Protein 4JUT (pdb70)

CATH classification: 2.60.40.790

Nearest PDB structures (foldseek):
  4jut-assembly2_H  TM=9.940E-01  e=1.106E-14  Homo sapiens
  4jus-assembly2_F  TM=9.909E-01  e=4.015E-13  Homo sapiens
  4jus-assembly1_B  TM=9.700E-01  e=7.373E-13  Homo sapiens
  4jut-assembly2_G  TM=8.996E-01  e=5.292E-13  Homo sapiens
  4jut-assembly1_A  TM=8.928E-01  e=2.628E-12  Homo sapiens

InterPro domains:
  IPR001436 Alpha crystallin/Small heat shock protein, animal type [PR00299] (4-16)
  IPR001436 Alpha crystallin/Small heat shock protein, animal type [PR00299] (68-88)
  IPR001436 Alpha crystallin/Small heat shock protein, animal type [PR00299] (90-103)
  IPR001436 Alpha crystallin/Small heat shock protein, animal type [PR00299] (105-124)
  IPR001436 Alpha crystallin/Small heat shock protein, animal type [PR00299] (127-148)
  IPR001436 Alpha crystallin/Small heat shock protein, animal type [PTHR45640] (11-152)
  IPR002068 Alpha crystallin/Hsp20 domain [PF00011] (70-153)
  IPR002068 Alpha crystallin/Hsp20 domain [PS01031] (55-160)
  IPR003090 Alpha-crystallin, N-terminal [PF00525] (3-61)
  IPR008978 HSP20-like chaperone [G3DSA:2.60.40.790] (55-160)
  IPR008978 HSP20-like chaperone [SSF49764] (59-147)

Structure (mmCIF, N/CA/C/O backbone):
data_4JUT
#
_entry.id   4JUT
#
_cell.length_a   69.440
_cell.length_b   86.010
_cell.length_c   87.070
_cell.angle_alpha   90.000
_cell.angle_beta   108.210
_cell.angle_gamma   90.000
#
_symmetry.space_group_name_H-M   'P 1 21 1'
#
loop_
_entity.id
_entity.type
_entity.pdbx_description
1 polymer 'Heat shock protein beta-6'
2 non-polymer GLYCEROL
3 water water
#
loop_
_atom_site.group_PDB
_atom_site.id
_atom_site.type_symbol
_atom_site.label_atom_id
_atom_site.label_alt_id
_atom_site.label_comp_id
_atom_site.label_asym_id
_atom_site.label_entity_id
_atom_site.label_seq_id
_atom_site.pdbx_PDB_ins_code
_atom_site.Cartn_x
_atom_site.Cartn_y
_atom_site.Cartn_z
_atom_site.occupancy
_atom_site.B_iso_or_equiv
_atom_site.auth_seq_id
_atom_site.auth_comp_id
_atom_site.auth_asym_id
_atom_site.auth_atom_id
_atom_site.pdbx_PDB_model_num
ATOM 1 N N . ALA A 1 8 ? -24.773 35.210 20.271 1.00 62.80 61 ALA A N 1
ATOM 2 C CA . ALA A 1 8 ? -25.456 34.261 21.154 1.00 60.74 61 ALA A CA 1
ATOM 3 C C . ALA A 1 8 ? -26.841 33.879 20.627 1.00 66.15 61 ALA A C 1
ATOM 4 O O . ALA A 1 8 ? -27.632 34.746 20.257 1.00 64.49 61 ALA A O 1
ATOM 6 N N . LEU A 1 9 ? -27.116 32.576 20.595 1.00 71.30 62 LEU A N 1
ATOM 7 C CA . LEU A 1 9 ? -28.425 32.042 20.202 1.00 73.50 62 LEU A CA 1
ATOM 8 C C . LEU A 1 9 ? -28.802 30.853 21.094 1.00 80.35 62 LEU A C 1
ATOM 9 O O . LEU A 1 9 ? -28.149 29.809 21.051 1.00 87.29 62 LEU A O 1
ATOM 14 N N . PRO A 1 10 ? -29.865 31.005 21.898 1.00 77.84 63 PRO A N 1
ATOM 15 C CA . PRO A 1 10 ? -30.201 30.018 22.932 1.00 70.88 63 PRO A CA 1
ATOM 16 C C . PRO A 1 10 ? -30.998 28.834 22.389 1.00 63.06 63 PRO A C 1
ATOM 17 O O . PRO A 1 10 ? -32.190 28.967 22.120 1.00 66.06 63 PRO A O 1
ATOM 21 N N . VAL A 1 11 ? -30.357 27.681 22.240 1.00 58.05 64 VAL A N 1
ATOM 22 C CA . VAL A 1 11 ? -31.067 26.522 21.708 1.00 58.13 64 VAL A CA 1
ATOM 23 C C . VAL A 1 11 ? -31.996 25.909 22.764 1.00 62.48 64 VAL A C 1
ATOM 24 O O . VAL A 1 11 ? -31.678 25.884 23.956 1.00 59.67 64 VAL A O 1
ATOM 28 N N . ALA A 1 12 ? -33.163 25.449 22.324 1.00 66.44 65 ALA A N 1
ATOM 29 C CA . ALA A 1 12 ? -34.114 24.806 23.222 1.00 63.69 65 ALA A CA 1
ATOM 30 C C . ALA A 1 12 ? -33.649 23.380 23.517 1.00 67.26 65 ALA A C 1
ATOM 31 O O . ALA A 1 12 ? -32.960 22.775 22.698 1.00 66.35 65 ALA A O 1
ATOM 33 N N . GLN A 1 13 ? -34.009 22.848 24.683 1.00 68.60 66 GLN A N 1
ATOM 34 C CA . GLN A 1 13 ? -33.625 21.482 25.048 1.00 73.65 66 GLN A CA 1
ATOM 35 C C . GLN A 1 13 ? -34.767 20.484 24.858 1.00 68.95 66 GLN A C 1
ATOM 36 O O . GLN A 1 13 ? -35.180 19.816 25.808 1.00 65.05 66 GLN A O 1
ATOM 42 N N . PRO A 1 18 ? -40.757 6.989 19.060 1.00 81.60 71 PRO A N 1
ATOM 43 C CA . PRO A 1 18 ? -41.817 6.349 18.272 1.00 74.52 71 PRO A CA 1
ATOM 44 C C . PRO A 1 18 ? -41.535 4.865 18.068 1.00 78.90 71 PRO A C 1
ATOM 45 O O . PRO A 1 18 ? -41.534 4.080 19.025 1.00 75.17 71 PRO A O 1
ATOM 49 N N . GLY A 1 19 ? -41.307 4.498 16.808 1.00 78.13 72 GLY A N 1
ATOM 50 C CA . GLY A 1 19 ? -40.850 3.168 16.450 1.00 72.99 72 GLY A CA 1
ATOM 51 C C . GLY A 1 19 ? -39.485 3.208 15.780 1.00 72.62 72 GLY A C 1
ATOM 52 O O . GLY A 1 19 ? -39.109 2.274 15.080 1.00 77.93 72 GLY A O 1
ATOM 53 N N . HIS A 1 20 ? -38.747 4.300 15.987 1.00 75.80 73 HIS A N 1
ATOM 54 C CA . HIS A 1 20 ? -37.376 4.434 15.485 1.00 69.33 73 HIS A CA 1
ATOM 55 C C . HIS A 1 20 ? -36.372 3.913 16.506 1.00 52.20 73 HIS A C 1
ATOM 56 O O . HIS A 1 20 ? -36.551 4.087 17.710 1.00 42.85 73 HIS A O 1
ATOM 63 N N . PHE A 1 21 ? -35.309 3.281 16.030 1.00 47.41 74 PHE A N 1
ATOM 64 C CA . PHE A 1 21 ? -34.242 2.886 16.927 1.00 39.46 74 PHE A CA 1
ATOM 65 C C . PHE A 1 21 ? -33.185 3.979 16.972 1.00 43.46 74 PHE A C 1
ATOM 66 O O . PHE A 1 21 ? -32.641 4.372 15.939 1.00 40.32 74 PHE A O 1
ATOM 74 N N . SER A 1 22 ? -32.904 4.484 18.168 1.00 38.38 75 SER A N 1
ATOM 75 C CA . SER A 1 22 ? -31.859 5.498 18.325 1.00 33.68 75 SER A CA 1
ATOM 76 C C . SER A 1 22 ? -31.170 5.406 19.686 1.00 37.69 75 SER A C 1
ATOM 77 O O . SER A 1 22 ? -31.791 5.618 20.728 1.00 37.61 75 SER A O 1
ATOM 80 N N . VAL A 1 23 ? -29.893 5.048 19.692 1.00 32.54 76 VAL A N 1
ATOM 81 C CA . VAL A 1 23 ? -29.153 5.083 20.945 1.00 35.17 76 VAL A CA 1
ATOM 82 C C . VAL A 1 23 ? -27.861 5.898 20.861 1.00 34.53 76 VAL A C 1
ATOM 83 O O . VAL A 1 23 ? -27.262 6.036 19.789 1.00 30.36 76 VAL A O 1
ATOM 87 N N . LEU A 1 24 ? -27.450 6.432 22.008 1.00 27.05 77 LEU A N 1
ATOM 88 C CA . LEU A 1 24 ? -26.198 7.159 22.134 1.00 24.82 77 LEU A CA 1
ATOM 89 C C . LEU A 1 24 ? -25.386 6.510 23.257 1.00 23.90 77 LEU A C 1
ATOM 90 O O . LEU A 1 24 ? -25.925 6.176 24.301 1.00 26.86 77 LEU A O 1
ATOM 95 N N . LEU A 1 25 ? -24.096 6.309 23.021 1.00 17.53 78 LEU A N 1
ATOM 96 C CA . LEU A 1 25 ? -23.192 5.741 24.018 1.00 22.54 78 LEU A CA 1
ATOM 97 C C . LEU A 1 25 ? -21.904 6.534 23.997 1.00 26.44 78 LEU A C 1
ATOM 98 O O . LEU A 1 25 ? -21.346 6.859 22.929 1.00 22.00 78 LEU A O 1
ATOM 103 N N . ASP A 1 26 ? -21.437 6.847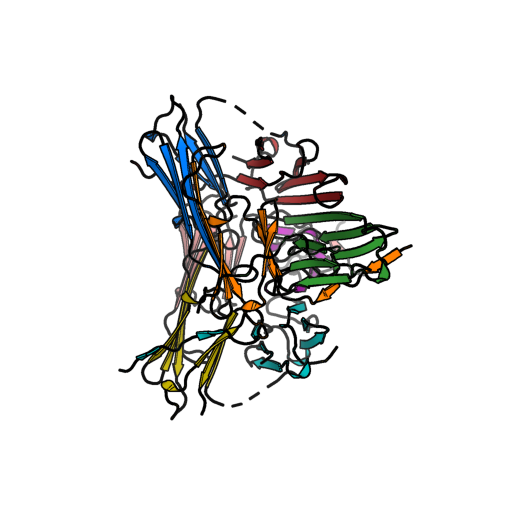 25.185 1.00 16.19 79 ASP A N 1
ATOM 104 C CA . ASP A 1 26 ? -20.151 7.499 25.340 1.00 25.49 79 ASP A CA 1
ATOM 105 C C . ASP A 1 26 ? -19.085 6.425 25.334 1.00 22.26 79 ASP A C 1
ATOM 106 O O . ASP A 1 26 ? -18.987 5.639 26.269 1.00 28.52 79 ASP A O 1
ATOM 111 N N . VAL A 1 27 ? -18.288 6.402 24.275 1.00 19.15 80 VAL A N 1
ATOM 112 C CA . VAL A 1 27 ? -17.196 5.435 24.137 1.00 18.65 80 VAL A CA 1
ATOM 113 C C . VAL A 1 27 ? -15.850 6.134 23.961 1.00 17.14 80 VAL A C 1
ATOM 114 O O . VAL A 1 27 ? -14.956 5.605 23.291 1.00 18.69 80 VAL A O 1
ATOM 118 N N . LYS A 1 28 ? -15.686 7.299 24.586 1.00 26.76 81 LYS A N 1
ATOM 119 C CA . LYS A 1 28 ? -14.451 8.085 24.433 1.00 31.52 81 LYS A CA 1
ATOM 120 C C . LYS A 1 28 ? -13.161 7.363 24.867 1.00 19.84 81 LYS A C 1
ATOM 121 O O . LYS A 1 28 ? -12.095 7.712 24.413 1.00 18.99 81 LYS A O 1
ATOM 127 N N . HIS A 1 29 ? -13.278 6.351 25.723 1.00 19.36 82 HIS A N 1
ATOM 128 C CA . HIS A 1 29 ? -12.115 5.618 26.226 1.00 24.91 82 HIS A CA 1
ATOM 129 C C . HIS A 1 29 ? -11.557 4.558 25.278 1.00 33.36 82 HIS A C 1
ATOM 130 O O . HIS A 1 29 ? -10.549 3.931 25.579 1.00 32.34 82 HIS A O 1
ATOM 137 N N . PHE A 1 30 ? -12.200 4.351 24.139 1.00 20.01 83 PHE A N 1
ATOM 138 C CA . PHE A 1 30 ? -11.845 3.214 23.299 1.00 23.04 83 PHE A CA 1
ATOM 139 C C . PHE A 1 30 ? -11.422 3.654 21.911 1.00 21.11 83 PHE A C 1
ATOM 140 O O . PHE A 1 30 ? -11.999 4.567 21.333 1.00 23.09 83 PHE A O 1
ATOM 148 N N . SER A 1 31 ? -10.414 2.992 21.366 1.00 28.49 84 SER A N 1
ATOM 149 C CA . SER A 1 31 ? -10.053 3.244 19.992 1.00 22.42 84 SER A CA 1
ATOM 150 C C . SER A 1 31 ? -11.177 2.694 19.122 1.00 31.14 84 SER A C 1
ATOM 151 O O . SER A 1 31 ? -11.967 1.856 19.583 1.00 30.67 84 SER A O 1
ATOM 154 N N . PRO A 1 32 ? -11.266 3.160 17.865 1.00 32.13 85 PRO A N 1
ATOM 155 C CA . PRO A 1 32 ? -12.354 2.681 17.000 1.00 42.19 85 PRO A CA 1
ATOM 156 C C . PRO A 1 32 ? -12.309 1.167 16.787 1.00 39.36 85 PRO A C 1
ATOM 157 O O . PRO A 1 32 ? -13.364 0.551 16.665 1.00 48.58 85 PRO A O 1
ATOM 161 N N . GLU A 1 33 ? -11.116 0.580 16.778 1.00 30.88 86 GLU A N 1
ATOM 162 C CA . GLU A 1 33 ? -10.979 -0.863 16.555 1.00 34.06 86 GLU A CA 1
ATOM 163 C C . GLU A 1 33 ? -11.189 -1.684 17.823 1.00 38.36 86 GLU A C 1
ATOM 164 O O . GLU A 1 33 ? -11.115 -2.907 17.797 1.00 37.46 86 GLU A O 1
ATOM 170 N N . GLU A 1 34 ? -11.467 -1.006 18.930 1.00 34.94 87 GLU A N 1
ATOM 171 C CA . GLU A 1 34 ? -11.782 -1.686 20.174 1.00 32.63 87 GLU A CA 1
ATOM 172 C C . GLU A 1 34 ? -13.315 -1.739 20.354 1.00 33.74 87 GLU A C 1
ATOM 173 O O . GLU A 1 34 ? -13.825 -2.299 21.316 1.00 30.32 87 GLU A O 1
ATOM 179 N N . ILE A 1 35 ? -14.035 -1.163 19.402 1.00 35.45 88 ILE A N 1
ATOM 180 C CA . ILE A 1 35 ? -15.490 -1.083 19.489 1.00 38.90 88 ILE A CA 1
ATOM 181 C C . ILE A 1 35 ? -16.125 -1.941 18.403 1.00 32.83 88 ILE A C 1
ATOM 182 O O . ILE A 1 35 ? -15.762 -1.842 17.238 1.00 36.77 88 ILE A O 1
ATOM 187 N N . ALA A 1 36 ? -17.073 -2.781 18.792 1.00 29.44 89 ALA A N 1
ATOM 188 C CA . ALA A 1 36 ? -17.732 -3.681 17.852 1.00 37.62 89 ALA A CA 1
ATOM 189 C C . ALA A 1 36 ? -19.253 -3.604 18.017 1.00 28.67 89 ALA A C 1
ATOM 190 O O . ALA A 1 36 ? -19.793 -3.745 19.129 1.00 24.99 89 ALA A O 1
ATOM 192 N N . VAL A 1 37 ? -19.940 -3.338 16.916 1.00 23.13 90 VAL A N 1
ATOM 193 C CA . VAL A 1 37 ? -21.405 -3.261 16.913 1.00 27.27 90 VAL A CA 1
ATOM 194 C C . VAL A 1 37 ? -21.979 -4.360 16.015 1.00 30.50 90 VAL A C 1
ATOM 195 O O . VAL A 1 37 ? -21.644 -4.423 14.840 1.00 34.38 90 VAL A O 1
ATOM 199 N N . LYS A 1 38 ? -22.840 -5.217 16.554 1.00 33.25 91 LYS A N 1
ATOM 200 C CA . LYS A 1 38 ? -23.383 -6.329 15.765 1.00 41.90 91 LYS A CA 1
ATOM 201 C C . LYS A 1 38 ? -24.898 -6.397 15.817 1.00 43.01 91 LYS A C 1
ATOM 202 O O . LYS A 1 38 ? -25.506 -6.028 16.818 1.00 39.05 91 LYS A O 1
ATOM 208 N N . VAL A 1 39 ? -25.504 -6.872 14.730 1.00 44.73 92 VAL A N 1
ATOM 209 C CA . VAL A 1 39 ? -26.917 -7.235 14.762 1.00 32.98 92 VAL A CA 1
ATOM 210 C C . VAL A 1 39 ? -26.992 -8.732 14.902 1.00 36.51 92 VAL A C 1
ATOM 211 O O . VAL A 1 39 ? -26.366 -9.456 14.144 1.00 46.61 92 VAL A O 1
ATOM 215 N N . VAL A 1 40 ? -27.711 -9.191 15.920 1.00 49.38 93 VAL A N 1
ATOM 216 C CA . VAL A 1 40 ? -27.869 -10.617 16.183 1.00 53.90 93 VAL A CA 1
ATOM 217 C C . VAL A 1 40 ? -29.330 -10.893 16.494 1.00 55.42 93 VAL A C 1
ATOM 218 O O . VAL A 1 40 ? -29.813 -10.579 17.583 1.00 58.42 93 VAL A O 1
ATOM 222 N N . GLY A 1 41 ? -30.039 -11.474 15.536 1.00 56.47 94 GLY A N 1
ATOM 223 C CA . GLY A 1 41 ? -31.458 -11.703 15.708 1.00 47.67 94 GLY A CA 1
ATOM 224 C C . GLY A 1 41 ? -32.186 -10.378 15.705 1.00 51.43 94 GLY A C 1
ATOM 225 O O . GLY A 1 41 ? -32.028 -9.577 14.784 1.00 45.56 94 GLY A O 1
ATOM 226 N N . GLU A 1 42 ? -32.970 -10.138 16.750 1.00 61.71 95 GLU A N 1
ATOM 227 C CA . GLU A 1 42 ? -33.731 -8.901 16.860 1.00 61.98 95 GLU A CA 1
ATOM 228 C C . GLU A 1 42 ? -33.008 -7.928 17.776 1.00 57.10 95 GLU A C 1
ATOM 229 O O . GLU A 1 42 ? -33.558 -6.894 18.158 1.00 60.50 95 GLU A O 1
ATOM 235 N N . HIS A 1 43 ? -31.771 -8.269 18.126 1.00 52.64 96 HIS A N 1
ATOM 236 C CA . HIS A 1 43 ? -30.994 -7.474 19.065 1.00 43.00 96 HIS A CA 1
ATOM 237 C C . HIS A 1 43 ? -29.791 -6.815 18.429 1.00 39.50 96 HIS A C 1
ATOM 238 O O . HIS A 1 43 ? -29.153 -7.389 17.550 1.00 38.35 96 HIS A O 1
ATOM 245 N N . VAL A 1 44 ? -29.482 -5.605 18.885 1.00 44.03 97 VAL A N 1
ATOM 246 C CA . VAL A 1 44 ? -28.197 -4.989 18.578 1.00 34.31 97 VAL A CA 1
ATOM 247 C C . VAL A 1 44 ? -27.262 -5.179 19.767 1.00 37.67 97 VAL A C 1
ATOM 248 O O . VAL A 1 44 ? -27.640 -4.940 20.915 1.00 38.65 97 VAL A O 1
ATOM 252 N N . GLU A 1 45 ? -26.039 -5.611 19.500 1.00 32.78 98 GLU A N 1
ATOM 253 C CA . GLU A 1 45 ? -25.063 -5.736 20.575 1.00 35.06 98 GLU A CA 1
ATOM 254 C C . GLU A 1 45 ? -23.848 -4.828 20.360 1.00 33.84 98 GLU A C 1
ATOM 255 O O . GLU A 1 45 ? -23.405 -4.605 19.229 1.00 29.49 98 GLU A O 1
ATOM 261 N N . VAL A 1 46 ? -23.337 -4.290 21.459 1.00 35.37 99 VAL A N 1
ATOM 262 C CA . VAL A 1 46 ? -22.112 -3.500 21.446 1.00 25.84 99 VAL A CA 1
ATOM 263 C C . VAL A 1 46 ? -21.103 -4.079 22.418 1.00 25.27 99 VAL A C 1
ATOM 264 O O . VAL A 1 46 ? -21.426 -4.348 23.577 1.00 32.54 99 VAL A O 1
ATOM 268 N N . HIS A 1 47 ? -19.884 -4.295 21.944 1.00 23.54 100 HIS A N 1
ATOM 269 C CA . HIS A 1 47 ? -18.817 -4.728 22.833 1.00 32.10 100 HIS A CA 1
ATOM 270 C C . HIS A 1 47 ? -17.625 -3.803 22.682 1.00 35.51 100 HIS A C 1
ATOM 271 O O . HIS A 1 47 ? -17.251 -3.396 21.575 1.00 31.12 100 HIS A O 1
ATOM 278 N N . ALA A 1 48 ? -17.048 -3.431 23.811 1.00 28.46 101 ALA A N 1
ATOM 279 C CA . ALA A 1 48 ? -15.862 -2.601 23.784 1.00 29.94 101 ALA A CA 1
ATOM 280 C C . ALA A 1 48 ? -14.909 -3.072 24.858 1.00 24.51 101 ALA A C 1
ATOM 281 O O . ALA A 1 48 ? -15.335 -3.473 25.933 1.00 30.80 101 ALA A O 1
ATOM 283 N N . ARG A 1 49 ? -13.619 -2.997 24.564 1.00 27.18 102 ARG A N 1
ATOM 284 C CA . ARG A 1 49 ? -12.606 -3.484 25.474 1.00 23.19 102 ARG A CA 1
ATOM 285 C C . ARG A 1 49 ? -11.304 -2.762 25.186 1.00 25.31 102 ARG A C 1
ATOM 286 O O . ARG A 1 49 ? -10.912 -2.630 24.027 1.00 23.84 102 ARG A O 1
ATOM 294 N N . HIS A 1 50 ? -10.652 -2.262 26.232 1.00 14.41 103 HIS A N 1
ATOM 295 C CA . HIS A 1 50 ? -9.248 -1.851 26.117 1.00 18.82 103 HIS A CA 1
ATOM 296 C C . HIS A 1 50 ? -8.361 -2.420 27.255 1.00 21.79 103 HIS A C 1
ATOM 297 O O . HIS A 1 50 ? -8.797 -2.545 28.391 1.00 18.14 103 HIS A O 1
ATOM 304 N N . ALA A 1 51 ? -7.127 -2.765 26.913 1.00 18.70 104 ALA A N 1
ATOM 305 C CA . ALA A 1 51 ? -6.134 -3.215 27.863 1.00 30.42 104 ALA A CA 1
ATOM 306 C C . ALA A 1 51 ? -5.693 -2.080 28.793 1.00 33.19 104 ALA A C 1
ATOM 307 O O . ALA A 1 51 ? -5.976 -0.910 28.544 1.00 32.81 104 ALA A O 1
ATOM 309 N N . ALA A 1 52 ? -4.978 -2.462 29.846 1.00 25.66 105 ALA A N 1
ATOM 310 C CA . ALA A 1 52 ? -4.454 -1.549 30.856 1.00 31.33 105 ALA A CA 1
ATOM 311 C C . ALA A 1 52 ? -3.606 -0.428 30.252 1.00 18.99 105 ALA A C 1
ATOM 312 O O . ALA A 1 52 ? -2.754 -0.668 29.410 1.00 26.25 105 ALA A O 1
ATOM 314 N N . ARG A 1 53 ? -3.870 0.805 30.651 1.00 23.16 106 ARG A N 1
ATOM 315 C CA . ARG A 1 53 ? -3.079 1.937 30.154 1.00 19.19 106 ARG A CA 1
ATOM 316 C C . ARG A 1 53 ? -2.914 2.897 31.316 1.00 29.80 106 ARG A C 1
ATOM 317 O O . ARG A 1 53 ? -3.674 2.810 32.297 1.00 28.68 106 ARG A O 1
ATOM 325 N N . PRO A 1 54 ? -1.907 3.788 31.243 1.00 32.78 107 PRO A N 1
ATOM 326 C CA . PRO A 1 54 ? -1.721 4.676 32.393 1.00 30.79 107 PRO A CA 1
ATOM 327 C C . PRO A 1 54 ? -2.857 5.662 32.494 1.00 28.18 107 PRO A C 1
ATOM 328 O O . PRO A 1 54 ? -3.445 6.017 31.486 1.00 21.32 107 PRO A O 1
ATOM 332 N N . ASP A 1 55 ? -3.166 6.052 33.721 1.00 31.83 108 ASP A N 1
ATOM 333 C CA . ASP A 1 55 ? -4.172 7.054 34.020 1.00 51.34 108 ASP A CA 1
ATOM 334 C C . ASP A 1 55 ? -3.512 8.176 34.816 1.00 66.94 108 ASP A C 1
ATOM 335 O O . ASP A 1 55 ? -2.281 8.228 34.910 1.00 70.62 108 ASP A O 1
ATOM 340 N N . GLU A 1 56 ? -4.322 9.058 35.400 1.00 75.19 109 GLU A N 1
ATOM 341 C CA . GLU A 1 56 ? -3.797 10.155 36.216 1.00 77.86 109 GLU A CA 1
ATOM 342 C C . GLU A 1 56 ? -2.777 9.699 37.270 1.00 70.72 109 GLU A C 1
ATOM 343 O O . GLU A 1 56 ? -1.691 10.288 37.374 1.00 59.89 109 GLU A O 1
ATOM 349 N N . HIS A 1 57 ? -3.116 8.650 38.029 1.00 66.11 110 HIS A N 1
ATOM 350 C CA . HIS A 1 57 ? -2.240 8.174 39.110 1.00 70.11 110 HIS A CA 1
ATOM 351 C C . HIS A 1 57 ? -2.019 6.650 39.168 1.00 67.90 110 HIS A C 1
ATOM 352 O O . HIS A 1 57 ? -1.537 6.125 40.175 1.00 69.39 110 HIS A O 1
ATOM 359 N N . GLY A 1 58 ? -2.360 5.943 38.094 1.00 57.08 111 GLY A N 1
ATOM 360 C CA . GLY A 1 58 ? -2.103 4.512 38.027 1.00 46.61 111 GLY A CA 1
ATOM 361 C C . GLY A 1 58 ? -2.410 3.917 36.666 1.00 35.90 111 GLY A C 1
ATOM 362 O O . GLY A 1 58 ? -2.068 4.490 35.642 1.00 32.67 111 GLY A O 1
ATOM 363 N N . PHE A 1 59 ? -3.070 2.769 36.649 1.00 26.15 112 PHE A N 1
ATOM 364 C CA . PHE A 1 59 ? -3.403 2.106 35.390 1.00 23.39 112 PHE A CA 1
ATOM 365 C C . PHE A 1 59 ? -4.849 1.587 35.416 1.00 26.88 112 PHE A C 1
ATOM 366 O O . PHE A 1 59 ? -5.393 1.225 36.465 1.00 23.45 112 PHE A O 1
ATOM 374 N N . VAL A 1 60 ? -5.463 1.530 34.250 1.00 22.74 113 VAL A N 1
ATOM 375 C CA . VAL A 1 60 ? -6.872 1.181 34.169 1.00 23.12 113 VAL A CA 1
ATOM 376 C C . VAL A 1 60 ? -7.093 0.421 32.872 1.00 18.94 113 VAL A C 1
ATOM 377 O O . VAL A 1 60 ? -6.481 0.736 31.851 1.00 20.95 113 VAL A O 1
ATOM 381 N N . ALA A 1 61 ? -7.913 -0.619 32.956 1.00 19.54 114 ALA A N 1
ATOM 382 C CA . ALA A 1 61 ? -8.407 -1.366 31.805 1.00 31.27 114 ALA A CA 1
ATOM 383 C C . ALA A 1 61 ? -9.912 -1.415 31.956 1.00 27.69 114 ALA A C 1
ATOM 384 O O . ALA A 1 61 ? -10.423 -1.469 33.083 1.00 20.51 114 ALA A O 1
ATOM 386 N N . ARG A 1 62 ? -10.640 -1.383 30.845 1.00 17.30 115 ARG A N 1
ATOM 387 C CA . ARG A 1 62 ? -12.107 -1.379 30.946 1.00 14.66 115 ARG A CA 1
ATOM 388 C C . ARG A 1 62 ? -12.728 -2.259 29.884 1.00 23.78 115 ARG A C 1
ATOM 389 O O . ARG A 1 62 ? -12.170 -2.421 28.778 1.00 24.41 115 ARG A O 1
ATOM 397 N N . GLU A 1 63 ? -13.932 -2.744 30.184 1.00 16.02 116 GLU A N 1
ATOM 398 C CA . GLU A 1 63 ? -14.671 -3.571 29.249 1.00 24.67 116 GLU A CA 1
ATOM 399 C C . GLU A 1 63 ? -16.147 -3.439 29.571 1.00 28.22 116 GLU A C 1
ATOM 400 O O . GLU A 1 63 ? -16.528 -3.381 30.756 1.00 21.10 116 GLU A O 1
ATOM 406 N N . PHE A 1 64 ? -16.976 -3.390 28.529 1.00 13.63 117 PHE A N 1
ATOM 407 C CA . PHE A 1 64 ? -18.437 -3.508 28.698 1.00 16.18 117 PHE A CA 1
ATOM 408 C C . PHE A 1 64 ? -19.107 -4.236 27.528 1.00 20.97 117 PHE A C 1
ATOM 409 O O . PHE A 1 64 ? -18.554 -4.320 26.428 1.00 18.84 117 PHE A O 1
ATOM 417 N N . HIS A 1 65 ? -20.311 -4.726 27.771 1.00 23.94 118 HIS A N 1
ATOM 418 C CA . HIS A 1 65 ? -21.137 -5.356 26.734 1.00 35.92 118 HIS A CA 1
ATOM 419 C C . HIS A 1 65 ? -22.572 -4.891 26.931 1.00 28.87 118 HIS A C 1
ATOM 420 O O . HIS A 1 65 ? -23.117 -4.946 28.050 1.00 20.12 118 HIS A O 1
ATOM 427 N N . ARG A 1 66 ? -23.167 -4.385 25.857 1.00 22.12 119 ARG A N 1
ATOM 428 C CA . ARG A 1 66 ? -24.542 -3.886 25.906 1.00 28.50 119 ARG A CA 1
ATOM 429 C C . ARG A 1 66 ? -25.405 -4.573 24.865 1.00 33.61 119 ARG A C 1
ATOM 430 O O . ARG A 1 66 ? -24.980 -4.807 23.724 1.00 27.44 119 ARG A O 1
ATOM 438 N N . ARG A 1 67 ? -26.623 -4.901 25.258 1.00 21.49 120 ARG A N 1
ATOM 439 C CA . ARG A 1 67 ? -27.567 -5.440 24.288 1.00 39.47 120 ARG A CA 1
ATOM 440 C C . ARG A 1 67 ? -28.827 -4.597 24.303 1.00 33.51 120 ARG A C 1
ATOM 441 O O . ARG A 1 67 ? -29.331 -4.246 25.384 1.00 32.78 120 ARG A O 1
ATOM 449 N N . TYR A 1 68 ? -29.307 -4.259 23.109 1.00 24.19 121 TYR A N 1
ATOM 450 C CA . TYR A 1 68 ? -30.561 -3.506 22.930 1.00 40.53 121 TYR A CA 1
ATOM 451 C C . TYR A 1 68 ? -31.569 -4.284 22.090 1.00 44.95 121 TYR A C 1
ATOM 452 O O . TYR A 1 68 ? -31.198 -4.980 21.144 1.00 48.00 121 TYR A O 1
ATOM 461 N N . ARG A 1 69 ? -32.846 -4.126 22.422 1.00 43.18 122 ARG A N 1
ATOM 462 C CA . ARG A 1 69 ? -33.930 -4.723 21.655 1.00 40.31 122 ARG A CA 1
ATOM 463 C C . ARG A 1 69 ? -34.361 -3.763 20.533 1.00 36.25 122 ARG A C 1
ATOM 464 O O . ARG A 1 69 ? -34.675 -2.603 20.791 1.00 41.38 122 ARG A O 1
ATOM 472 N N . LEU A 1 70 ? -34.327 -4.232 19.288 1.00 37.46 123 LEU A N 1
ATOM 473 C CA . LEU A 1 70 ? -34.843 -3.464 18.145 1.00 44.32 123 LEU A CA 1
ATOM 474 C C . LEU A 1 70 ? -36.370 -3.382 18.190 1.00 50.86 123 LEU A C 1
ATOM 475 O O . LEU A 1 70 ? -37.025 -4.409 18.367 1.00 60.06 123 LEU A O 1
ATOM 480 N N . PRO A 1 71 ? -36.939 -2.168 18.028 1.00 48.89 124 PRO A N 1
ATOM 481 C CA . PRO A 1 71 ? -38.396 -1.985 18.055 1.00 51.94 124 PRO A CA 1
ATOM 482 C C . PRO A 1 71 ? -39.055 -2.821 16.970 1.00 64.11 124 PRO A C 1
ATOM 483 O O . PRO A 1 71 ? -38.481 -2.928 15.884 1.00 60.50 124 PRO A O 1
ATOM 487 N N . PRO A 1 72 ? -40.240 -3.397 17.260 1.00 78.24 125 PRO A N 1
ATOM 488 C CA . PRO A 1 72 ? -40.950 -4.375 16.420 1.00 78.74 125 PRO A CA 1
ATOM 489 C C . PRO A 1 72 ? -40.952 -4.061 14.915 1.00 72.92 125 PRO A C 1
ATOM 490 O O . PRO A 1 72 ? -40.703 -4.955 14.096 1.00 66.34 125 PRO A O 1
ATOM 494 N N . GLY A 1 73 ? -41.209 -2.808 14.558 1.00 69.13 126 GLY A N 1
ATOM 495 C CA . GLY A 1 73 ? -41.275 -2.434 13.156 1.00 78.72 126 GLY A CA 1
ATOM 496 C C . GLY A 1 73 ? -39.965 -1.990 12.528 1.00 85.73 126 GLY A C 1
ATOM 497 O O . GLY A 1 73 ? -39.957 -1.102 11.674 1.00 86.93 126 GLY A O 1
ATOM 498 N N . VAL A 1 74 ? -38.858 -2.608 12.937 1.00 84.68 127 VAL A N 1
ATOM 499 C CA . VAL A 1 74 ? -37.537 -2.230 12.431 1.00 73.44 127 VAL A CA 1
ATOM 500 C C . VAL A 1 74 ? -36.786 -3.426 11.854 1.00 70.36 127 VAL A C 1
ATOM 501 O O . VAL A 1 74 ? -36.745 -4.501 12.455 1.00 70.89 127 VAL A O 1
ATOM 505 N N . ASP A 1 75 ? -36.202 -3.224 10.679 1.00 69.00 128 ASP A N 1
ATOM 506 C CA . ASP A 1 75 ? -35.459 -4.267 9.990 1.00 73.69 128 ASP A CA 1
ATOM 507 C C . ASP A 1 75 ? -33.983 -4.289 10.385 1.00 80.88 128 ASP A C 1
ATOM 508 O O . ASP A 1 75 ? -33.268 -3.308 10.177 1.00 85.91 128 ASP A O 1
ATOM 513 N N . PRO A 1 76 ? -33.530 -5.417 10.950 1.00 77.71 129 PRO A N 1
ATOM 514 C CA . PRO A 1 76 ? -32.142 -5.744 11.296 1.00 79.92 129 PRO A CA 1
ATOM 515 C C . PRO A 1 76 ? -31.096 -5.201 10.315 1.00 74.24 129 PRO A C 1
ATOM 516 O O . PRO A 1 76 ? -30.126 -4.567 10.734 1.00 73.78 129 PRO A O 1
ATOM 520 N N . ALA A 1 77 ? -31.297 -5.443 9.025 1.00 68.70 130 ALA A N 1
ATOM 521 C CA . ALA A 1 77 ? -30.325 -5.051 8.008 1.00 65.04 130 ALA A CA 1
ATOM 522 C C . ALA A 1 77 ? -30.202 -3.535 7.825 1.00 56.68 130 ALA A C 1
ATOM 523 O O . ALA A 1 77 ? -29.287 -3.063 7.158 1.00 58.16 130 ALA A O 1
ATOM 525 N N . ALA A 1 78 ? -31.127 -2.778 8.408 1.00 51.59 131 ALA A N 1
ATOM 526 C CA . ALA A 1 78 ? -31.151 -1.329 8.227 1.00 56.66 131 ALA A CA 1
ATOM 527 C C . ALA A 1 78 ? -30.281 -0.565 9.231 1.00 57.52 131 ALA A C 1
ATOM 528 O O . ALA A 1 78 ? -30.054 0.644 9.067 1.00 51.16 131 ALA A O 1
ATOM 530 N N . VAL A 1 79 ? -29.819 -1.268 10.268 1.00 43.92 132 VAL A N 1
ATOM 531 C CA . VAL A 1 79 ? -29.098 -0.651 11.384 1.00 42.89 132 VAL A CA 1
ATOM 532 C C . VAL A 1 79 ? -27.724 -0.118 10.988 1.00 38.71 132 VAL A C 1
ATOM 533 O O . VAL A 1 79 ? -26.906 -0.835 10.430 1.00 38.28 132 VAL A O 1
ATOM 537 N N . THR A 1 80 ? -27.488 1.159 11.259 1.00 39.67 133 THR A N 1
ATOM 538 C CA . THR A 1 80 ? -26.196 1.781 10.975 1.00 41.51 133 THR A CA 1
ATOM 539 C C . THR A 1 80 ? -25.604 2.318 12.279 1.00 33.74 133 THR A C 1
ATOM 540 O O . THR A 1 80 ? -26.315 2.489 13.268 1.00 30.84 133 THR A O 1
ATOM 544 N N . SER A 1 81 ? -24.314 2.611 12.276 1.00 30.20 134 SER A N 1
ATOM 545 C CA . SER A 1 81 ? -23.708 3.216 13.456 1.00 33.66 134 SER A CA 1
ATOM 546 C C . SER A 1 81 ? -22.667 4.274 13.075 1.00 35.39 134 SER A C 1
A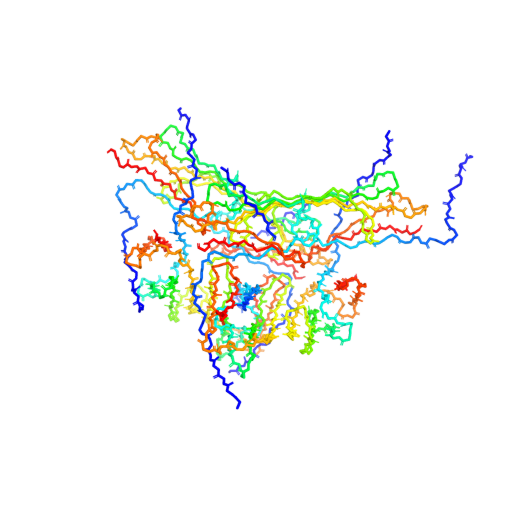TOM 547 O O . SER A 1 81 ? -22.117 4.251 11.978 1.00 37.08 134 SER A O 1
ATOM 550 N N . ALA A 1 82 ? -22.444 5.238 13.957 1.00 35.26 135 ALA A N 1
ATOM 551 C CA . ALA A 1 82 ? -21.436 6.265 13.709 1.00 30.58 135 ALA A CA 1
ATOM 552 C C . ALA A 1 82 ? -20.757 6.727 14.996 1.00 18.22 135 ALA A C 1
ATOM 553 O O . ALA A 1 82 ? -21.330 6.645 16.079 1.00 36.34 135 ALA A O 1
ATOM 555 N N . LEU A 1 83 ? -19.530 7.205 14.850 1.00 22.36 136 LEU A N 1
ATOM 556 C CA . LEU A 1 83 ? -18.720 7.703 15.952 1.00 30.08 136 LEU A CA 1
ATOM 557 C C . LEU A 1 83 ? -18.422 9.183 15.710 1.00 27.57 136 LEU A C 1
ATOM 558 O O . LEU A 1 83 ? -17.873 9.548 14.676 1.00 26.90 136 LEU A O 1
ATOM 563 N N . SER A 1 84 ? -18.800 10.039 16.649 1.00 17.86 137 SER A N 1
ATOM 564 C CA . SER A 1 84 ? -18.481 11.464 16.533 1.00 16.06 137 SER A CA 1
ATOM 565 C C . SER A 1 84 ? -17.015 11.727 16.909 1.00 16.25 137 SER A C 1
ATOM 566 O O . SER A 1 84 ? -16.384 10.897 17.567 1.00 25.66 137 SER A O 1
ATOM 569 N N . PRO A 1 85 ? -16.471 12.883 16.488 1.00 25.04 138 PRO A N 1
ATOM 570 C CA . PRO A 1 85 ? -15.139 13.352 16.909 1.00 26.78 138 PRO A CA 1
ATOM 571 C C . PRO A 1 85 ? -15.008 13.441 18.417 1.00 28.73 138 PRO A C 1
ATOM 572 O O . PRO A 1 85 ? -13.900 13.354 18.929 1.00 30.22 138 PRO A O 1
ATOM 576 N N . GLU A 1 86 ? -16.125 13.603 19.116 1.00 27.78 139 GLU A N 1
ATOM 577 C CA . GLU A 1 86 ? -16.098 13.766 20.564 1.00 20.74 139 GLU A CA 1
ATOM 578 C C . GLU A 1 86 ? -16.332 12.451 21.320 1.00 30.71 139 GLU A C 1
ATOM 579 O O . GLU A 1 86 ? -16.484 12.446 22.536 1.00 30.16 139 GLU A O 1
ATOM 585 N N . GLY A 1 87 ? -16.379 11.337 20.600 1.00 24.30 140 GLY A N 1
ATOM 586 C CA . GLY A 1 87 ? -16.405 10.048 21.266 1.00 22.76 140 GLY A CA 1
ATOM 587 C C . GLY A 1 87 ? -17.773 9.458 21.540 1.00 19.61 140 GLY A C 1
ATOM 588 O O . GLY A 1 87 ? -17.918 8.542 22.351 1.00 28.39 140 GLY A O 1
ATOM 589 N N . VAL A 1 88 ? -18.792 9.970 20.872 1.00 17.78 141 VAL A N 1
ATOM 590 C CA . VAL A 1 88 ? -20.131 9.420 21.059 1.00 13.24 141 VAL A CA 1
ATOM 591 C C . VAL A 1 88 ? -20.483 8.488 19.899 1.00 26.62 141 VAL A C 1
ATOM 592 O O . VAL A 1 88 ? -20.354 8.848 18.714 1.00 21.90 141 VAL A O 1
ATOM 596 N N . LEU A 1 89 ? -20.870 7.274 20.272 1.00 16.00 142 LEU A N 1
ATOM 597 C CA . LEU A 1 89 ? -21.348 6.261 19.354 1.00 19.85 142 LEU A CA 1
ATOM 598 C C . LEU A 1 89 ? -22.863 6.352 19.255 1.00 26.53 142 LEU A C 1
ATOM 599 O O . LEU A 1 89 ? -23.577 6.277 20.264 1.00 25.98 142 LEU A O 1
ATOM 604 N N . SER A 1 90 ? -23.352 6.533 18.039 1.00 20.18 143 SER A N 1
ATOM 605 C CA . SER A 1 90 ? -24.792 6.522 17.809 1.00 35.38 143 SER A CA 1
ATOM 606 C C . SER A 1 90 ? -25.185 5.307 16.967 1.00 32.82 143 SER A C 1
ATOM 607 O O . SER A 1 90 ? -24.488 4.943 16.023 1.00 30.00 143 SER A O 1
ATOM 610 N N . ILE A 1 91 ? -26.283 4.659 17.335 1.00 26.30 144 ILE A N 1
ATOM 611 C CA . ILE A 1 91 ? -26.757 3.492 16.604 1.00 22.92 144 ILE A CA 1
ATOM 612 C C . ILE A 1 91 ? -28.213 3.739 16.225 1.00 37.23 144 ILE A C 1
ATOM 613 O O . ILE A 1 91 ? -29.042 4.048 17.089 1.00 38.25 144 ILE A O 1
ATOM 618 N N . GLN A 1 92 ? -28.510 3.608 14.934 1.00 27.53 145 GLN A N 1
ATOM 619 C CA . GLN A 1 92 ? -29.779 4.079 14.383 1.00 38.80 145 GLN A CA 1
ATOM 620 C C . GLN A 1 92 ? -30.367 3.069 13.413 1.00 41.31 145 GLN A C 1
ATOM 621 O O . GLN A 1 92 ? -29.641 2.254 12.850 1.00 42.12 145 GLN A O 1
ATOM 627 N N . ALA A 1 93 ? -31.687 3.150 13.231 1.00 42.39 146 ALA A N 1
ATOM 628 C CA . ALA A 1 93 ? -32.430 2.335 12.270 1.00 50.41 146 ALA A CA 1
ATOM 629 C C . ALA A 1 93 ? -33.816 2.938 12.065 1.00 64.94 146 ALA A C 1
ATOM 630 O O . ALA A 1 93 ? -34.441 3.409 13.018 1.00 64.01 146 ALA A O 1
ATOM 632 N N . ALA A 1 94 ? -34.301 2.919 10.829 1.00 78.24 147 ALA A N 1
ATOM 633 C CA . ALA A 1 94 ? -35.651 3.407 10.538 1.00 84.12 147 ALA A CA 1
ATOM 634 C C . ALA A 1 94 ? -36.620 2.265 10.206 1.00 84.64 147 ALA A C 1
ATOM 635 O O . ALA A 1 94 ? -36.204 1.211 9.711 1.00 80.45 147 ALA A O 1
ATOM 637 N N . PRO A 1 95 ? -37.919 2.468 10.492 1.00 87.93 148 PRO A N 1
ATOM 638 C CA . PRO A 1 95 ? -38.956 1.490 10.138 1.00 84.32 148 PRO A CA 1
ATOM 639 C C . PRO A 1 95 ? -39.230 1.452 8.636 1.00 78.38 148 PRO A C 1
ATOM 640 O O . PRO A 1 95 ? -39.582 2.492 8.073 1.00 77.69 148 PRO A O 1
ATOM 644 N N . PRO B 1 10 ? -16.871 34.507 63.951 1.00 63.25 63 PRO B N 1
ATOM 645 C CA . PRO B 1 10 ? -15.668 33.756 64.331 1.00 70.53 63 PRO B CA 1
ATOM 646 C C . PRO B 1 10 ? -15.099 33.036 63.113 1.00 77.61 63 PRO B C 1
ATOM 647 O O . PRO B 1 10 ? -15.643 32.003 62.712 1.00 66.44 63 PRO B O 1
ATOM 651 N N . VAL B 1 11 ? -14.029 33.577 62.531 1.00 82.12 64 VAL B N 1
ATOM 652 C CA . VAL B 1 11 ? -13.499 33.051 61.273 1.00 74.83 64 VAL B CA 1
ATOM 653 C C . VAL B 1 11 ? -12.059 32.570 61.353 1.00 72.65 64 VAL B C 1
ATOM 654 O O . VAL B 1 11 ? -11.153 33.327 61.711 1.00 79.08 64 VAL B O 1
ATOM 658 N N . ALA B 1 12 ? -11.866 31.304 60.996 1.00 60.04 65 ALA B N 1
ATOM 659 C CA . ALA B 1 12 ? -10.548 30.689 60.975 1.00 52.79 65 ALA B CA 1
ATOM 660 C C . ALA B 1 12 ? -10.251 30.070 59.603 1.00 60.07 65 ALA B C 1
ATOM 661 O O . ALA B 1 12 ? -11.134 29.506 58.955 1.00 55.48 65 ALA B O 1
ATOM 663 N N . GLN B 1 13 ? -9.006 30.170 59.162 1.00 59.92 66 GLN B N 1
ATOM 664 C CA . GLN B 1 13 ? -8.587 29.432 57.982 1.00 52.53 66 GLN B CA 1
ATOM 665 C C . GLN B 1 13 ? -8.001 28.086 58.413 1.00 57.79 66 GLN B C 1
ATOM 666 O O . GLN B 1 13 ? -7.259 28.002 59.401 1.00 50.31 66 GLN B O 1
ATOM 672 N N . VAL B 1 14 ? -8.376 27.033 57.692 1.00 49.29 67 VAL B N 1
ATOM 673 C CA . VAL B 1 14 ? -7.844 25.697 57.932 1.00 35.66 67 VAL B CA 1
ATOM 674 C C . VAL B 1 14 ? -6.778 25.416 56.875 1.00 34.31 67 VAL B C 1
ATOM 675 O O . VAL B 1 14 ? -7.087 25.306 55.686 1.00 45.07 67 VAL B O 1
ATOM 679 N N . PRO B 1 15 ? -5.518 25.295 57.299 1.00 29.84 68 PRO B N 1
ATOM 680 C CA . PRO B 1 15 ? -4.437 24.933 56.376 1.00 41.47 68 PRO B CA 1
ATOM 681 C C . PRO B 1 15 ? -4.588 23.505 55.822 1.00 52.57 68 PRO B C 1
ATOM 682 O O . PRO B 1 15 ? -4.884 22.572 56.583 1.00 52.61 68 PRO B O 1
ATOM 686 N N . THR B 1 16 ? -4.368 23.339 54.519 1.00 46.14 69 THR B N 1
ATOM 687 C CA . THR B 1 16 ? -4.377 22.018 53.905 1.00 42.35 69 THR B CA 1
ATOM 688 C C . THR B 1 16 ? -2.971 21.416 53.828 1.00 44.73 69 THR B C 1
ATOM 689 O O . THR B 1 16 ? -2.101 21.925 53.121 1.00 42.97 69 THR B O 1
ATOM 693 N N . ASP B 1 17 ? -2.773 20.314 54.545 1.00 44.56 70 ASP B N 1
ATOM 694 C CA . ASP B 1 17 ? -1.469 19.652 54.643 1.00 47.81 70 ASP B CA 1
ATOM 695 C C . ASP B 1 17 ? -1.256 18.569 53.566 1.00 51.20 70 ASP B C 1
ATOM 696 O O . ASP B 1 17 ? -2.198 18.146 52.897 1.00 37.19 70 ASP B O 1
ATOM 701 N N . PRO B 1 18 ? -0.002 18.129 53.372 1.00 57.40 71 PRO B N 1
ATOM 702 C CA . PRO B 1 18 ? 0.156 16.967 52.482 1.00 47.16 71 PRO B CA 1
ATOM 703 C C . PRO B 1 18 ? -0.231 15.668 53.223 1.00 50.03 71 PRO B C 1
ATOM 704 O O . PRO B 1 18 ? 0.342 15.335 54.263 1.00 42.45 71 PRO B O 1
ATOM 708 N N . GLY B 1 19 ? -1.224 14.955 52.699 1.00 42.65 72 GLY B N 1
ATOM 709 C CA . GLY B 1 19 ? -1.749 13.783 53.374 1.00 37.72 72 GLY B CA 1
ATOM 710 C C . GLY B 1 19 ? -1.267 12.471 52.785 1.00 35.27 72 GLY B C 1
ATOM 711 O O . GLY B 1 19 ? -0.600 12.449 51.754 1.00 35.39 72 GLY B O 1
ATOM 712 N N . HIS B 1 20 ? -1.620 11.375 53.448 1.00 31.32 73 HIS B N 1
ATOM 713 C CA . HIS B 1 20 ? -1.224 10.031 53.037 1.00 29.58 73 HIS B CA 1
ATOM 714 C C . HIS B 1 20 ? -2.010 9.615 51.779 1.00 26.56 73 HIS B C 1
ATOM 715 O O . HIS B 1 20 ? -2.994 10.251 51.439 1.00 28.41 73 HIS B O 1
ATOM 722 N N . PHE B 1 21 ? -1.589 8.524 51.139 1.00 30.37 74 PHE B N 1
ATOM 723 C CA . PHE B 1 21 ? -2.359 7.849 50.080 1.00 29.68 74 PHE B CA 1
ATOM 724 C C . PHE B 1 21 ? -3.850 7.750 50.406 1.00 31.89 74 PHE B C 1
ATOM 725 O O . PHE B 1 21 ? -4.231 7.221 51.446 1.00 25.32 74 PHE B O 1
ATOM 733 N N . SER B 1 22 ? -4.686 8.255 49.501 1.00 27.04 75 SER B N 1
ATOM 734 C CA . SER B 1 22 ? -6.128 8.205 49.661 1.00 20.81 75 SER B CA 1
ATOM 735 C C . SER B 1 22 ? -6.800 8.415 48.303 1.00 21.78 75 SER B C 1
ATOM 736 O O . SER B 1 22 ? -6.528 9.399 47.637 1.00 23.93 75 SER B O 1
ATOM 739 N N . VAL B 1 23 ? -7.659 7.486 47.886 1.00 23.94 76 VAL B N 1
ATOM 740 C CA . VAL B 1 23 ? -8.347 7.625 46.606 1.00 22.67 76 VAL B CA 1
ATOM 741 C C . VAL B 1 23 ? -9.845 7.428 46.763 1.00 29.62 76 VAL B C 1
ATOM 742 O O . VAL B 1 23 ? -10.301 6.742 47.689 1.00 23.46 76 VAL B O 1
ATOM 746 N N . LEU B 1 24 ? -10.603 8.057 45.871 1.00 23.76 77 LEU B N 1
ATOM 747 C CA . LEU B 1 24 ? -12.040 7.847 45.801 1.00 18.63 77 LEU B CA 1
ATOM 748 C C . LEU B 1 24 ? -12.399 7.319 44.417 1.00 29.54 77 LEU B C 1
ATOM 749 O O . LEU B 1 24 ? -11.982 7.873 43.404 1.00 30.71 77 LEU B O 1
ATOM 754 N N . LEU B 1 25 ? -13.140 6.219 44.387 1.00 29.74 78 LEU B N 1
ATOM 755 C CA . LEU B 1 25 ? -13.580 5.608 43.144 1.00 33.91 78 LEU B CA 1
ATOM 756 C C . LEU B 1 25 ? -15.079 5.436 43.171 1.00 35.70 78 LEU B C 1
ATOM 757 O O . LEU B 1 25 ? -15.648 4.917 44.151 1.00 27.51 78 LEU B O 1
ATOM 762 N N . ASP B 1 26 ? -15.721 5.851 42.094 1.00 20.09 79 ASP B N 1
ATOM 763 C CA . ASP B 1 26 ? -17.149 5.599 41.952 1.00 32.60 79 ASP B CA 1
ATOM 764 C C . ASP B 1 26 ? -17.359 4.176 41.440 1.00 34.87 79 ASP B C 1
ATOM 765 O O . ASP B 1 26 ? -16.835 3.801 40.393 1.00 33.34 79 ASP B O 1
ATOM 770 N N . VAL B 1 27 ? -18.106 3.385 42.198 1.00 30.29 80 VAL B N 1
ATOM 771 C CA . VAL B 1 27 ? -18.381 2.008 41.833 1.00 30.32 80 VAL B CA 1
ATOM 772 C C . VAL B 1 27 ? -19.867 1.684 42.066 1.00 34.00 80 VAL B C 1
ATOM 773 O O . VAL B 1 27 ? -20.217 0.590 42.536 1.00 28.66 80 VAL B O 1
ATOM 777 N N . LYS B 1 28 ? -20.744 2.632 41.738 1.00 28.12 81 LYS B N 1
ATOM 778 C CA . LYS B 1 28 ? -22.164 2.500 42.081 1.00 25.12 81 LYS B CA 1
ATOM 779 C C . LYS B 1 28 ? -22.880 1.411 41.309 1.00 22.96 81 LYS B C 1
ATOM 780 O O . LYS B 1 28 ? -23.889 0.890 41.772 1.00 29.99 81 LYS B O 1
ATOM 786 N N . HIS B 1 29 ? -22.350 1.076 40.136 1.00 24.43 82 HIS B N 1
ATOM 787 C CA . HIS B 1 29 ? -22.873 -0.019 39.318 1.00 27.20 82 HIS B CA 1
ATOM 788 C C . HIS B 1 29 ? -22.628 -1.431 39.864 1.00 24.82 82 HIS B C 1
ATOM 789 O O . HIS B 1 29 ? -23.178 -2.382 39.343 1.00 33.51 82 HIS B O 1
ATOM 796 N N . PHE B 1 30 ? -21.841 -1.560 40.922 1.00 32.47 83 PHE B N 1
ATOM 797 C CA . PHE B 1 30 ? -21.405 -2.872 41.381 1.00 24.38 83 PHE B CA 1
ATOM 798 C C . PHE B 1 30 ? -21.820 -3.163 42.795 1.00 33.66 83 PHE B C 1
ATOM 799 O O . PHE B 1 30 ? -21.732 -2.297 43.658 1.00 37.96 83 PHE B O 1
ATOM 807 N N . SER B 1 31 ? -22.257 -4.397 43.028 1.00 31.22 84 SER B N 1
ATOM 808 C CA . SER B 1 31 ? -22.476 -4.903 44.384 1.00 29.30 84 SER B CA 1
ATOM 809 C C . SER B 1 31 ? -21.132 -5.141 45.079 1.00 28.77 84 SER B C 1
ATOM 810 O O . SER B 1 31 ? -20.108 -5.299 44.412 1.00 27.92 84 SER B O 1
ATOM 813 N N . PRO B 1 32 ? -21.132 -5.178 46.421 1.00 23.58 85 PRO B N 1
ATOM 814 C CA . PRO B 1 32 ? -19.904 -5.437 47.177 1.00 30.69 85 PRO B CA 1
ATOM 815 C C . PRO B 1 32 ? -19.189 -6.734 46.766 1.00 38.98 85 PRO B C 1
ATOM 816 O O . PRO B 1 32 ? -17.978 -6.691 46.553 1.00 39.24 85 PRO B O 1
ATOM 820 N N . GLU B 1 33 ? -19.919 -7.839 46.616 1.00 33.82 86 GLU B N 1
ATOM 821 C CA . GLU B 1 33 ? -19.328 -9.101 46.156 1.00 36.37 86 GLU B CA 1
ATOM 822 C C . GLU B 1 33 ? -18.723 -9.007 44.740 1.00 33.49 86 GLU B C 1
ATOM 823 O O . GLU B 1 33 ? -17.979 -9.887 44.317 1.00 32.63 86 GLU B O 1
ATOM 829 N N . GLU B 1 34 ? -19.030 -7.938 44.016 1.00 27.06 87 GLU B N 1
ATOM 830 C CA . GLU B 1 34 ? -18.598 -7.822 42.611 1.00 27.70 87 GLU B CA 1
ATOM 831 C C . GLU B 1 34 ? -17.339 -6.956 42.462 1.00 23.41 87 GLU B C 1
ATOM 832 O O . GLU B 1 34 ? -16.834 -6.727 41.354 1.00 23.12 87 GLU B O 1
ATOM 838 N N . ILE B 1 35 ? -16.856 -6.486 43.601 1.00 16.58 88 ILE B N 1
ATOM 839 C CA . ILE B 1 35 ? -15.692 -5.607 43.709 1.00 17.54 88 ILE B CA 1
ATOM 840 C C . ILE B 1 35 ? -14.642 -6.246 44.609 1.00 25.67 88 ILE B C 1
ATOM 841 O O . ILE B 1 35 ? -14.947 -6.653 45.729 1.00 33.17 88 ILE B O 1
ATOM 846 N N . ALA B 1 36 ? -13.409 -6.328 44.133 1.00 25.31 89 ALA B N 1
ATOM 847 C CA . ALA B 1 36 ? -12.320 -6.867 44.942 1.00 27.08 89 ALA B CA 1
ATOM 848 C C . ALA B 1 36 ? -11.139 -5.897 44.972 1.00 33.01 89 ALA B C 1
ATOM 849 O O . ALA B 1 36 ? -10.643 -5.448 43.933 1.00 25.97 89 ALA B O 1
ATOM 851 N N . VAL B 1 37 ? -10.716 -5.571 46.184 1.00 25.06 90 VAL B N 1
ATOM 852 C CA . VAL B 1 37 ? -9.599 -4.699 46.416 1.00 26.64 90 VAL B CA 1
ATOM 853 C C . VAL B 1 37 ? -8.532 -5.526 47.095 1.00 29.54 90 VAL B C 1
ATOM 854 O O . VAL B 1 37 ? -8.792 -6.125 48.123 1.00 27.46 90 VAL B O 1
ATOM 858 N N . LYS B 1 38 ? -7.328 -5.542 46.545 1.00 26.94 91 LYS B N 1
ATOM 859 C CA . LYS B 1 38 ? -6.244 -6.266 47.175 1.00 35.77 91 LYS B CA 1
ATOM 860 C C . LYS B 1 38 ? -4.907 -5.546 47.030 1.00 25.14 91 LYS B C 1
ATOM 861 O O . LYS B 1 38 ? -4.729 -4.728 46.149 1.00 28.11 91 LYS B O 1
ATOM 867 N N . VAL B 1 39 ? -3.981 -5.839 47.929 1.00 27.23 92 VAL B N 1
ATOM 868 C CA . VAL B 1 39 ? -2.625 -5.357 47.775 1.00 30.11 92 VAL B CA 1
ATOM 869 C C . VAL B 1 39 ? -1.787 -6.458 47.138 1.00 28.18 92 VAL B C 1
ATOM 870 O O . VAL B 1 39 ? -1.691 -7.567 47.670 1.00 24.38 92 VAL B O 1
ATOM 874 N N . VAL B 1 40 ? -1.216 -6.154 45.978 1.00 24.81 93 VAL B N 1
ATOM 875 C CA . VAL B 1 40 ? -0.299 -7.066 45.298 1.00 29.79 93 VAL B CA 1
ATOM 876 C C . VAL B 1 40 ? 1.021 -6.352 45.030 1.00 39.28 93 VAL B C 1
ATOM 877 O O . VAL B 1 40 ? 1.100 -5.479 44.162 1.00 36.23 93 VAL B O 1
ATOM 881 N N . GLY B 1 41 ? 2.057 -6.725 45.771 1.00 39.42 94 GLY B N 1
ATOM 882 C CA . GLY B 1 41 ? 3.353 -6.106 45.604 1.00 45.03 94 GLY B CA 1
ATOM 883 C C . GLY B 1 41 ? 3.332 -4.714 46.203 1.00 48.63 94 GLY B C 1
ATOM 884 O O . GLY B 1 41 ? 3.138 -4.555 47.408 1.00 54.00 94 GLY B O 1
ATOM 885 N N . GLU B 1 42 ? 3.530 -3.704 45.364 1.00 32.28 95 GLU B N 1
ATOM 886 C CA . GLU B 1 42 ? 3.494 -2.324 45.832 1.00 42.59 95 GLU B CA 1
ATOM 887 C C . GLU B 1 42 ? 2.331 -1.554 45.214 1.00 37.69 95 GLU B C 1
ATOM 888 O O . GLU B 1 42 ? 2.322 -0.323 45.209 1.00 44.12 95 GLU B O 1
ATOM 894 N N . HIS B 1 43 ? 1.353 -2.294 44.697 1.00 34.78 96 HIS B N 1
ATOM 895 C CA . HIS B 1 43 ? 0.151 -1.723 44.106 1.00 32.41 96 HIS B CA 1
ATOM 896 C C . HIS B 1 43 ? -1.078 -2.157 44.902 1.00 27.72 96 HIS B C 1
ATOM 897 O O . HIS B 1 43 ? -1.129 -3.290 45.380 1.00 33.39 96 HIS B O 1
ATOM 904 N N . VAL B 1 44 ? -2.049 -1.257 45.069 1.00 21.93 97 VAL B N 1
ATOM 905 C CA . VAL B 1 44 ? -3.396 -1.644 45.453 1.00 23.66 97 VAL B CA 1
ATOM 906 C C . VAL B 1 44 ? -4.157 -1.893 44.169 1.00 30.71 97 VAL B C 1
ATOM 907 O O . VAL B 1 44 ? -4.199 -1.003 43.347 1.00 21.34 97 VAL B O 1
ATOM 911 N N . GLU B 1 45 ? -4.753 -3.075 43.994 1.00 23.48 98 GLU B N 1
ATOM 912 C CA . GLU B 1 45 ? -5.567 -3.367 42.810 1.00 28.59 98 GLU B CA 1
ATOM 913 C C . GLU B 1 45 ? -7.042 -3.305 43.135 1.00 29.80 98 GLU B C 1
ATOM 914 O O . GLU B 1 45 ? -7.454 -3.650 44.234 1.00 30.09 98 GLU B O 1
ATOM 920 N N . VAL B 1 46 ? -7.834 -2.823 42.184 1.00 23.34 99 VAL B N 1
ATOM 921 C CA . VAL B 1 46 ? -9.282 -2.835 42.307 1.00 16.21 99 VAL B CA 1
ATOM 922 C C . VAL B 1 46 ? -9.851 -3.477 41.062 1.00 27.43 99 VAL B C 1
ATOM 923 O O . VAL B 1 46 ? -9.651 -2.980 39.954 1.00 26.22 99 VAL B O 1
ATOM 927 N N . HIS B 1 47 ? -10.522 -4.609 41.245 1.00 21.85 100 HIS B N 1
ATOM 928 C CA . HIS B 1 47 ? -11.173 -5.310 40.148 1.00 28.89 100 HIS B CA 1
ATOM 929 C C . HIS B 1 47 ? -12.682 -5.296 40.428 1.00 33.85 100 HIS B C 1
ATOM 930 O O . HIS B 1 47 ? -13.131 -5.520 41.563 1.00 34.68 100 HIS B O 1
ATOM 937 N N . ALA B 1 48 ? -13.464 -4.999 39.406 1.00 25.98 101 ALA B N 1
ATOM 938 C CA . ALA B 1 48 ? -14.914 -4.927 39.561 1.00 27.98 101 ALA B CA 1
ATOM 939 C C . ALA B 1 48 ? -15.554 -5.528 38.336 1.00 24.60 101 ALA B C 1
ATOM 940 O O . ALA B 1 48 ? -15.114 -5.275 37.226 1.00 27.68 101 ALA B O 1
ATOM 942 N N . ARG B 1 49 ? -16.581 -6.346 38.534 1.00 23.40 102 ARG B N 1
ATOM 943 C CA . ARG B 1 49 ? -17.238 -6.965 37.397 1.00 27.53 102 ARG B CA 1
ATOM 944 C C . ARG B 1 49 ? -18.685 -7.316 37.729 1.00 32.26 102 ARG B C 1
ATOM 945 O O . ARG B 1 49 ? -18.978 -7.796 38.831 1.00 18.66 102 ARG B O 1
ATOM 953 N N . HIS B 1 50 ? -19.599 -7.034 36.802 1.00 12.23 103 HIS B N 1
ATOM 954 C CA . HIS B 1 50 ? -20.970 -7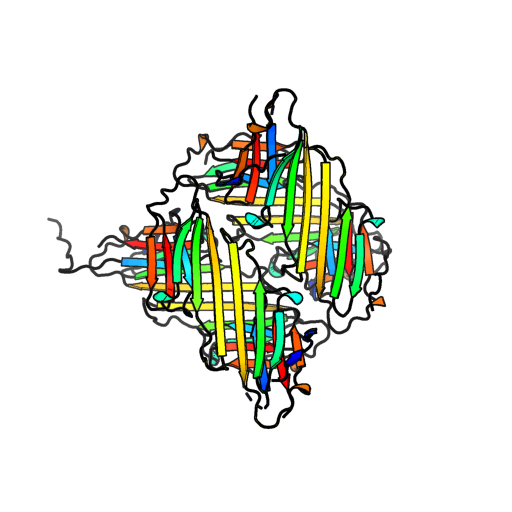.577 36.918 1.00 8.38 103 HIS B CA 1
ATOM 955 C C . HIS B 1 50 ? -21.433 -8.167 35.588 1.00 23.29 103 HIS B C 1
ATOM 956 O O . HIS B 1 50 ? -21.144 -7.610 34.538 1.00 20.15 103 HIS B O 1
ATOM 963 N N . ALA B 1 51 ? -22.095 -9.322 35.652 1.00 25.37 104 ALA B N 1
ATOM 964 C CA . ALA B 1 51 ? -22.614 -9.994 34.468 1.00 22.50 104 ALA B CA 1
ATOM 965 C C . ALA B 1 51 ? -23.831 -9.219 33.914 1.00 26.36 104 ALA B C 1
ATOM 966 O O . ALA B 1 51 ? -24.312 -8.295 34.555 1.00 21.21 104 ALA B O 1
ATOM 968 N N . ALA B 1 52 ? -24.312 -9.601 32.733 1.00 29.00 105 ALA B N 1
ATOM 969 C CA . ALA B 1 52 ? -25.442 -8.920 32.087 1.00 28.16 105 ALA B CA 1
ATOM 970 C C . ALA B 1 52 ? -26.590 -8.609 33.052 1.00 36.48 105 ALA B C 1
ATOM 971 O O . ALA B 1 52 ? -27.010 -9.449 33.843 1.00 36.67 105 ALA B O 1
ATOM 973 N N . ARG B 1 53 ? -27.061 -7.371 32.992 1.00 31.70 106 ARG B N 1
ATOM 974 C CA A ARG B 1 53 ? -28.046 -6.857 33.935 0.64 31.89 106 ARG B CA 1
ATOM 975 C CA B ARG B 1 53 ? -28.069 -6.887 33.916 0.36 31.22 106 ARG B CA 1
ATOM 976 C C . ARG B 1 53 ? -28.931 -5.819 33.235 1.00 30.54 106 ARG B C 1
ATOM 977 O O . ARG B 1 53 ? -28.432 -4.997 32.470 1.00 28.86 106 ARG B O 1
ATOM 992 N N . PRO B 1 54 ? -30.241 -5.829 33.506 1.00 29.00 107 PRO B N 1
ATOM 993 C CA . PRO B 1 54 ? -31.070 -4.823 32.837 1.00 30.01 107 PRO B CA 1
ATOM 994 C C . PRO B 1 54 ? -30.924 -3.436 33.444 1.00 34.16 107 PRO B C 1
ATOM 995 O O . PRO B 1 54 ? -30.850 -3.292 34.667 1.00 29.97 107 PRO B O 1
ATOM 999 N N . ASP B 1 55 ? -30.842 -2.427 32.587 1.00 26.11 108 ASP B N 1
ATOM 1000 C CA . ASP B 1 55 ? -31.054 -1.038 33.021 1.00 27.90 108 ASP B CA 1
ATOM 1001 C C . ASP B 1 55 ? -32.193 -0.426 32.178 1.00 38.67 108 ASP B C 1
ATOM 1002 O O . ASP B 1 55 ? -32.974 -1.165 31.561 1.00 33.96 108 ASP B O 1
ATOM 1007 N N . GLU B 1 56 ? -32.289 0.896 32.116 1.00 43.22 109 GLU B N 1
ATOM 1008 C CA . GLU B 1 56 ? -33.412 1.507 31.393 1.00 46.80 109 GLU B CA 1
ATOM 1009 C C . GLU B 1 56 ? -33.352 1.324 29.869 1.00 42.99 109 GLU B C 1
ATOM 1010 O O . GLU B 1 56 ? -34.354 1.464 29.185 1.00 44.61 109 GLU B O 1
ATOM 1016 N N . HIS B 1 57 ? -32.187 0.970 29.352 1.00 42.52 110 HIS B N 1
ATOM 1017 C CA . HIS B 1 57 ? -31.966 0.958 27.913 1.00 49.90 110 HIS B CA 1
ATOM 1018 C C . HIS B 1 57 ? -31.979 -0.434 27.282 1.00 41.24 110 HIS B C 1
ATOM 1019 O O . HIS B 1 57 ? -32.264 -0.584 26.105 1.00 37.24 110 HIS B O 1
ATOM 1026 N N . GLY B 1 58 ? -31.653 -1.449 28.066 1.00 38.22 111 GLY B N 1
ATOM 1027 C CA . GLY B 1 58 ? -31.440 -2.783 27.534 1.00 26.76 111 GLY B CA 1
ATOM 1028 C C . GLY B 1 58 ? -30.708 -3.576 28.596 1.00 27.93 111 GLY B C 1
ATOM 1029 O O . GLY B 1 58 ? -30.981 -3.429 29.787 1.00 32.48 111 GLY B O 1
ATOM 1030 N N . PHE B 1 59 ? -29.758 -4.392 28.166 1.00 28.54 112 PHE B N 1
ATOM 1031 C CA . PHE B 1 59 ? -28.929 -5.148 29.084 1.00 27.01 112 PHE B CA 1
ATOM 1032 C C . PHE B 1 59 ? -27.481 -4.694 28.992 1.00 28.07 112 PHE B C 1
ATOM 1033 O O . PHE B 1 59 ? -26.982 -4.421 27.894 1.00 19.90 112 PHE B O 1
ATOM 1041 N N . VAL B 1 60 ? -26.820 -4.621 30.146 1.00 19.73 113 VAL B N 1
ATOM 1042 C CA . VAL B 1 60 ? -25.430 -4.174 30.231 1.00 21.51 113 VAL B CA 1
ATOM 1043 C C . VAL B 1 60 ? -24.569 -5.041 31.162 1.00 17.22 113 VAL B C 1
ATOM 1044 O O . VAL B 1 60 ? -25.001 -5.404 32.251 1.00 24.20 113 VAL B O 1
ATOM 1048 N N . ALA B 1 61 ? -23.364 -5.391 30.710 1.00 16.05 114 ALA B N 1
ATOM 1049 C CA . ALA B 1 61 ? -22.353 -6.030 31.561 1.00 32.59 114 ALA B CA 1
ATOM 1050 C C . ALA B 1 61 ? -21.108 -5.148 31.548 1.00 32.64 114 ALA B C 1
ATOM 1051 O O . ALA B 1 61 ? -20.711 -4.645 30.475 1.00 20.56 114 ALA B O 1
ATOM 1053 N N . ARG B 1 62 ? -20.512 -4.959 32.729 1.00 16.33 115 ARG B N 1
ATOM 1054 C CA . ARG B 1 62 ? -19.321 -4.110 32.899 1.00 24.60 115 ARG B CA 1
ATOM 1055 C C . ARG B 1 62 ? -18.197 -4.773 33.696 1.00 23.48 115 ARG B C 1
ATOM 1056 O O . ARG B 1 62 ? -18.439 -5.631 34.545 1.00 23.54 115 ARG B O 1
ATOM 1064 N N . GLU B 1 63 ? -16.974 -4.317 33.443 1.00 17.52 116 GLU B N 1
ATOM 1065 C CA . GLU B 1 63 ? -15.785 -4.791 34.139 1.00 27.28 116 GLU B CA 1
ATOM 1066 C C . GLU B 1 63 ? -14.726 -3.704 34.054 1.00 28.69 116 GLU B C 1
ATOM 1067 O O . GLU B 1 63 ? -14.535 -3.127 32.972 1.00 22.62 116 GLU B O 1
ATOM 1073 N N . PHE B 1 64 ? -14.047 -3.409 35.163 1.00 21.51 117 PHE B N 1
ATOM 1074 C CA . PHE B 1 64 ? -12.792 -2.633 35.097 1.00 29.17 117 PHE B CA 1
ATOM 1075 C C . PHE B 1 64 ? -11.707 -3.169 36.019 1.00 32.03 117 PHE B C 1
ATOM 1076 O O . PHE B 1 64 ? -11.992 -3.769 37.069 1.00 22.53 117 PHE B O 1
ATOM 1084 N N . HIS B 1 65 ? -10.458 -2.904 35.641 1.00 29.88 118 HIS B N 1
ATOM 1085 C CA . HIS B 1 65 ? -9.331 -3.161 36.530 1.00 31.61 118 HIS B CA 1
ATOM 1086 C C . HIS B 1 65 ? -8.490 -1.900 36.638 1.00 32.99 118 HIS B C 1
ATOM 1087 O O . HIS B 1 65 ? -8.113 -1.295 35.614 1.00 27.57 118 HIS B O 1
ATOM 1094 N N . ARG B 1 66 ? -8.260 -1.480 37.879 1.00 15.73 119 ARG B N 1
ATOM 1095 C CA . ARG B 1 66 ? -7.404 -0.336 38.185 1.00 22.48 119 ARG B CA 1
ATOM 1096 C C . ARG B 1 66 ? -6.270 -0.747 39.102 1.00 23.48 119 ARG B C 1
ATOM 1097 O O . ARG B 1 66 ? -6.412 -1.649 39.915 1.00 34.42 119 ARG B O 1
ATOM 1105 N N . ARG B 1 67 ? -5.135 -0.085 38.953 1.00 19.60 120 ARG B N 1
ATOM 1106 C CA . ARG B 1 67 ? -4.004 -0.284 39.848 1.00 20.20 120 ARG B CA 1
ATOM 1107 C C . ARG B 1 67 ? -3.517 1.077 40.311 1.00 31.76 120 ARG B C 1
ATOM 1108 O O . ARG B 1 67 ? -3.418 2.010 39.511 1.00 36.68 120 ARG B O 1
ATOM 1116 N N . TYR B 1 68 ? -3.243 1.192 41.604 1.00 26.64 121 TYR B N 1
ATOM 1117 C CA . TYR B 1 68 ? -2.622 2.396 42.172 1.00 28.74 121 TYR B CA 1
ATOM 1118 C C . TYR B 1 68 ? -1.298 2.033 42.790 1.00 26.49 121 TYR B C 1
ATOM 1119 O O . TYR B 1 68 ? -1.179 1.054 43.524 1.00 33.89 121 TYR B O 1
ATOM 1128 N N . ARG B 1 69 ? -0.280 2.806 42.481 1.00 30.82 122 ARG B N 1
ATOM 1129 C CA . ARG B 1 69 ? 1.003 2.563 43.087 1.00 25.68 122 ARG B CA 1
ATOM 1130 C C . ARG B 1 69 ? 0.951 3.085 44.528 1.00 30.37 122 ARG B C 1
ATOM 1131 O O . ARG B 1 69 ? 0.478 4.187 44.777 1.00 38.12 122 ARG B O 1
ATOM 1139 N N . LEU B 1 70 ? 1.360 2.257 45.479 1.00 34.19 123 LEU B N 1
ATOM 1140 C CA . LEU B 1 70 ? 1.379 2.652 46.887 1.00 39.65 123 LEU B CA 1
ATOM 1141 C C . LEU B 1 70 ? 2.642 3.470 47.129 1.00 45.53 123 LEU B C 1
ATOM 1142 O O . LEU B 1 70 ? 3.562 3.427 46.307 1.00 39.07 123 LEU B O 1
ATOM 1147 N N . PRO B 1 71 ? 2.683 4.237 48.239 1.00 52.81 124 PRO B N 1
ATOM 1148 C CA . PRO B 1 71 ? 3.936 4.887 48.633 1.00 59.09 124 PRO B CA 1
ATOM 1149 C C . PRO B 1 71 ? 4.851 3.891 49.373 1.00 58.88 124 PRO B C 1
ATOM 1150 O O .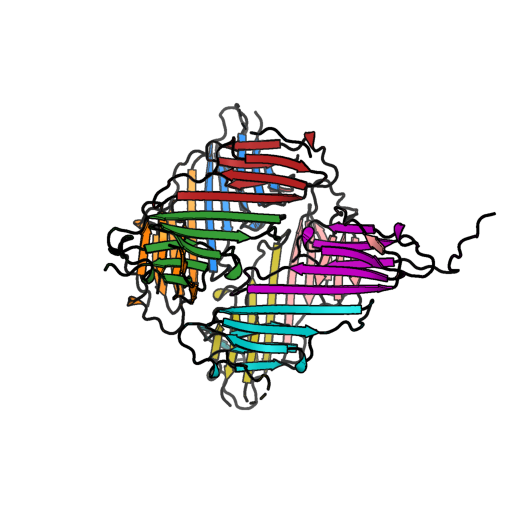 PRO B 1 71 ? 4.357 2.883 49.887 1.00 62.20 124 PRO B O 1
ATOM 1154 N N . PRO B 1 72 ? 6.167 4.165 49.413 1.00 58.01 125 PRO B N 1
ATOM 1155 C CA . PRO B 1 72 ? 7.226 3.304 49.964 1.00 57.69 125 PRO B CA 1
ATOM 1156 C C . PRO B 1 72 ? 6.998 2.702 51.353 1.00 59.54 125 PRO B C 1
ATOM 1157 O O . PRO B 1 72 ? 7.143 1.486 51.514 1.00 65.03 125 PRO B O 1
ATOM 1161 N N . GLY B 1 73 ? 6.672 3.531 52.339 1.00 51.86 126 GLY B N 1
ATOM 1162 C CA . GLY B 1 73 ? 6.667 3.081 53.723 1.00 72.63 126 GLY B CA 1
ATOM 1163 C C . GLY B 1 73 ? 5.368 2.471 54.216 1.00 90.31 126 GLY B C 1
ATOM 1164 O O . GLY B 1 73 ? 4.959 2.709 55.358 1.00 93.45 126 GLY B O 1
ATOM 1165 N N . VAL B 1 74 ? 4.724 1.667 53.372 1.00 84.96 127 VAL B N 1
ATOM 1166 C CA . VAL B 1 74 ? 3.393 1.179 53.695 1.00 72.21 127 VAL B CA 1
ATOM 1167 C C . VAL B 1 74 ? 3.319 -0.317 53.933 1.00 65.36 127 VAL B C 1
ATOM 1168 O O . VAL B 1 74 ? 3.601 -1.120 53.042 1.00 65.99 127 VAL B O 1
ATOM 1172 N N . ASP B 1 75 ? 2.930 -0.673 55.150 1.00 59.38 128 ASP B N 1
ATOM 1173 C CA . ASP B 1 75 ? 2.544 -2.033 55.468 1.00 65.19 128 ASP B CA 1
ATOM 1174 C C . ASP B 1 75 ? 1.186 -2.285 54.811 1.00 64.32 128 ASP B C 1
ATOM 1175 O O . ASP B 1 75 ? 0.248 -1.507 55.001 1.00 62.37 128 ASP B O 1
ATOM 1180 N N . PRO B 1 76 ? 1.090 -3.348 53.997 1.00 64.20 129 PRO B N 1
ATOM 1181 C CA . PRO B 1 76 ? -0.165 -3.749 53.347 1.00 61.72 129 PRO B CA 1
ATOM 1182 C C . PRO B 1 76 ? -1.349 -3.948 54.310 1.00 57.62 129 PRO B C 1
ATOM 1183 O O . PRO B 1 76 ? -2.486 -3.650 53.941 1.00 50.89 129 PRO B O 1
ATOM 1187 N N . ALA B 1 77 ? -1.093 -4.433 55.522 1.00 47.32 130 ALA B N 1
ATOM 1188 C CA . ALA B 1 77 ? -2.176 -4.637 56.487 1.00 55.71 130 ALA B CA 1
ATOM 1189 C C . ALA B 1 77 ? -2.753 -3.300 56.960 1.00 54.46 130 ALA B C 1
ATOM 1190 O O . ALA B 1 77 ? -3.807 -3.259 57.600 1.00 51.63 130 ALA B O 1
ATOM 1192 N N . ALA B 1 78 ? -2.059 -2.213 56.631 1.00 49.11 131 ALA B N 1
ATOM 1193 C CA . ALA B 1 78 ? -2.509 -0.873 56.986 1.00 44.83 131 ALA B CA 1
ATOM 1194 C C . ALA B 1 78 ? -3.407 -0.239 55.917 1.00 45.52 131 ALA B C 1
ATOM 1195 O O . ALA B 1 78 ? -4.138 0.697 56.216 1.00 55.67 131 ALA B O 1
ATOM 1197 N N . VAL B 1 79 ? -3.343 -0.720 54.677 1.00 34.85 132 VAL B N 1
ATOM 1198 C CA . VAL B 1 79 ? -4.277 -0.248 53.642 1.00 31.83 132 VAL B CA 1
ATOM 1199 C C . VAL B 1 79 ? -5.708 -0.640 54.015 1.00 34.30 132 VAL B C 1
ATOM 1200 O O . VAL B 1 79 ? -5.977 -1.802 54.312 1.00 41.26 132 VAL B O 1
ATOM 1204 N N . THR B 1 80 ? -6.617 0.334 54.016 1.00 28.10 133 THR B N 1
ATOM 1205 C CA . THR B 1 80 ? -8.026 0.099 54.354 1.00 30.12 133 THR B CA 1
ATOM 1206 C C . THR B 1 80 ? -8.953 0.583 53.242 1.00 36.18 133 THR B C 1
ATOM 1207 O O . THR B 1 80 ? -8.552 1.364 52.375 1.00 36.55 133 THR B O 1
ATOM 1211 N N . SER B 1 81 ? -10.199 0.131 53.281 1.00 33.86 134 SER B N 1
ATOM 1212 C CA . SER B 1 81 ? -11.183 0.548 52.297 1.00 32.30 134 SER B CA 1
ATOM 1213 C C . SER B 1 81 ? -12.577 0.598 52.894 1.00 37.83 134 SER B C 1
ATOM 1214 O O . SER B 1 81 ? -12.907 -0.166 53.790 1.00 43.93 134 SER B O 1
ATOM 1217 N N . ALA B 1 82 ? -13.387 1.520 52.400 1.00 37.01 135 ALA B N 1
ATOM 1218 C CA . ALA B 1 82 ? -14.755 1.661 52.857 1.00 34.77 135 ALA B CA 1
ATOM 1219 C C . ALA B 1 82 ? -15.620 1.914 51.639 1.00 34.13 135 ALA B C 1
ATOM 1220 O O . ALA B 1 82 ? -15.171 2.517 50.678 1.00 40.66 135 ALA B O 1
ATOM 1222 N N . LEU B 1 83 ? -16.862 1.458 51.679 1.00 30.86 136 LEU B N 1
ATOM 1223 C CA . LEU B 1 83 ? -17.791 1.680 50.586 1.00 33.54 136 LEU B CA 1
ATOM 1224 C C . LEU B 1 83 ? -18.992 2.428 51.115 1.00 41.47 136 LEU B C 1
ATOM 1225 O O . LEU B 1 83 ? -19.770 1.883 51.884 1.00 52.10 136 LEU B O 1
ATOM 1230 N N . SER B 1 84 ? -19.134 3.687 50.712 1.00 31.83 137 SER B N 1
ATOM 1231 C CA . SER B 1 84 ? -20.255 4.501 51.141 1.00 35.51 137 SER B CA 1
ATOM 1232 C C . SER B 1 84 ? -21.551 3.936 50.564 1.00 46.34 137 SER B C 1
ATOM 1233 O O . SER B 1 84 ? -21.528 3.209 49.567 1.00 41.57 137 SER B O 1
ATOM 1236 N N . PRO B 1 85 ? -22.690 4.250 51.202 1.00 59.23 138 PRO B N 1
ATOM 1237 C CA . PRO B 1 85 ? -23.988 3.790 50.693 1.00 60.04 138 PRO B CA 1
ATOM 1238 C C . PRO B 1 85 ? -24.209 4.268 49.263 1.00 61.05 138 PRO B C 1
ATOM 1239 O O . PRO B 1 85 ? -24.847 3.573 48.466 1.00 55.87 138 PRO B O 1
ATOM 1243 N N . GLU B 1 86 ? -23.654 5.437 48.947 1.00 54.11 139 GLU B N 1
ATOM 1244 C CA . GLU B 1 86 ? -23.781 6.030 47.621 1.00 48.48 139 GLU B CA 1
ATOM 1245 C C . GLU B 1 86 ? -22.911 5.314 46.588 1.00 42.10 139 GLU B C 1
ATOM 1246 O O . GLU B 1 86 ? -22.948 5.643 45.412 1.00 33.18 139 GLU B O 1
ATOM 1252 N N . GLY B 1 87 ? -22.130 4.332 47.022 1.00 43.04 140 GLY B N 1
ATOM 1253 C CA . GLY B 1 87 ? -21.334 3.559 46.084 1.00 38.24 140 GLY B CA 1
ATOM 1254 C C . GLY B 1 87 ? -19.991 4.195 45.759 1.00 34.15 140 GLY B C 1
ATOM 1255 O O . GLY B 1 87 ? -19.478 4.069 44.638 1.00 36.90 140 GLY B O 1
ATOM 1256 N N . VAL B 1 88 ? -19.415 4.886 46.738 1.00 30.59 141 VAL B N 1
ATOM 1257 C CA . VAL B 1 88 ? -18.086 5.444 46.556 1.00 23.41 141 VAL B CA 1
ATOM 1258 C C . VAL B 1 88 ? -17.090 4.668 47.407 1.00 23.92 141 VAL B C 1
ATOM 1259 O O . VAL B 1 88 ? -17.238 4.535 48.606 1.00 33.29 141 VAL B O 1
ATOM 1263 N N . LEU B 1 89 ? -16.079 4.145 46.747 1.00 19.94 142 LEU B N 1
ATOM 1264 C CA . LEU B 1 89 ? -15.052 3.387 47.394 1.00 22.07 142 LEU B CA 1
ATOM 1265 C C . LEU B 1 89 ? -13.925 4.321 47.816 1.00 27.40 142 LEU B C 1
ATOM 1266 O O . LEU B 1 89 ? -13.314 4.985 46.985 1.00 29.46 142 LEU B O 1
ATOM 1271 N N . SER B 1 90 ? -13.656 4.359 49.116 1.00 28.01 143 SER B N 1
ATOM 1272 C CA . SER B 1 90 ? -12.509 5.061 49.648 1.00 29.49 143 SER B CA 1
ATOM 1273 C C . SER B 1 90 ? -11.403 4.068 50.000 1.00 30.08 143 SER B C 1
ATOM 1274 O O . SER B 1 90 ? -11.646 3.098 50.697 1.00 32.88 143 SER B O 1
ATOM 1277 N N . ILE B 1 91 ? -10.193 4.309 49.509 1.00 26.11 144 ILE B N 1
ATOM 1278 C CA . ILE B 1 91 ? -9.043 3.480 49.853 1.00 19.81 144 ILE B CA 1
ATOM 1279 C C . ILE B 1 91 ? -7.923 4.358 50.400 1.00 24.31 144 ILE B C 1
ATOM 1280 O O . ILE B 1 91 ? -7.528 5.342 49.776 1.00 27.48 144 ILE B O 1
ATOM 1285 N N . GLN B 1 92 ? -7.414 4.009 51.573 1.00 28.37 145 GLN B N 1
ATOM 1286 C CA . GLN B 1 92 ? -6.430 4.842 52.237 1.00 33.59 145 GLN B CA 1
ATOM 1287 C C . GLN B 1 92 ? -5.269 3.996 52.726 1.00 40.94 145 GLN B C 1
ATOM 1288 O O . GLN B 1 92 ? -5.420 2.787 52.862 1.00 33.72 145 GLN B O 1
ATOM 1294 N N . ALA B 1 93 ? -4.122 4.635 52.967 1.00 38.69 146 ALA B N 1
ATOM 1295 C CA . ALA B 1 93 ? -2.934 3.970 53.520 1.00 37.01 146 ALA B CA 1
ATOM 1296 C C . ALA B 1 93 ? -1.990 4.986 54.164 1.00 41.17 146 ALA B C 1
ATOM 1297 O O . ALA B 1 93 ? -2.230 5.432 55.287 1.00 55.42 146 ALA B O 1
ATOM 1299 N N . VAL C 1 7 ? 2.524 -11.731 48.384 1.00 59.53 60 VAL C N 1
ATOM 1300 C CA . VAL C 1 7 ? 1.338 -12.461 47.949 1.00 51.88 60 VAL C CA 1
ATOM 1301 C C . VAL C 1 7 ? 0.100 -11.595 48.135 1.00 53.87 60 VAL C C 1
ATOM 1302 O O . VAL C 1 7 ? -0.012 -10.906 49.148 1.00 61.22 60 VAL C O 1
ATOM 1306 N N . ALA C 1 8 ? -0.820 -11.626 47.168 1.00 36.00 61 ALA C N 1
ATOM 1307 C CA . ALA C 1 8 ? -2.098 -10.890 47.272 1.00 48.98 61 ALA C CA 1
ATOM 1308 C C . ALA C 1 8 ? -2.807 -10.840 48.647 1.00 47.59 61 ALA C C 1
ATOM 1309 O O . ALA C 1 8 ? -3.317 -11.848 49.121 1.00 49.45 61 ALA C O 1
ATOM 1311 N N . LEU C 1 9 ? -2.881 -9.648 49.246 1.00 34.26 62 LEU C N 1
ATOM 1312 C CA . LEU C 1 9 ? -3.599 -9.442 50.509 1.00 26.58 62 LEU C CA 1
ATOM 1313 C C . LEU C 1 9 ? -4.914 -8.653 50.334 1.00 32.48 62 LEU C C 1
ATOM 1314 O O . LEU C 1 9 ? -4.893 -7.489 49.916 1.00 36.08 62 LEU C O 1
ATOM 1319 N N . PRO C 1 10 ? -6.063 -9.285 50.651 1.00 43.18 63 PRO C N 1
ATOM 1320 C CA . PRO C 1 10 ? -7.372 -8.630 50.535 1.00 44.08 63 PRO C CA 1
ATOM 1321 C C . PRO C 1 10 ? -7.423 -7.459 51.497 1.00 47.57 63 PRO C C 1
ATOM 1322 O O . PRO C 1 10 ? -6.933 -7.595 52.627 1.00 36.11 63 PRO C O 1
ATOM 1326 N N . VAL C 1 11 ? -7.983 -6.328 51.069 1.00 39.09 64 VAL C N 1
ATOM 1327 C CA . VAL C 1 11 ? -7.921 -5.121 51.883 1.00 32.27 64 VAL C CA 1
ATOM 1328 C C . VAL C 1 11 ? -9.034 -5.095 52.934 1.00 44.65 64 VAL C C 1
ATOM 1329 O O . VAL C 1 11 ? -10.201 -5.383 52.625 1.00 39.51 64 VAL C O 1
ATOM 1333 N N . ALA C 1 12 ? -8.648 -4.768 54.173 1.00 53.43 65 ALA C N 1
ATOM 1334 C CA . ALA C 1 12 ? -9.567 -4.645 55.312 1.00 59.95 65 ALA C CA 1
ATOM 1335 C C . ALA C 1 12 ? -10.648 -3.565 55.103 1.00 65.45 65 ALA C C 1
ATOM 1336 O O . ALA C 1 12 ? -10.330 -2.388 54.907 1.00 51.59 65 ALA C O 1
ATOM 1338 N N . GLN C 1 13 ? -11.918 -3.973 55.178 1.00 70.06 66 GLN C N 1
ATOM 1339 C CA . GLN C 1 13 ? -13.053 -3.098 54.868 1.00 73.59 66 GLN C CA 1
ATOM 1340 C C . GLN C 1 13 ? -13.719 -2.398 56.078 1.00 75.57 66 GLN C C 1
ATOM 1341 O O . GLN C 1 13 ? -14.823 -2.762 56.489 1.00 78.45 66 GLN C O 1
ATOM 1347 N N . VAL C 1 14 ? -13.050 -1.376 56.608 1.00 69.99 67 VAL C N 1
ATOM 1348 C CA . VAL C 1 14 ? -13.562 -0.518 57.688 1.00 68.86 67 VAL C CA 1
ATOM 1349 C C . VAL C 1 14 ? -14.962 0.116 57.439 1.00 68.20 67 VAL C C 1
ATOM 1350 O O . VAL C 1 14 ? -15.497 0.065 56.323 1.00 50.69 67 VAL C O 1
ATOM 1354 N N . PRO C 1 15 ? -15.572 0.708 58.493 1.00 77.05 68 PRO C N 1
ATOM 1355 C CA . PRO C 1 15 ? -16.831 1.429 58.260 1.00 74.08 68 PRO C CA 1
ATOM 1356 C C . PRO C 1 15 ? -16.600 2.803 57.640 1.00 70.49 68 PRO C C 1
ATOM 1357 O O . PRO C 1 15 ? -15.502 3.357 57.746 1.00 52.86 68 PRO C O 1
ATOM 1361 N N . THR C 1 16 ? -17.633 3.343 57.002 1.00 81.37 69 THR C N 1
ATOM 1362 C CA . THR C 1 16 ? -17.563 4.690 56.453 1.00 91.13 69 THR C CA 1
ATOM 1363 C C . THR C 1 16 ? -17.538 5.738 57.579 1.00 97.96 69 THR C C 1
ATOM 1364 O O . THR C 1 16 ? -16.997 6.830 57.400 1.00 98.59 69 THR C O 1
ATOM 1368 N N . ASP C 1 17 ? -18.097 5.393 58.741 1.00 99.58 70 ASP C N 1
ATOM 1369 C CA . ASP C 1 17 ? -18.108 6.298 59.897 1.00 100.65 70 ASP C CA 1
ATOM 1370 C C . ASP C 1 17 ? -17.043 5.916 60.937 1.00 102.59 70 ASP C C 1
ATOM 1371 O O . ASP C 1 17 ? -17.155 4.877 61.592 1.00 104.75 70 ASP C O 1
ATOM 1376 N N . PRO C 1 18 ? -16.010 6.767 61.095 1.00 100.19 71 PRO C N 1
ATOM 1377 C CA . PRO C 1 18 ? -14.918 6.557 62.058 1.00 95.43 71 PRO C CA 1
ATOM 1378 C C . PRO C 1 18 ? -15.224 7.081 63.467 1.00 93.72 71 PRO C C 1
ATOM 1379 O O . PRO C 1 18 ? -14.330 7.106 64.320 1.00 85.09 71 PRO C O 1
ATOM 1383 N N . GLY C 1 19 ? -16.465 7.498 63.703 1.00 97.87 72 GLY C N 1
ATOM 1384 C CA . GLY C 1 19 ? -16.871 7.982 65.012 1.00 99.34 72 GLY C CA 1
ATOM 1385 C C . GLY C 1 19 ? -16.836 9.494 65.151 1.00 98.65 72 GLY C C 1
ATOM 1386 O O . GLY C 1 19 ? -17.684 10.080 65.826 1.00 103.08 72 GLY C O 1
ATOM 1387 N N . HIS C 1 20 ? -15.853 10.124 64.510 1.00 90.67 73 HIS C N 1
ATOM 1388 C CA . HIS C 1 20 ? -15.686 11.578 64.575 1.00 83.13 73 HIS C CA 1
ATOM 1389 C C . HIS C 1 20 ? -16.042 12.305 63.269 1.00 70.90 73 HIS C C 1
ATOM 1390 O O . HIS C 1 20 ? -16.523 11.702 62.303 1.00 59.15 73 HIS C O 1
ATOM 1397 N N . PHE C 1 21 ? -15.815 13.613 63.246 1.00 66.80 74 PHE C N 1
ATOM 1398 C CA . PHE C 1 21 ? -16.080 14.378 62.037 1.00 59.24 74 PHE C CA 1
ATOM 1399 C C . PHE C 1 21 ? -15.091 14.000 60.947 1.00 42.82 74 PHE C C 1
ATOM 1400 O O . PHE C 1 21 ? -13.879 14.087 61.136 1.00 44.60 74 PHE C O 1
ATOM 1408 N N . SER C 1 22 ? -15.610 13.579 59.806 1.00 43.04 75 SER C N 1
ATOM 1409 C CA . SER C 1 22 ? -14.740 13.163 58.715 1.00 43.40 75 SER C CA 1
ATOM 1410 C C . SER C 1 22 ? -15.366 13.441 57.344 1.00 37.08 75 SER C C 1
ATOM 1411 O O . SER C 1 22 ? -16.516 13.090 57.089 1.00 34.44 75 SER C O 1
ATOM 1414 N N . VAL C 1 23 ? -14.613 14.094 56.468 1.00 39.60 76 VAL C N 1
ATOM 1415 C CA . VAL C 1 23 ? -15.123 14.427 55.139 1.00 36.28 76 VAL C CA 1
ATOM 1416 C C . VAL C 1 23 ? -14.071 14.088 54.076 1.00 30.18 76 VAL C C 1
ATOM 1417 O O . VAL C 1 23 ? -12.890 14.357 54.265 1.00 29.55 76 VAL C O 1
ATOM 1421 N N . LEU C 1 24 ? -14.499 13.453 52.987 1.00 26.40 77 LEU C N 1
ATOM 1422 C CA . LEU C 1 24 ? -13.604 13.157 51.871 1.00 27.32 77 LEU C CA 1
ATOM 1423 C C . LEU C 1 24 ? -14.220 13.717 50.596 1.00 24.82 77 LEU C C 1
ATOM 1424 O O . LEU C 1 24 ? -15.395 13.513 50.302 1.00 24.90 77 LEU C O 1
ATOM 1429 N N . LEU C 1 25 ? -13.419 14.441 49.838 1.00 28.30 78 LEU C N 1
ATOM 1430 C CA . LEU C 1 25 ? -13.915 15.073 48.625 1.00 20.66 78 LEU C CA 1
ATOM 1431 C C . LEU C 1 25 ? -12.877 14.910 47.533 1.00 20.23 78 LEU C C 1
ATOM 1432 O O . LEU C 1 25 ? -11.670 15.071 47.777 1.00 23.87 78 LEU C O 1
ATOM 1437 N N . ASP C 1 26 ? -13.348 14.634 46.323 1.00 20.48 79 ASP C N 1
ATOM 1438 C CA . ASP C 1 26 ? -12.456 14.554 45.175 1.00 27.32 79 ASP C CA 1
ATOM 1439 C C . ASP C 1 26 ? -12.190 15.960 44.598 1.00 26.34 79 ASP C C 1
ATOM 1440 O O . ASP C 1 26 ? -13.085 16.597 44.037 1.00 30.53 79 ASP C O 1
ATOM 1445 N N . VAL C 1 27 ? -10.958 16.428 44.698 1.00 23.04 80 VAL C N 1
ATOM 1446 C CA . VAL C 1 27 ? -10.657 17.756 44.161 1.00 23.42 80 VAL C CA 1
ATOM 1447 C C . VAL C 1 27 ? -9.550 17.698 43.132 1.00 22.96 80 VAL C C 1
ATOM 1448 O O . VAL C 1 27 ? -8.722 18.601 43.041 1.00 21.70 80 VAL C O 1
ATOM 1452 N N . LYS C 1 28 ? -9.534 16.626 42.345 1.00 34.09 81 LYS C N 1
ATOM 1453 C CA . LYS C 1 28 ? -8.414 16.399 41.437 1.00 31.61 81 LYS C CA 1
ATOM 1454 C C . LYS C 1 28 ? -8.332 17.491 40.363 1.00 19.52 81 LYS C C 1
ATOM 1455 O O . LYS C 1 28 ? -7.266 17.762 39.832 1.00 27.15 81 LYS C O 1
ATOM 1461 N N . HIS C 1 29 ? -9.451 18.141 40.072 1.00 15.46 82 HIS C N 1
ATOM 1462 C CA . HIS C 1 29 ? -9.436 19.197 39.047 1.00 22.07 82 HIS C CA 1
ATOM 1463 C C . HIS C 1 29 ? -8.861 20.535 39.526 1.00 24.35 82 HIS C C 1
ATOM 1464 O O . HIS C 1 29 ? -8.700 21.441 38.744 1.00 20.60 82 HIS C O 1
ATOM 1471 N N . PHE C 1 30 ? -8.542 20.659 40.815 1.00 24.52 83 PHE C N 1
ATOM 1472 C CA . PHE C 1 30 ? -8.104 21.952 41.356 1.00 18.81 83 PHE C CA 1
ATOM 1473 C C . PHE C 1 30 ? -6.669 21.937 41.894 1.00 25.31 83 PHE C C 1
ATOM 1474 O O . PHE C 1 30 ? -6.215 20.944 42.464 1.00 26.02 83 PHE C O 1
ATOM 1482 N N . SER C 1 31 ? -5.953 23.043 41.699 1.00 21.04 84 SER C N 1
ATOM 1483 C CA . SER C 1 31 ? -4.633 23.209 42.311 1.00 19.47 84 SER C CA 1
ATOM 1484 C C . SER C 1 31 ? -4.881 23.596 43.778 1.00 21.31 84 SER C C 1
ATOM 1485 O O . SER C 1 31 ? -5.997 23.983 44.121 1.00 20.29 84 SER C O 1
ATOM 1488 N N . PRO C 1 32 ? -3.860 23.476 44.645 1.00 24.41 85 PRO C N 1
ATOM 1489 C CA . PRO C 1 32 ? -4.054 23.864 46.055 1.00 27.86 85 PRO C CA 1
ATOM 1490 C C . PRO C 1 32 ? -4.523 25.322 46.240 1.00 29.15 85 PRO C C 1
ATOM 1491 O O . PRO C 1 32 ? -5.384 25.581 47.077 1.00 34.23 85 PRO C O 1
ATOM 1495 N N . GLU C 1 33 ? -3.988 26.240 45.442 1.00 30.23 86 GLU C N 1
ATOM 1496 C CA . GLU C 1 33 ? -4.350 27.663 45.533 1.00 25.94 86 GLU C CA 1
ATOM 1497 C C . GLU C 1 33 ? -5.800 27.974 45.130 1.00 22.28 86 GLU C C 1
ATOM 1498 O O . GLU C 1 33 ? -6.319 29.015 45.489 1.00 29.98 86 GLU C O 1
ATOM 1504 N N . GLU C 1 34 ? -6.436 27.053 44.404 1.00 22.22 87 GLU C N 1
ATOM 1505 C CA . GLU C 1 34 ? -7.820 27.172 43.948 1.00 21.07 87 GLU C CA 1
ATOM 1506 C C . GLU C 1 34 ? -8.832 26.563 44.934 1.00 21.85 87 GLU C C 1
ATOM 1507 O O . GLU C 1 34 ? -10.044 26.506 44.658 1.00 21.81 87 GLU C O 1
ATOM 1513 N N . ILE C 1 35 ? -8.333 26.092 46.066 1.00 25.47 88 ILE C N 1
ATOM 1514 C CA . ILE C 1 35 ? -9.166 25.428 47.076 1.00 26.43 88 ILE C CA 1
ATOM 1515 C C . ILE C 1 35 ? -9.011 26.135 48.412 1.00 29.82 88 ILE C C 1
ATOM 1516 O O . ILE C 1 35 ? -7.895 26.426 48.840 1.00 30.91 88 ILE C O 1
ATOM 1521 N N . ALA C 1 36 ? -10.133 26.407 49.070 1.00 29.85 89 ALA C N 1
ATOM 1522 C CA . ALA C 1 36 ? -10.134 27.147 50.322 1.00 27.36 89 ALA C CA 1
ATOM 1523 C C . ALA C 1 36 ? -10.998 26.425 51.336 1.00 25.36 89 ALA C C 1
ATOM 1524 O O . ALA C 1 36 ? -12.158 26.081 51.062 1.00 25.29 89 ALA C O 1
ATOM 1526 N N . VAL C 1 37 ? -10.416 26.169 52.501 1.00 26.24 90 VAL C N 1
ATOM 1527 C CA . VAL C 1 37 ? -11.134 25.502 53.572 1.00 29.48 90 VAL C CA 1
ATOM 1528 C C . VAL C 1 37 ? -11.134 26.424 54.776 1.00 29.94 90 VAL C C 1
ATOM 1529 O O . VAL C 1 37 ? -10.065 26.780 55.286 1.00 29.25 90 VAL C O 1
ATOM 1533 N N . LYS C 1 38 ? -12.319 26.785 55.251 1.00 30.91 91 LYS C N 1
ATOM 1534 C CA . LYS C 1 38 ? -12.398 27.601 56.458 1.00 38.66 91 LYS C CA 1
ATOM 1535 C C . LYS C 1 38 ? -13.465 27.169 57.455 1.00 39.25 91 LYS C C 1
ATOM 1536 O O . LYS C 1 38 ? -14.393 26.441 57.116 1.00 32.77 91 LYS C O 1
ATOM 1542 N N . VAL C 1 39 ? -13.292 27.593 58.704 1.00 38.74 92 VAL C N 1
ATOM 1543 C CA . VAL C 1 39 ? -14.302 27.366 59.715 1.00 35.71 92 VAL C CA 1
ATOM 1544 C C . VAL C 1 39 ? -14.998 28.688 59.971 1.00 34.28 92 VAL C C 1
ATOM 1545 O O . VAL C 1 39 ? -14.361 29.696 60.287 1.00 33.88 92 VAL C O 1
ATOM 1549 N N . VAL C 1 40 ? -16.306 28.698 59.777 1.00 34.44 93 VAL C N 1
ATOM 1550 C CA . VAL C 1 40 ? -17.079 29.919 59.949 1.00 41.41 93 VAL C CA 1
ATOM 1551 C C . VAL C 1 40 ? -18.221 29.638 60.901 1.00 48.66 93 VAL C C 1
ATOM 1552 O O . VAL C 1 40 ? -19.156 28.909 60.560 1.00 46.33 93 VAL C O 1
ATOM 1556 N N . GLY C 1 41 ? -18.129 30.199 62.103 1.00 54.11 94 GLY C N 1
ATOM 1557 C CA . GLY C 1 41 ? -19.080 29.890 63.158 1.00 51.19 94 GLY C CA 1
ATOM 1558 C C . GLY C 1 41 ? -19.033 28.413 63.491 1.00 46.91 94 GLY C C 1
ATOM 1559 O O . GLY C 1 41 ? -17.980 27.886 63.861 1.00 52.18 94 GLY C O 1
ATOM 1560 N N . GLU C 1 42 ? -20.165 27.738 63.330 1.00 47.40 95 GLU C N 1
ATOM 1561 C CA . GLU C 1 42 ? -20.245 26.306 63.617 1.00 62.63 95 GLU C CA 1
ATOM 1562 C C . GLU C 1 42 ? -20.102 25.433 62.368 1.00 47.76 95 GLU C C 1
ATOM 1563 O O . GLU C 1 42 ? -20.338 24.231 62.414 1.00 46.32 95 GLU C O 1
ATOM 1569 N N . HIS C 1 43 ? -19.709 26.034 61.254 1.00 40.11 96 HIS C N 1
ATOM 1570 C CA . HIS C 1 43 ? -19.655 25.296 60.002 1.00 36.68 96 HIS C CA 1
ATOM 1571 C C . HIS C 1 43 ? -18.260 25.233 59.368 1.00 42.94 96 HIS C C 1
ATOM 1572 O O . HIS C 1 43 ? -17.484 26.188 59.442 1.00 50.24 96 HIS C O 1
ATOM 1579 N N . VAL C 1 44 ? -17.946 24.105 58.740 1.00 36.34 97 VAL C N 1
ATOM 1580 C CA . VAL C 1 44 ? -16.765 24.025 57.890 1.00 26.31 97 VAL C CA 1
ATOM 1581 C C . VAL C 1 44 ? -17.200 24.331 56.468 1.00 29.15 97 VAL C C 1
ATOM 1582 O O . VAL C 1 44 ? -18.158 23.748 55.966 1.00 32.99 97 VAL C O 1
ATOM 1586 N N . GLU C 1 45 ? -16.507 25.248 55.813 1.00 24.71 98 GLU C N 1
ATOM 1587 C CA . GLU C 1 45 ? -16.825 25.544 54.424 1.00 29.97 98 GLU C CA 1
ATOM 1588 C C . GLU C 1 45 ? -15.649 25.149 53.567 1.00 28.86 98 GLU C C 1
ATOM 1589 O O . GLU C 1 45 ? -14.485 25.234 53.986 1.00 30.01 98 GLU C O 1
ATOM 1595 N N . VAL C 1 46 ? -15.967 24.691 52.373 1.00 23.32 99 VAL C N 1
ATOM 1596 C CA . VAL C 1 46 ? -14.969 24.336 51.386 1.00 26.79 99 VAL C CA 1
ATOM 1597 C C . VAL C 1 46 ? -15.384 25.014 50.099 1.00 23.87 99 VAL C C 1
ATOM 1598 O O . VAL C 1 46 ? -16.518 24.886 49.673 1.00 29.31 99 VAL C O 1
ATOM 1602 N N . HIS C 1 47 ? -14.467 25.742 49.486 1.00 22.30 100 HIS C N 1
ATOM 1603 C CA . HIS C 1 47 ? -14.758 26.414 48.223 1.00 29.20 100 HIS C CA 1
ATOM 1604 C C . HIS C 1 47 ? -13.678 26.012 47.246 1.00 29.85 100 HIS C C 1
ATOM 1605 O O . HIS C 1 47 ? -12.490 26.024 47.596 1.00 27.89 100 HIS C O 1
ATOM 1612 N N . ALA C 1 48 ? -14.078 25.633 46.037 1.00 24.43 101 ALA C N 1
ATOM 1613 C CA . ALA C 1 48 ? -13.101 25.326 44.989 1.00 31.81 101 ALA C CA 1
ATOM 1614 C C . ALA C 1 48 ? -13.523 25.938 43.667 1.00 22.44 101 ALA C C 1
ATOM 1615 O O . ALA C 1 48 ? -14.693 25.887 43.317 1.00 25.00 101 ALA C O 1
ATOM 1617 N N . ARG C 1 49 ? -12.563 26.484 42.921 1.00 17.59 102 ARG C N 1
ATOM 1618 C CA . ARG C 1 49 ? -12.889 27.093 41.632 1.00 24.74 102 ARG C CA 1
ATOM 1619 C C . ARG C 1 49 ? -11.674 27.068 40.735 1.00 23.84 102 ARG C C 1
ATOM 1620 O O . ARG C 1 49 ? -10.568 27.275 41.214 1.00 20.96 102 ARG C O 1
ATOM 1628 N N . HIS C 1 50 ? -11.875 26.774 39.451 1.00 17.91 103 HIS C N 1
ATOM 1629 C CA . HIS C 1 50 ? -10.839 27.005 38.434 1.00 26.04 103 HIS C CA 1
ATOM 1630 C C . HIS C 1 50 ? -11.475 27.659 37.219 1.00 15.14 103 HIS C C 1
ATOM 1631 O O . HIS C 1 50 ? -12.596 27.341 36.869 1.00 20.61 103 HIS C O 1
ATOM 1638 N N . ALA C 1 51 ? -10.755 28.593 36.610 1.00 19.24 104 ALA C N 1
ATOM 1639 C CA . ALA C 1 51 ? -11.206 29.258 35.397 1.00 24.97 104 ALA C CA 1
ATOM 1640 C C . ALA C 1 51 ? -11.052 28.309 34.200 1.00 28.47 104 ALA C C 1
ATOM 1641 O O . ALA C 1 51 ? -10.576 27.185 34.356 1.00 17.90 104 ALA C O 1
ATOM 1643 N N . ALA C 1 52 ? -11.457 28.760 33.015 1.00 24.77 105 ALA C N 1
ATOM 1644 C CA . ALA C 1 52 ? -11.511 27.887 31.845 1.00 15.34 105 ALA C CA 1
ATOM 1645 C C . ALA C 1 52 ? -10.157 27.289 31.508 1.00 13.91 105 ALA C C 1
ATOM 1646 O O . ALA C 1 52 ? -9.170 27.998 31.403 1.00 24.52 105 ALA C O 1
ATOM 1648 N N . ARG C 1 53 ? -10.117 25.974 31.322 1.00 17.52 106 ARG C N 1
ATOM 1649 C CA . ARG C 1 53 ? -8.896 25.328 30.853 1.00 19.87 106 ARG C CA 1
ATOM 1650 C C . ARG C 1 53 ? -9.210 24.319 29.745 1.00 25.89 106 ARG C C 1
ATOM 1651 O O . ARG C 1 53 ? -10.344 23.830 29.646 1.00 24.88 106 ARG C O 1
ATOM 1659 N N . PRO C 1 54 ? -8.207 24.018 28.899 1.00 28.80 107 PRO C N 1
ATOM 1660 C CA . PRO C 1 54 ? -8.403 23.046 27.822 1.00 29.59 107 PRO C CA 1
ATOM 1661 C C . PRO C 1 54 ? -8.685 21.680 28.411 1.00 31.79 107 PRO C C 1
ATOM 1662 O O . PRO C 1 54 ? -8.082 21.326 29.401 1.00 22.30 107 PRO C O 1
ATOM 1666 N N . ASP C 1 55 ? -9.610 20.927 27.845 1.00 33.41 108 ASP C N 1
ATOM 1667 C CA . ASP C 1 55 ? -9.508 19.493 28.027 1.00 49.82 108 ASP C CA 1
ATOM 1668 C C . ASP C 1 55 ? -9.909 18.783 26.750 1.00 46.01 108 ASP C C 1
ATOM 1669 O O . ASP C 1 55 ? -9.702 19.327 25.667 1.00 44.46 108 ASP C O 1
ATOM 1674 N N . GLU C 1 56 ? -10.461 17.582 26.886 1.00 59.37 109 GLU C N 1
ATOM 1675 C CA . GLU C 1 56 ? -10.695 16.677 25.763 1.00 62.77 109 GLU C CA 1
ATOM 1676 C C . GLU C 1 56 ? -11.182 17.344 24.477 1.00 56.29 109 GLU C C 1
ATOM 1677 O O . GLU C 1 56 ? -10.470 17.300 23.466 1.00 45.44 109 GLU C O 1
ATOM 1683 N N . HIS C 1 57 ? -12.349 17.993 24.504 1.00 55.52 110 HIS C N 1
ATOM 1684 C CA . HIS C 1 57 ? -12.875 18.554 23.251 1.00 65.08 110 HIS C CA 1
ATOM 1685 C C . HIS C 1 57 ? -13.279 20.033 23.239 1.00 61.08 110 HIS C C 1
ATOM 1686 O O . HIS C 1 57 ? -14.044 20.483 22.376 1.00 59.92 110 HIS C O 1
ATOM 1693 N N . GLY C 1 58 ? -12.733 20.789 24.179 1.00 46.94 111 GLY C N 1
ATOM 1694 C CA . GLY C 1 58 ? -12.906 22.229 24.192 1.00 34.38 111 GLY C CA 1
ATOM 1695 C C . GLY C 1 58 ? -12.394 22.762 25.509 1.00 35.14 111 GLY C C 1
ATOM 1696 O O . GLY C 1 58 ? -11.272 22.455 25.918 1.00 35.89 111 GLY C O 1
ATOM 1697 N N . PHE C 1 59 ? -13.213 23.553 26.182 1.00 25.69 112 PHE C N 1
ATOM 1698 C CA . PHE C 1 59 ? -12.767 24.200 27.412 1.00 22.38 112 PHE C CA 1
ATOM 1699 C C . PHE C 1 59 ? -13.745 23.971 28.548 1.00 21.29 112 PHE C C 1
ATOM 1700 O O . PHE C 1 59 ? -14.937 23.783 28.334 1.00 22.43 112 PHE C O 1
ATOM 1708 N N . VAL C 1 60 ? -13.236 23.981 29.766 1.00 19.99 113 VAL C N 1
ATOM 1709 C CA . VAL C 1 60 ? -14.097 23.728 30.900 1.00 23.57 113 VAL C CA 1
ATOM 1710 C C . VAL C 1 60 ? -13.651 24.545 32.112 1.00 20.28 113 VAL C C 1
ATOM 1711 O O . VAL C 1 60 ? -12.460 24.710 32.356 1.00 28.54 113 VAL C O 1
ATOM 1715 N N . ALA C 1 61 ? -14.632 25.041 32.847 1.00 17.67 114 ALA C N 1
ATOM 1716 C CA . ALA C 1 61 ? -14.470 25.768 34.100 1.00 19.30 114 ALA C CA 1
ATOM 1717 C C . ALA C 1 61 ? -15.446 25.173 35.105 1.00 23.81 114 ALA C C 1
ATOM 1718 O O . ALA C 1 61 ? -16.609 24.910 34.765 1.00 19.39 114 ALA C O 1
ATOM 1720 N N . ARG C 1 62 ? -14.996 24.983 36.341 1.00 13.47 115 ARG C N 1
ATOM 1721 C CA . ARG C 1 62 ? -15.816 24.322 37.359 1.00 22.38 115 ARG C CA 1
ATOM 1722 C C . ARG C 1 62 ? -15.722 25.056 38.693 1.00 26.74 115 ARG C C 1
ATOM 1723 O O . ARG C 1 62 ? -14.732 25.729 38.969 1.00 20.62 115 ARG C O 1
ATOM 1731 N N . GLU C 1 63 ? -16.726 24.875 39.543 1.00 16.05 116 GLU C N 1
ATOM 1732 C CA . GLU C 1 63 ? -16.755 25.566 40.828 1.00 22.95 116 GLU C CA 1
ATOM 1733 C C . GLU C 1 63 ? -17.743 24.846 41.703 1.00 20.32 116 GLU C C 1
ATOM 1734 O O . GLU C 1 63 ? -18.788 24.420 41.232 1.00 19.39 116 GLU C O 1
ATOM 1740 N N . PHE C 1 64 ? -17.429 24.706 42.983 1.00 21.80 117 PHE C N 1
ATOM 1741 C CA . PHE C 1 64 ? -18.442 24.266 43.931 1.00 14.58 117 PHE C CA 1
ATOM 1742 C C . PHE C 1 64 ? -18.160 24.844 45.322 1.00 26.70 117 PHE C C 1
ATOM 1743 O O . PHE C 1 64 ? -17.062 25.339 45.597 1.00 19.32 117 PHE C O 1
ATOM 1751 N N . HIS C 1 65 ? -19.146 24.731 46.200 1.00 16.07 118 HIS C N 1
ATOM 1752 C CA . HIS C 1 65 ? -19.047 25.219 47.567 1.00 32.03 118 HIS C CA 1
ATOM 1753 C C . HIS C 1 65 ? -19.843 24.254 48.416 1.00 26.15 118 HIS C C 1
ATOM 1754 O O . HIS C 1 65 ? -20.925 23.804 48.029 1.00 32.09 118 HIS C O 1
ATOM 1761 N N . ARG C 1 66 ? -19.277 23.892 49.548 1.00 25.13 119 ARG C N 1
ATOM 1762 C CA . ARG C 1 66 ? -19.899 22.950 50.454 1.00 30.31 119 ARG C CA 1
ATOM 1763 C C . ARG C 1 66 ? -19.806 23.472 51.874 1.00 29.04 119 ARG C C 1
ATOM 1764 O O . ARG C 1 66 ? -18.804 24.061 52.247 1.00 33.41 119 ARG C O 1
ATOM 1772 N N . ARG C 1 67 ? -20.857 23.266 52.659 1.00 35.79 120 ARG C N 1
ATOM 1773 C CA . ARG C 1 67 ? -20.803 23.574 54.085 1.00 37.40 120 ARG C CA 1
ATOM 1774 C C . ARG C 1 67 ? -21.202 22.349 54.888 1.00 31.35 120 ARG C C 1
ATOM 1775 O O . ARG C 1 67 ? -22.141 21.655 54.531 1.00 30.42 120 ARG C O 1
ATOM 1783 N N . TYR C 1 68 ? -20.489 22.101 55.980 1.00 37.89 121 TYR C N 1
ATOM 1784 C CA . TYR C 1 68 ? -20.841 21.049 56.928 1.00 42.32 121 TYR C CA 1
ATOM 1785 C C . TYR C 1 68 ? -20.927 21.608 58.359 1.00 45.33 121 TYR C C 1
ATOM 1786 O O . TYR C 1 68 ? -20.018 22.302 58.816 1.00 43.57 121 TYR C O 1
ATOM 1795 N N . ARG C 1 69 ? -22.005 21.289 59.067 1.00 42.91 122 ARG C N 1
ATOM 1796 C CA . ARG C 1 69 ? -22.134 21.690 60.462 1.00 46.83 122 ARG C CA 1
ATOM 1797 C C . ARG C 1 69 ? -21.212 20.852 61.328 1.00 41.41 122 ARG C C 1
ATOM 1798 O O . ARG C 1 69 ? -21.296 19.625 61.326 1.00 46.46 122 ARG C O 1
ATOM 1806 N N . LEU C 1 70 ? -20.317 21.507 62.055 1.00 32.28 123 LEU C N 1
ATOM 1807 C CA . LEU C 1 70 ? -19.475 20.788 63.006 1.00 43.70 123 LEU C CA 1
ATOM 1808 C C . LEU C 1 70 ? -20.358 20.096 64.043 1.00 50.90 123 LEU C C 1
ATOM 1809 O O . LEU C 1 70 ? -21.393 20.649 64.428 1.00 47.84 123 LEU C O 1
ATOM 1814 N N . PRO C 1 71 ? -19.972 18.876 64.463 1.00 53.60 124 PRO C N 1
ATOM 1815 C CA . PRO C 1 71 ? -20.624 18.130 65.546 1.00 65.56 124 PRO C CA 1
ATOM 1816 C C . PRO C 1 71 ? -20.554 18.902 66.859 1.00 74.62 124 PRO C C 1
ATOM 1817 O O . PRO C 1 71 ? -19.609 19.668 67.069 1.00 74.67 124 PRO C O 1
ATOM 1821 N N . PRO C 1 72 ? -21.547 18.698 67.738 1.00 77.88 125 PRO C N 1
ATOM 1822 C CA . PRO C 1 72 ? -21.644 19.428 69.009 1.00 73.70 125 PRO C CA 1
ATOM 1823 C C . PRO C 1 72 ? -20.435 19.177 69.901 1.00 67.58 125 PRO C C 1
ATOM 1824 O O . PRO C 1 72 ? -20.052 18.023 70.090 1.00 66.60 125 PRO C O 1
ATOM 1828 N N . GLY C 1 73 ? -19.838 20.245 70.425 1.00 70.76 126 GLY C N 1
ATOM 1829 C CA . GLY C 1 73 ? -18.724 20.124 71.354 1.00 75.50 126 GLY C CA 1
ATOM 1830 C C . GLY C 1 73 ? -17.342 20.114 70.722 1.00 74.41 126 GLY C C 1
ATOM 1831 O O . GLY C 1 73 ? -16.324 20.027 71.421 1.00 69.04 126 GLY C O 1
ATOM 1832 N N . VAL C 1 74 ? -17.305 20.203 69.397 1.00 75.52 127 VAL C N 1
ATOM 1833 C CA . VAL C 1 74 ? -16.046 20.207 68.657 1.00 68.27 127 VAL C CA 1
ATOM 1834 C C . VAL C 1 74 ? -15.452 21.617 68.563 1.00 57.79 127 VAL C C 1
ATOM 1835 O O . VAL C 1 74 ? -16.160 22.582 68.291 1.00 59.54 127 VAL C O 1
ATOM 1839 N N . ASP C 1 75 ? -14.151 21.726 68.803 1.00 61.53 128 ASP C N 1
ATOM 1840 C CA . ASP C 1 75 ? -13.442 23.000 68.712 1.00 67.95 128 ASP C CA 1
ATOM 1841 C C . ASP C 1 75 ? -12.945 23.270 67.289 1.00 73.38 128 ASP C C 1
ATOM 1842 O O . ASP C 1 75 ? -12.133 22.510 66.761 1.00 71.30 128 ASP C O 1
ATOM 1847 N N . PRO C 1 76 ? -13.440 24.353 66.666 1.00 75.06 129 PRO C N 1
ATOM 1848 C CA . PRO C 1 76 ? -13.007 24.862 65.358 1.00 68.24 129 PRO C CA 1
ATOM 1849 C C . PRO C 1 76 ? -11.492 24.863 65.158 1.00 62.37 129 PRO C C 1
ATOM 1850 O O . PRO C 1 76 ? -11.009 24.580 64.059 1.00 69.11 129 PRO C O 1
ATOM 1854 N N . ALA C 1 77 ? -10.752 25.175 66.210 1.00 57.34 130 ALA C N 1
ATOM 1855 C CA . ALA C 1 77 ? -9.296 25.207 66.130 1.00 67.78 130 ALA C CA 1
ATOM 1856 C C . ALA C 1 77 ? -8.718 23.808 65.944 1.00 62.46 130 ALA C C 1
ATOM 1857 O O . ALA C 1 77 ? -7.600 23.643 65.451 1.00 62.51 130 ALA C O 1
ATOM 1859 N N . ALA C 1 78 ? -9.492 22.801 66.336 1.00 61.26 131 ALA C N 1
ATOM 1860 C CA . ALA C 1 78 ? -9.068 21.415 66.196 1.00 59.04 131 ALA C CA 1
ATOM 1861 C C . ALA C 1 78 ? -9.299 20.869 64.782 1.00 49.26 131 ALA C C 1
ATOM 1862 O O . ALA C 1 78 ? -8.841 19.777 64.457 1.00 47.74 131 ALA C O 1
ATOM 1864 N N . VAL C 1 79 ? -10.006 21.626 63.949 1.00 49.67 132 VAL C N 1
ATOM 1865 C CA . VAL C 1 79 ? -10.273 21.218 62.566 1.00 43.40 132 VAL C CA 1
ATOM 1866 C C . VAL C 1 79 ? -9.005 21.256 61.713 1.00 47.15 132 VAL C C 1
ATOM 1867 O O . VAL C 1 79 ? -8.217 22.198 61.814 1.00 55.90 132 VAL C O 1
ATOM 1871 N N . THR C 1 80 ? -8.802 20.218 60.900 1.00 40.26 133 THR C N 1
ATOM 1872 C CA . THR C 1 80 ? -7.671 20.153 59.965 1.00 42.97 133 THR C CA 1
ATOM 1873 C C . THR C 1 80 ? -8.066 19.606 58.579 1.00 39.08 133 THR C C 1
ATOM 1874 O O . THR C 1 80 ? -9.125 19.014 58.395 1.00 37.41 133 THR C O 1
ATOM 1878 N N . SER C 1 81 ? -7.197 19.802 57.603 1.00 32.44 134 SER C N 1
ATOM 1879 C CA . SER C 1 81 ? -7.407 19.188 56.306 1.00 33.16 134 SER C CA 1
ATOM 1880 C C . SER C 1 81 ? -6.090 18.703 55.696 1.00 33.37 134 SER C C 1
ATOM 1881 O O . SER C 1 81 ? -4.988 19.147 56.083 1.00 29.97 134 SER C O 1
ATOM 1884 N N . ALA C 1 82 ? -6.206 17.755 54.768 1.00 31.39 135 ALA C N 1
ATOM 1885 C CA . ALA C 1 82 ? -5.047 17.269 54.026 1.00 30.24 135 ALA C CA 1
ATOM 1886 C C . ALA C 1 82 ? -5.412 16.951 52.570 1.00 25.40 135 ALA C C 1
ATOM 1887 O O . ALA C 1 82 ? -6.583 16.812 52.218 1.00 20.69 135 ALA C O 1
ATOM 1889 N N . LEU C 1 83 ? -4.397 16.836 51.732 1.00 21.01 136 LEU C N 1
ATOM 1890 C CA . LEU C 1 83 ? -4.605 16.596 50.310 1.00 34.09 136 LEU C CA 1
ATOM 1891 C C . LEU C 1 83 ? -3.732 15.426 49.915 1.00 18.61 136 LEU C C 1
ATOM 1892 O O . LEU C 1 83 ? -2.516 15.523 49.985 1.00 24.85 136 LEU C O 1
ATOM 1897 N N . SER C 1 84 ? -4.349 14.318 49.519 1.00 17.37 137 SER C N 1
ATOM 1898 C CA . SER C 1 84 ? -3.577 13.147 49.110 1.00 16.70 137 SER C CA 1
ATOM 1899 C C . SER C 1 84 ? -2.908 13.434 47.758 1.00 18.51 137 SER C C 1
ATOM 1900 O O . SER C 1 84 ? -3.350 14.307 47.024 1.00 19.29 137 SER C O 1
ATOM 1903 N N . PRO C 1 85 ? -1.819 12.719 47.439 1.00 19.60 138 PRO C N 1
ATOM 1904 C CA . PRO C 1 85 ? -1.234 12.811 46.093 1.00 22.09 138 PRO C CA 1
ATOM 1905 C C . PRO C 1 85 ? -2.244 12.510 45.006 1.00 22.92 138 PRO C C 1
ATOM 1906 O O . PRO C 1 85 ? -2.040 12.923 43.885 1.00 32.26 138 PRO C O 1
ATOM 1910 N N . GLU C 1 86 ? -3.318 11.797 45.328 1.00 22.87 139 GLU C N 1
ATOM 1911 C CA . GLU C 1 86 ? -4.276 11.404 44.306 1.00 23.36 139 GLU C CA 1
ATOM 1912 C C . GLU C 1 86 ? -5.430 12.398 44.199 1.00 27.32 139 GLU C C 1
ATOM 1913 O O . GLU C 1 86 ? -6.405 12.163 43.494 1.00 25.84 139 GLU C O 1
ATOM 1919 N N . GLY C 1 87 ? -5.319 13.514 44.911 1.00 25.01 140 GLY C N 1
ATOM 1920 C CA . GLY C 1 87 ? -6.330 14.545 44.793 1.00 18.40 140 GLY C CA 1
ATOM 1921 C C . GLY C 1 87 ? -7.559 14.361 45.644 1.00 19.94 140 GLY C C 1
ATOM 1922 O O . GLY C 1 87 ? -8.628 14.866 45.295 1.00 27.74 140 GLY C O 1
ATOM 1923 N N . VAL C 1 88 ? -7.409 13.686 46.783 1.00 24.05 141 VAL C N 1
ATOM 1924 C CA . VAL C 1 88 ? -8.513 13.594 47.747 1.00 21.57 141 VAL C CA 1
ATOM 1925 C C . VAL C 1 88 ? -8.284 14.538 48.923 1.00 13.92 141 VAL C C 1
ATOM 1926 O O . VAL C 1 88 ? -7.230 14.496 49.562 1.00 19.12 141 VAL C O 1
ATOM 1930 N N . LEU C 1 89 ? -9.273 15.406 49.153 1.00 18.19 142 LEU C N 1
ATOM 1931 C CA . LEU C 1 89 ? -9.292 16.353 50.252 1.00 21.46 142 LEU C CA 1
ATOM 1932 C C . LEU C 1 89 ? -10.026 15.715 51.415 1.00 24.40 142 LEU C C 1
ATOM 1933 O O . LEU C 1 89 ? -11.179 15.321 51.298 1.00 27.67 142 LEU C O 1
ATOM 1938 N N . SER C 1 90 ? -9.344 15.631 52.533 1.00 22.45 143 SER C N 1
ATOM 1939 C CA . SER C 1 90 ? -9.937 15.104 53.758 1.00 31.88 143 SER C CA 1
ATOM 1940 C C . SER C 1 90 ? -10.028 16.217 54.787 1.00 31.85 143 SER C C 1
ATOM 1941 O O . SER C 1 90 ? -9.107 17.028 54.922 1.00 32.57 143 SER C O 1
ATOM 1944 N N . ILE C 1 91 ? -11.154 16.272 55.490 1.00 31.65 144 ILE C N 1
ATOM 1945 C CA . ILE C 1 91 ? -11.320 17.229 56.577 1.00 33.39 144 ILE C CA 1
ATOM 1946 C C . ILE C 1 91 ? -11.782 16.519 57.841 1.00 36.59 144 ILE C C 1
ATOM 1947 O O . ILE C 1 91 ? -12.784 15.799 57.835 1.00 33.71 144 ILE C O 1
ATOM 1952 N N . GLN C 1 92 ? -11.046 16.735 58.921 1.00 37.83 145 GLN C N 1
ATOM 1953 C CA . GLN C 1 92 ? -11.287 16.028 60.166 1.00 49.47 145 GLN C CA 1
ATOM 1954 C C . GLN C 1 92 ? -11.196 16.917 61.398 1.00 46.40 145 GLN C C 1
ATOM 1955 O O . GLN C 1 92 ? -10.519 17.945 61.401 1.00 35.41 145 GLN C O 1
ATOM 1961 N N . ALA C 1 93 ? -11.879 16.492 62.452 1.00 53.38 146 ALA C N 1
ATOM 1962 C CA . ALA C 1 93 ? -11.743 17.105 63.766 1.00 60.98 146 ALA C CA 1
ATOM 1963 C C . ALA C 1 93 ? -11.663 16.012 64.833 1.00 82.26 146 ALA C C 1
ATOM 1964 O O . ALA C 1 93 ? -12.391 15.019 64.770 1.00 85.28 146 ALA C O 1
ATOM 1966 N N . ALA C 1 94 ? -10.769 16.189 65.801 1.00 94.64 147 ALA C N 1
ATOM 1967 C CA . ALA C 1 94 ? -10.651 15.246 66.910 1.00 98.90 147 ALA C CA 1
ATOM 1968 C C . ALA C 1 94 ? -11.869 15.360 67.834 1.00 99.06 147 ALA C C 1
ATOM 1969 O O . ALA C 1 94 ? -12.200 16.459 68.283 1.00 96.56 147 ALA C O 1
ATOM 1971 N N . PRO C 1 95 ? -12.529 14.217 68.119 1.00 102.44 148 PRO C N 1
ATOM 1972 C CA . PRO C 1 95 ? -13.811 14.059 68.829 1.00 100.45 148 PRO C CA 1
ATOM 1973 C C . PRO C 1 95 ? -14.088 15.060 69.961 1.00 100.17 148 PRO C C 1
ATOM 1974 O O . PRO C 1 95 ? -15.176 15.642 69.988 1.00 98.66 148 PRO C O 1
ATOM 1978 N N . ALA C 1 96 ? -13.130 15.243 70.870 1.00 99.07 149 ALA C N 1
ATOM 1979 C CA . ALA C 1 96 ? -13.235 16.227 71.956 1.00 96.01 149 ALA C CA 1
ATOM 1980 C C . ALA C 1 96 ? -14.561 16.186 72.722 1.00 87.52 149 ALA C C 1
ATOM 1981 O O . ALA C 1 96 ? -15.104 15.116 72.990 1.00 79.33 149 ALA C O 1
ATOM 1983 N N . VAL D 1 11 ? -27.122 -12.758 12.499 1.00 79.74 64 VAL D N 1
ATOM 1984 C CA . VAL D 1 11 ? -25.772 -12.275 12.791 1.00 87.84 64 VAL D CA 1
ATOM 1985 C C . VAL D 1 11 ? -25.206 -11.423 11.648 1.00 87.80 64 VAL D C 1
ATOM 1986 O O . VAL D 1 11 ? -25.194 -11.855 10.494 1.00 93.08 64 VAL D O 1
ATOM 1990 N N . ALA D 1 12 ? -24.737 -10.218 11.978 1.00 79.06 65 ALA D N 1
ATOM 1991 C CA . ALA D 1 12 ? -24.231 -9.268 10.977 1.00 77.00 65 ALA D CA 1
ATOM 1992 C C . ALA D 1 12 ? -23.436 -8.092 11.587 1.00 74.48 65 ALA D C 1
ATOM 1993 O O . ALA D 1 12 ? -23.968 -7.342 12.410 1.00 68.90 65 ALA D O 1
ATOM 1995 N N . GLN D 1 13 ? -22.174 -7.936 11.176 1.00 62.45 66 GLN D N 1
ATOM 1996 C CA . GLN D 1 13 ? -21.357 -6.797 11.600 1.00 55.75 66 GLN D CA 1
ATOM 1997 C C . GLN D 1 13 ? -21.833 -5.469 10.982 1.00 55.58 66 GLN D C 1
ATOM 1998 O O . GLN D 1 13 ? -21.849 -5.306 9.763 1.00 50.88 66 GLN D O 1
ATOM 2004 N N . VAL D 1 14 ? -22.230 -4.534 11.844 1.00 48.35 67 VAL D N 1
ATOM 2005 C CA . VAL D 1 14 ? -22.669 -3.201 11.439 1.00 32.07 67 VAL D CA 1
ATOM 2006 C C . VAL D 1 14 ? -21.443 -2.294 11.365 1.00 47.94 67 VAL D C 1
ATOM 2007 O O . VAL D 1 14 ? -20.696 -2.161 12.338 1.00 65.85 67 VAL D O 1
ATOM 2011 N N . PRO D 1 15 ? -21.234 -1.652 10.220 1.00 46.44 68 PRO D N 1
ATOM 2012 C CA . PRO D 1 15 ? -20.095 -0.737 10.064 1.00 58.92 68 PRO D CA 1
ATOM 2013 C C . PRO D 1 15 ? -20.263 0.597 10.831 1.00 64.93 68 PRO D C 1
ATOM 2014 O O . PRO D 1 15 ? -21.306 1.245 10.697 1.00 72.43 68 PRO D O 1
ATOM 2018 N N . THR D 1 16 ? -19.260 0.994 11.618 1.00 55.92 69 THR D N 1
ATOM 2019 C CA . THR D 1 16 ? -19.269 2.311 12.273 1.00 64.63 69 THR D CA 1
ATOM 2020 C C . THR D 1 16 ? -18.625 3.381 11.388 1.00 58.01 69 THR D C 1
ATOM 2021 O O . THR D 1 16 ? -17.434 3.310 11.074 1.00 57.57 69 THR D O 1
ATOM 2025 N N . ASP D 1 17 ? -19.411 4.385 11.018 1.00 54.16 70 ASP D N 1
ATOM 2026 C CA . ASP D 1 17 ? -18.950 5.453 10.129 1.00 61.77 70 ASP D CA 1
ATOM 2027 C C . ASP D 1 17 ? -18.544 6.735 10.882 1.00 55.87 70 ASP D C 1
ATOM 2028 O O . ASP D 1 17 ? -18.974 6.964 12.013 1.00 44.03 70 ASP D O 1
ATOM 2033 N N . PRO D 1 18 ? -17.682 7.563 10.267 1.00 61.43 71 PRO D N 1
ATOM 2034 C CA . PRO D 1 18 ? -17.450 8.882 10.878 1.00 53.92 71 PRO D CA 1
ATOM 2035 C C . PRO D 1 18 ? -18.734 9.722 10.888 1.00 49.79 71 PRO D C 1
ATOM 2036 O O . PRO D 1 18 ? -19.307 10.032 9.836 1.00 50.49 71 PRO D O 1
ATOM 2040 N N . GLY D 1 19 ? -19.186 10.065 12.090 1.00 34.64 72 GLY D N 1
ATOM 2041 C CA . GLY D 1 19 ? -20.397 10.827 12.268 1.00 30.28 72 GLY D CA 1
ATOM 2042 C C . GLY D 1 19 ? -20.179 12.309 12.518 1.00 30.00 72 GLY D C 1
ATOM 2043 O O . GLY D 1 19 ? -19.063 12.797 12.592 1.00 37.69 72 GLY D O 1
ATOM 2044 N N . HIS D 1 20 ? -21.283 13.017 12.658 1.00 21.17 73 HIS D N 1
ATOM 2045 C CA . HIS D 1 20 ? -21.297 14.452 12.862 1.00 28.45 73 HIS D CA 1
ATOM 2046 C C . HIS D 1 20 ? -21.006 14.811 14.333 1.00 35.59 73 HIS D C 1
ATOM 2047 O O . HIS D 1 20 ? -20.957 13.935 15.198 1.00 24.76 73 HIS D O 1
ATOM 2054 N N . PHE D 1 21 ? -20.815 16.101 14.600 1.00 30.22 74 PHE D N 1
ATOM 2055 C CA . PHE D 1 21 ? -20.676 16.607 15.964 1.00 25.63 74 PHE D CA 1
ATOM 2056 C C . PHE D 1 21 ? -21.717 15.979 16.917 1.00 28.45 74 PHE D C 1
ATOM 2057 O O . PHE D 1 21 ? -22.921 16.063 16.684 1.00 28.85 74 PHE D O 1
ATOM 2065 N N . SER D 1 22 ? -21.252 15.334 17.982 1.00 26.57 75 SER D N 1
ATOM 2066 C CA . SER D 1 22 ? -22.161 14.828 19.015 1.00 20.31 75 SER D CA 1
ATOM 2067 C C . SER D 1 22 ? -21.460 14.704 20.371 1.00 26.90 75 SER D C 1
ATOM 2068 O O . SER D 1 22 ? -20.466 13.983 20.484 1.00 25.46 75 SER D O 1
ATOM 2071 N N . VAL D 1 23 ? -21.968 15.389 21.397 1.00 23.49 76 VAL D N 1
ATOM 2072 C CA . VAL D 1 23 ? -21.401 15.236 22.736 1.00 21.13 76 VAL D CA 1
ATOM 2073 C C . VAL D 1 23 ? -22.421 14.760 23.762 1.00 19.13 76 VAL D C 1
ATOM 2074 O O . VAL D 1 23 ? -23.614 15.042 23.642 1.00 21.06 76 VAL D O 1
ATOM 2078 N N . LEU D 1 24 ? -21.942 14.024 24.759 1.00 21.31 77 LEU D N 1
ATOM 2079 C CA . LEU D 1 24 ? -22.757 13.629 25.903 1.00 20.52 77 LEU D CA 1
ATOM 2080 C C . LEU D 1 24 ? -22.125 14.154 27.178 1.00 25.16 77 LEU D C 1
ATOM 2081 O O . LEU D 1 24 ? -20.918 14.071 27.366 1.00 32.10 77 LEU D O 1
ATOM 2086 N N . LEU D 1 25 ? -22.970 14.656 28.063 1.00 26.55 78 LEU D N 1
ATOM 2087 C CA . LEU D 1 25 ? -22.541 15.414 29.211 1.00 29.75 78 LEU D CA 1
ATOM 2088 C C . LEU D 1 25 ? -23.422 15.048 30.386 1.00 28.00 78 LEU D C 1
ATOM 2089 O O . LEU D 1 25 ? -24.630 15.272 30.361 1.00 32.03 78 LEU D O 1
ATOM 2094 N N . ASP D 1 26 ? -22.820 14.438 31.397 1.00 26.13 79 ASP D N 1
ATOM 2095 C CA . ASP D 1 26 ? -23.528 14.108 32.609 1.00 27.34 79 ASP D CA 1
ATOM 2096 C C . ASP D 1 26 ? -23.810 15.407 33.382 1.00 30.64 79 ASP D C 1
ATOM 2097 O O . ASP D 1 26 ? -22.894 16.076 33.855 1.00 27.99 79 ASP D O 1
ATOM 2102 N N . VAL D 1 27 ? -25.083 15.778 33.477 1.00 23.95 80 VAL D N 1
ATOM 2103 C CA . VAL D 1 27 ? -25.460 16.958 34.240 1.00 23.47 80 VAL D CA 1
ATOM 2104 C C . VAL D 1 27 ? -26.560 16.592 35.238 1.00 27.23 80 VAL D C 1
ATOM 2105 O O . VAL D 1 27 ? -27.507 17.350 35.448 1.00 33.49 80 VAL D O 1
ATOM 2109 N N . LYS D 1 28 ? -26.418 15.430 35.872 1.00 29.73 81 LYS D N 1
ATOM 2110 C CA . LYS D 1 28 ? -27.494 14.858 36.696 1.00 37.67 81 LYS D CA 1
ATOM 2111 C C . LYS D 1 28 ? -27.751 15.624 38.001 1.00 41.10 81 LYS D C 1
ATOM 2112 O O . LYS D 1 28 ? -28.811 15.488 38.604 1.00 34.37 81 LYS D O 1
ATOM 2118 N N . HIS D 1 29 ? -26.776 16.418 38.431 1.00 37.02 82 HIS D N 1
ATOM 2119 C CA . HIS D 1 29 ? -26.917 17.259 39.619 1.00 27.56 82 HIS D CA 1
ATOM 2120 C C . HIS D 1 29 ? -27.755 18.496 39.397 1.00 26.40 82 HIS D C 1
ATOM 2121 O O . HIS D 1 29 ? -28.100 19.184 40.355 1.00 34.11 82 HIS D O 1
ATOM 2128 N N . PHE D 1 30 ? -28.061 18.803 38.143 1.00 30.06 83 PHE D N 1
ATOM 2129 C CA . PHE D 1 30 ? -28.798 20.028 37.820 1.00 28.85 83 PHE D CA 1
ATOM 2130 C C . PHE D 1 30 ? -30.157 19.701 37.201 1.00 34.93 83 PHE D C 1
ATOM 2131 O O . PHE D 1 30 ? -30.318 18.673 36.555 1.00 40.03 83 PHE D O 1
ATOM 2139 N N . SER D 1 31 ? -31.125 20.592 37.371 1.00 29.69 84 SER D N 1
ATOM 2140 C CA . SER D 1 31 ? -32.442 20.397 36.783 1.00 30.72 84 SER D CA 1
ATOM 2141 C C . SER D 1 31 ? -32.453 21.124 35.440 1.00 23.97 84 SER D C 1
ATOM 2142 O O . SER D 1 31 ? -31.564 21.937 35.175 1.00 35.79 84 SER D O 1
ATOM 2145 N N . PRO D 1 32 ? -33.423 20.809 34.570 1.00 33.38 85 PRO D N 1
ATOM 2146 C CA . PRO D 1 32 ? -33.478 21.441 33.243 1.00 36.40 85 PRO D CA 1
ATOM 2147 C C . PRO D 1 32 ? -33.444 22.974 33.293 1.00 43.41 85 PRO D C 1
ATOM 2148 O O . PRO D 1 32 ? -32.933 23.607 32.364 1.00 51.83 85 PRO D O 1
ATOM 2152 N N . GLU D 1 33 ? -33.980 23.555 34.365 1.00 32.75 86 GLU D N 1
ATOM 2153 C CA . GLU D 1 33 ? -34.018 25.014 34.529 1.00 43.56 86 GLU D CA 1
ATOM 2154 C C . GLU D 1 33 ? -32.665 25.553 34.944 1.00 37.57 86 GLU D C 1
ATOM 2155 O O . GLU D 1 33 ? -32.401 26.739 34.789 1.00 30.67 86 GLU D O 1
ATOM 2161 N N . GLU D 1 34 ? -31.812 24.671 35.467 1.00 29.14 87 GLU D N 1
ATOM 2162 C CA . GLU D 1 34 ? -30.496 25.070 35.937 1.00 24.98 87 GLU D CA 1
ATOM 2163 C C . GLU D 1 34 ? -29.393 24.873 34.880 1.00 33.30 87 GLU D C 1
ATOM 2164 O O . GLU D 1 34 ? -28.201 24.983 35.182 1.00 37.11 87 GLU D O 1
ATOM 2170 N N . ILE D 1 35 ? -29.815 24.622 33.644 1.00 31.79 88 ILE D N 1
ATOM 2171 C CA . ILE D 1 35 ? -28.918 24.412 32.513 1.00 29.97 88 ILE D CA 1
ATOM 2172 C C . ILE D 1 35 ? -29.327 25.323 31.356 1.00 31.79 88 ILE D C 1
ATOM 2173 O O . ILE D 1 35 ? -30.507 25.444 31.059 1.00 35.40 88 ILE D O 1
ATOM 2178 N N . ALA D 1 36 ? -28.349 25.976 30.730 1.00 33.59 89 ALA D N 1
ATOM 2179 C CA . ALA D 1 36 ? -28.556 26.745 29.502 1.00 37.12 89 ALA D CA 1
ATOM 2180 C C . ALA D 1 36 ? -27.556 26.299 28.431 1.00 30.30 89 ALA D C 1
ATOM 2181 O O . ALA D 1 36 ? -26.361 26.153 28.696 1.00 35.50 89 ALA D O 1
ATOM 2183 N N . VAL D 1 37 ? -28.058 26.074 27.226 1.00 27.74 90 VAL D N 1
ATOM 2184 C CA . VAL D 1 37 ? -27.215 25.774 26.089 1.00 29.47 90 VAL D CA 1
ATOM 2185 C C . VAL D 1 37 ? -27.314 26.911 25.063 1.00 31.47 90 VAL D C 1
ATOM 2186 O O . VAL D 1 37 ? -28.415 27.292 24.659 1.00 41.83 90 VAL D O 1
ATOM 2190 N N . LYS D 1 38 ? -26.187 27.477 24.651 1.00 28.11 91 LYS D N 1
ATOM 2191 C CA . LYS D 1 38 ? -26.242 28.423 23.541 1.00 31.04 91 LYS D CA 1
ATOM 2192 C C . LYS D 1 38 ? -25.132 28.300 22.522 1.00 32.60 91 LYS D C 1
ATOM 2193 O O . LYS D 1 38 ? -24.060 27.782 22.811 1.00 43.80 91 LYS D O 1
ATOM 2199 N N . VAL D 1 39 ? -25.417 28.766 21.311 1.00 37.00 92 VAL D N 1
ATOM 2200 C CA . VAL D 1 39 ? -24.434 28.826 20.245 1.00 34.18 92 VAL D CA 1
ATOM 2201 C C . VAL D 1 39 ? -23.892 30.241 20.113 1.00 40.03 92 VAL D C 1
ATOM 2202 O O . VAL D 1 39 ? -24.643 31.192 19.931 1.00 45.57 92 VAL D O 1
ATOM 2206 N N . VAL D 1 40 ? -22.583 30.384 20.246 1.00 33.22 93 VAL D N 1
ATOM 2207 C CA . VAL D 1 40 ? -21.965 31.699 20.168 1.00 38.89 93 VAL D CA 1
ATOM 2208 C C . VAL D 1 40 ? -20.891 31.662 19.106 1.00 49.23 93 VAL D C 1
ATOM 2209 O O . VAL D 1 40 ? -19.797 31.143 19.335 1.00 49.33 93 VAL D O 1
ATOM 2213 N N . GLY D 1 41 ? -21.224 32.210 17.941 1.00 55.05 94 GLY D N 1
ATOM 2214 C CA . GLY D 1 41 ? -20.371 32.117 16.773 1.00 58.14 94 GLY D CA 1
ATOM 2215 C C . GLY D 1 41 ? -20.238 30.676 16.318 1.00 54.37 94 GLY D C 1
ATOM 2216 O O . GLY D 1 41 ? -21.181 30.090 15.779 1.00 55.91 94 GLY D O 1
ATOM 2217 N N . GLU D 1 42 ? -19.063 30.111 16.587 1.00 44.45 95 GLU D N 1
ATOM 2218 C CA . GLU D 1 42 ? -18.646 28.773 16.157 1.00 45.74 95 GLU D CA 1
ATOM 2219 C C . GLU D 1 42 ? -18.444 27.782 17.330 1.00 43.72 95 GLU D C 1
ATOM 2220 O O . GLU D 1 42 ? -17.833 26.723 17.157 1.00 38.93 95 GLU D O 1
ATOM 2226 N N . HIS D 1 43 ? -18.926 28.144 18.518 1.00 38.19 96 HIS D N 1
ATOM 2227 C CA . HIS D 1 43 ? -18.770 27.338 19.734 1.00 35.77 96 HIS D CA 1
ATOM 2228 C C . HIS D 1 43 ? -20.158 27.044 20.287 1.00 35.36 96 HIS D C 1
ATOM 2229 O O . HIS D 1 43 ? -21.047 27.894 20.229 1.00 44.17 96 HIS D O 1
ATOM 2236 N N . VAL D 1 44 ? -20.370 25.850 20.815 1.00 26.09 97 VAL D N 1
ATOM 2237 C CA . VAL D 1 44 ? -21.584 25.631 21.570 1.00 19.67 97 VAL D CA 1
ATOM 2238 C C . VAL D 1 44 ? -21.168 25.621 23.030 1.00 28.41 97 VAL D C 1
ATOM 2239 O O . VAL D 1 44 ? -20.168 25.002 23.380 1.00 33.93 97 VAL D O 1
ATOM 2243 N N . GLU D 1 45 ? -21.924 26.336 23.861 1.00 26.21 98 GLU D N 1
ATOM 2244 C CA . GLU D 1 45 ? -21.581 26.549 25.268 1.00 30.31 98 GLU D CA 1
ATOM 2245 C C . GLU D 1 45 ? -22.616 25.898 26.156 1.00 23.72 98 GLU D C 1
ATOM 2246 O O . GLU D 1 45 ? -23.818 25.938 25.869 1.00 28.45 98 GLU D O 1
ATOM 2252 N N . VAL D 1 46 ? -22.168 25.318 27.256 1.00 29.13 99 VAL D N 1
ATOM 2253 C CA . VAL D 1 46 ? -23.108 24.820 28.247 1.00 24.82 99 VAL D CA 1
ATOM 2254 C C . VAL D 1 46 ? -22.833 25.538 29.542 1.00 25.60 99 VAL D C 1
ATOM 2255 O O . VAL D 1 46 ? -21.679 25.597 29.987 1.00 37.74 99 VAL D O 1
ATOM 2259 N N . HIS D 1 47 ? -23.886 26.075 30.151 1.00 25.86 100 HIS D N 1
ATOM 2260 C CA . HIS D 1 47 ? -23.766 26.777 31.437 1.00 29.34 100 HIS D CA 1
ATOM 2261 C C . HIS D 1 47 ? -24.698 26.119 32.416 1.00 28.02 100 HIS D C 1
ATOM 2262 O O . HIS D 1 47 ? -25.860 25.933 32.126 1.00 29.87 100 HIS D O 1
ATOM 2269 N N . ALA D 1 48 ? -24.195 25.726 33.569 1.00 23.29 101 ALA D N 1
ATOM 2270 C CA . ALA D 1 48 ? -25.077 25.087 34.518 1.00 21.78 101 ALA D CA 1
ATOM 2271 C C . ALA D 1 48 ? -24.774 25.586 35.902 1.00 20.66 101 ALA D C 1
ATOM 2272 O O . ALA D 1 48 ? -23.605 25.788 36.243 1.00 28.60 101 ALA D O 1
ATOM 2274 N N . ARG D 1 49 ? -25.812 25.761 36.722 1.00 27.13 102 ARG D N 1
ATOM 2275 C CA . ARG D 1 49 ? -25.592 26.266 38.080 1.00 21.27 102 ARG D CA 1
ATOM 2276 C C . ARG D 1 49 ? -26.675 25.874 39.040 1.00 19.82 102 ARG D C 1
ATOM 2277 O O . ARG D 1 49 ? -27.843 25.967 38.720 1.00 22.08 102 ARG D O 1
ATOM 2285 N N . HIS D 1 50 ? -26.320 25.442 40.240 1.00 24.00 103 HIS D N 1
ATOM 2286 C CA . HIS D 1 50 ? -27.384 25.295 41.230 1.00 23.38 103 HIS D CA 1
ATOM 2287 C C . HIS D 1 50 ? -27.006 25.910 42.552 1.00 40.40 103 HIS D C 1
ATOM 2288 O O . HIS D 1 50 ? -25.862 25.810 42.987 1.00 38.80 103 HIS D O 1
ATOM 2295 N N . ALA D 1 51 ? -27.979 26.575 43.166 1.00 43.21 104 ALA D N 1
ATOM 2296 C CA . ALA D 1 51 ? -27.785 27.212 44.457 1.00 38.15 104 ALA D CA 1
ATOM 2297 C C . ALA D 1 51 ? -27.592 26.139 45.518 1.00 33.63 104 ALA D C 1
ATOM 2298 O O . ALA D 1 51 ? -27.905 24.971 45.294 1.00 34.31 104 ALA D O 1
ATOM 2300 N N . ALA D 1 52 ? -27.083 26.551 46.673 1.00 32.03 105 ALA D N 1
ATOM 2301 C CA . ALA D 1 52 ? -26.863 25.648 47.793 1.00 34.49 105 ALA D CA 1
ATOM 2302 C C . ALA D 1 52 ? -28.143 24.913 48.168 1.00 36.25 105 ALA D C 1
ATOM 2303 O O . ALA D 1 52 ? -29.208 25.510 48.291 1.00 40.84 105 ALA D O 1
ATOM 2305 N N . ARG D 1 53 ? -28.023 23.600 48.298 1.00 36.91 106 ARG D N 1
ATOM 2306 C CA . ARG D 1 53 ? -29.130 22.725 48.622 1.00 41.61 106 ARG D CA 1
ATOM 2307 C C . ARG D 1 53 ? -28.556 21.665 49.548 1.00 44.26 106 ARG D C 1
ATOM 2308 O O . ARG D 1 53 ? -27.345 21.436 49.555 1.00 40.19 106 ARG D O 1
ATOM 2316 N N . PRO D 1 54 ? -29.418 21.014 50.343 1.00 48.81 107 PRO D N 1
ATOM 2317 C CA . PRO D 1 54 ? -28.878 19.942 51.179 1.00 47.10 107 PRO D CA 1
ATOM 2318 C C . PRO D 1 54 ? -28.583 18.702 50.359 1.00 44.99 107 PRO D C 1
ATOM 2319 O O . PRO D 1 54 ? -29.247 18.461 49.348 1.00 41.01 107 PRO D O 1
ATOM 2323 N N . ASP D 1 55 ? -27.574 17.945 50.780 1.00 41.23 108 ASP D N 1
ATOM 2324 C CA . ASP D 1 55 ? -27.433 16.568 50.333 1.00 49.63 108 ASP D CA 1
ATOM 2325 C C . ASP D 1 55 ? -27.076 15.647 51.515 1.00 60.90 108 ASP D C 1
ATOM 2326 O O . ASP D 1 55 ? -27.497 15.911 52.647 1.00 65.69 108 ASP D O 1
ATOM 2331 N N . GLU D 1 56 ? -26.315 14.585 51.258 1.00 62.91 109 GLU D N 1
ATOM 2332 C CA . GLU D 1 56 ? -26.082 13.539 52.252 1.00 67.67 109 GLU D CA 1
ATOM 2333 C C . GLU D 1 56 ? -25.477 14.048 53.552 1.00 71.41 109 GLU D C 1
ATOM 2334 O O . GLU D 1 56 ? -25.975 13.734 54.633 1.00 67.43 109 GLU D O 1
ATOM 2340 N N . HIS D 1 57 ? -24.412 14.838 53.446 1.00 77.24 110 HIS D N 1
ATOM 2341 C CA . HIS D 1 57 ? -23.617 15.200 54.617 1.00 76.35 110 HIS D CA 1
ATOM 2342 C C . HIS D 1 57 ? -23.751 16.669 55.007 1.00 65.26 110 HIS D C 1
ATOM 2343 O O . HIS D 1 57 ? -23.666 17.016 56.190 1.00 70.74 110 HIS D O 1
ATOM 2350 N N . GLY D 1 58 ? -23.947 17.536 54.024 1.00 47.80 111 GLY D N 1
ATOM 2351 C CA . GLY D 1 58 ? -24.093 18.951 54.317 1.00 41.15 111 GLY D CA 1
ATOM 2352 C C . GLY D 1 58 ? -24.856 19.670 53.233 1.00 38.82 111 GLY D C 1
ATOM 2353 O O . GLY D 1 58 ? -25.853 19.156 52.741 1.00 41.93 111 GLY D O 1
ATOM 2354 N N . PHE D 1 59 ? -24.394 20.863 52.865 1.00 33.78 112 PHE D N 1
ATOM 2355 C CA . PHE D 1 59 ? -24.971 21.589 51.733 1.00 40.09 112 PHE D CA 1
ATOM 2356 C C . PHE D 1 59 ? -23.959 21.698 50.598 1.00 34.60 112 PHE D C 1
ATOM 2357 O O . PHE D 1 59 ? -22.759 21.714 50.832 1.00 33.49 112 PHE D O 1
ATOM 2365 N N . VAL D 1 60 ? -24.448 21.778 49.370 1.00 37.44 113 VAL D N 1
ATOM 2366 C CA . VAL D 1 60 ? -23.561 21.886 48.227 1.00 32.27 113 VAL D CA 1
ATOM 2367 C C . VAL D 1 60 ? -24.171 22.843 47.235 1.00 28.44 113 VAL D C 1
ATOM 2368 O O . VAL D 1 60 ? -25.389 22.859 47.064 1.00 32.25 113 VAL D O 1
ATOM 2372 N N . ALA D 1 61 ? -23.320 23.671 46.626 1.00 28.73 114 ALA D N 1
ATOM 2373 C CA . ALA D 1 61 ? -23.652 24.434 45.419 1.00 24.63 114 ALA D CA 1
ATOM 2374 C C . ALA D 1 61 ? -22.622 24.087 44.358 1.00 32.79 114 ALA D C 1
ATOM 2375 O O . ALA D 1 61 ? -21.460 23.795 44.692 1.00 17.45 114 ALA D O 1
ATOM 2377 N N . ARG D 1 62 ? -23.037 24.117 43.088 1.00 25.31 115 ARG D N 1
ATOM 2378 C CA . ARG D 1 62 ? -22.155 23.727 41.984 1.00 32.41 115 ARG D CA 1
ATOM 2379 C C . ARG D 1 62 ? -22.396 24.606 40.765 1.00 38.06 115 ARG D C 1
ATOM 2380 O O . ARG D 1 62 ? -23.495 25.116 40.560 1.00 25.27 115 ARG D O 1
ATOM 2388 N N . GLU D 1 63 ? -21.372 24.746 39.936 1.00 22.29 116 GLU D N 1
ATOM 2389 C CA . GLU D 1 63 ? -21.497 25.527 38.727 1.00 24.65 116 GLU D CA 1
ATOM 2390 C C . GLU D 1 63 ? -20.405 25.081 37.797 1.00 23.74 116 GLU D C 1
ATOM 2391 O O . GLU D 1 63 ? -19.258 24.893 38.228 1.00 18.13 116 GLU D O 1
ATOM 2397 N N . PHE D 1 64 ? -20.738 24.901 36.523 1.00 18.35 117 PHE D N 1
ATOM 2398 C CA . PHE D 1 64 ? -19.678 24.654 35.541 1.00 19.89 117 PHE D CA 1
ATOM 2399 C C . PHE D 1 64 ? -20.010 25.330 34.224 1.00 24.32 117 PHE D C 1
ATOM 2400 O O . PHE D 1 64 ? -21.155 25.651 33.954 1.00 21.07 117 PHE D O 1
ATOM 2408 N N . HIS D 1 65 ? -18.986 25.518 33.409 1.00 20.39 118 HIS D N 1
ATOM 2409 C CA . HIS D 1 65 ? -19.133 26.140 32.115 1.00 29.97 118 HIS D CA 1
ATOM 2410 C C . HIS D 1 65 ? -18.230 25.358 31.204 1.00 34.46 118 HIS D C 1
ATOM 2411 O O . HIS D 1 65 ? -17.076 25.098 31.555 1.00 31.61 118 HIS D O 1
ATOM 2418 N N . ARG D 1 66 ? -18.779 24.954 30.064 1.00 20.48 119 ARG D N 1
ATOM 2419 C CA . ARG D 1 66 ? -18.044 24.206 29.052 1.00 29.25 119 ARG D CA 1
ATOM 2420 C C . ARG D 1 66 ? -18.288 24.816 27.682 1.00 22.27 119 ARG D C 1
ATOM 2421 O O . ARG D 1 66 ? -19.351 25.375 27.428 1.00 26.94 119 ARG D O 1
ATOM 2429 N N . ARG D 1 67 ? -17.300 24.677 26.811 1.00 23.92 120 ARG D N 1
ATOM 2430 C CA . ARG D 1 67 ? -17.372 25.149 25.435 1.00 28.11 120 ARG D CA 1
ATOM 2431 C C . ARG D 1 67 ? -16.882 24.046 24.524 1.00 32.12 120 ARG D C 1
ATOM 2432 O O . ARG D 1 67 ? -15.826 23.454 24.773 1.00 36.88 120 ARG D O 1
ATOM 2440 N N . TYR D 1 68 ? -17.642 23.762 23.476 1.00 28.81 121 TYR D N 1
ATOM 2441 C CA . TYR D 1 68 ? -17.203 22.838 22.433 1.00 32.69 121 TYR D CA 1
ATOM 2442 C C . TYR D 1 68 ? -17.126 23.596 21.123 1.00 37.39 121 TYR D C 1
ATOM 2443 O O . TYR D 1 68 ? -17.955 24.455 20.833 1.00 41.79 121 TYR D O 1
ATOM 2452 N N . ARG D 1 69 ? -16.109 23.282 20.342 1.00 30.98 122 ARG D N 1
ATOM 2453 C CA . ARG D 1 69 ? -15.913 23.913 19.056 1.00 26.89 122 ARG D CA 1
ATOM 2454 C C . ARG D 1 69 ? -16.833 23.237 18.040 1.00 33.26 122 ARG D C 1
ATOM 2455 O O . ARG D 1 69 ? -16.847 22.010 17.947 1.00 29.94 122 ARG D O 1
ATOM 2463 N N . LEU D 1 70 ? -17.627 24.017 17.308 1.00 32.86 123 LEU D N 1
ATOM 2464 C CA . LEU D 1 70 ? -18.502 23.451 16.267 1.00 37.07 123 LEU D CA 1
ATOM 2465 C C . LEU D 1 70 ? -17.751 23.162 14.962 1.00 42.12 123 LEU D C 1
ATOM 2466 O O . LEU D 1 70 ? -16.689 23.726 14.730 1.00 45.78 123 LEU D O 1
ATOM 2471 N N . PRO D 1 71 ? -18.277 22.247 14.124 1.00 50.12 124 PRO D N 1
ATOM 2472 C CA . PRO D 1 71 ? -17.637 22.013 12.821 1.00 52.74 124 PRO D CA 1
ATOM 2473 C C . PRO D 1 71 ? -17.867 23.223 11.925 1.00 45.47 124 PRO D C 1
ATOM 2474 O O . PRO D 1 71 ? -18.842 23.938 12.148 1.00 44.99 124 PRO D O 1
ATOM 2478 N N . PRO D 1 72 ? -16.995 23.450 10.929 1.00 51.25 125 PRO D N 1
ATOM 2479 C CA . PRO D 1 72 ? -17.119 24.649 10.082 1.00 54.52 125 PRO D CA 1
ATOM 2480 C C . PRO D 1 72 ? -18.420 24.695 9.268 1.00 50.78 125 PRO D C 1
ATOM 2481 O O . PRO D 1 72 ? -18.846 23.692 8.705 1.00 44.57 125 PRO D O 1
ATOM 2485 N N . GLY D 1 73 ? -19.055 25.859 9.228 1.00 54.67 126 GLY D N 1
ATOM 2486 C CA . GLY D 1 73 ? -20.261 26.027 8.440 1.00 58.93 126 GLY D CA 1
ATOM 2487 C C . GLY D 1 73 ? -21.438 25.228 8.949 1.00 63.08 126 GLY D C 1
ATOM 2488 O O . GLY D 1 73 ? -21.999 24.394 8.243 1.00 74.84 126 GLY D O 1
ATOM 2489 N N . VAL D 1 74 ? -21.811 25.476 10.192 1.00 57.88 127 VAL D N 1
ATOM 2490 C CA . VAL D 1 74 ? -23.008 24.880 10.751 1.00 60.90 127 VAL D CA 1
ATOM 2491 C C . VAL D 1 74 ? -23.952 26.021 11.078 1.00 60.52 127 VAL D C 1
ATOM 2492 O O . VAL D 1 74 ? -23.527 27.048 11.613 1.00 55.71 127 VAL D O 1
ATOM 2496 N N . ASP D 1 75 ? -25.222 25.861 10.723 1.00 62.64 128 ASP D N 1
ATOM 2497 C CA . ASP D 1 75 ? -26.232 26.857 11.061 1.00 68.23 128 ASP D CA 1
ATOM 2498 C C . ASP D 1 75 ? -26.557 26.733 12.546 1.00 60.40 128 ASP D C 1
ATOM 2499 O O . ASP D 1 75 ? -27.117 25.722 12.975 1.00 51.48 128 ASP D O 1
ATOM 2504 N N . PRO D 1 76 ? -26.205 27.771 13.331 1.00 66.04 129 PRO D N 1
ATOM 2505 C CA . PRO D 1 76 ? -26.417 27.854 14.784 1.00 70.63 129 PRO D CA 1
ATOM 2506 C C . PRO D 1 76 ? -27.840 27.498 15.187 1.00 75.05 129 PRO D C 1
ATOM 2507 O O . PRO D 1 76 ? -28.086 27.083 16.322 1.00 76.77 129 PRO D O 1
ATOM 2511 N N . ALA D 1 77 ? -28.766 27.664 14.253 1.00 75.51 130 ALA D N 1
ATOM 2512 C CA . ALA D 1 77 ? -30.142 27.255 14.457 1.00 72.92 130 ALA D CA 1
ATOM 2513 C C . ALA D 1 77 ? -30.275 25.732 14.419 1.00 65.97 130 ALA D C 1
ATOM 2514 O O . ALA D 1 77 ? -31.152 25.172 15.074 1.00 65.30 130 ALA D O 1
ATOM 2516 N N . ALA D 1 78 ? -29.400 25.071 13.660 1.00 55.24 131 ALA D N 1
ATOM 2517 C CA . ALA D 1 78 ? -29.508 23.628 13.426 1.00 57.29 131 ALA D CA 1
ATOM 2518 C C . ALA D 1 78 ? -28.904 22.744 14.536 1.00 59.14 131 ALA D C 1
ATOM 2519 O O . ALA D 1 78 ? -29.118 21.531 14.548 1.00 55.28 131 ALA D O 1
ATOM 2521 N N . VAL D 1 79 ? -28.146 23.340 15.453 1.00 47.18 132 VAL D N 1
ATOM 2522 C CA . VAL D 1 79 ? -27.645 22.599 16.605 1.00 39.13 132 VAL D CA 1
ATOM 2523 C C . VAL D 1 79 ? -28.821 22.197 17.492 1.00 42.42 132 VAL D C 1
ATOM 2524 O O . VAL D 1 79 ? -29.718 23.013 17.727 1.00 41.71 132 VAL D O 1
ATOM 2528 N N . THR D 1 80 ? -28.835 20.947 17.966 1.00 31.32 133 THR D N 1
ATOM 2529 C CA . THR D 1 80 ? -29.926 20.475 18.824 1.00 30.75 133 THR D CA 1
ATOM 2530 C C . THR D 1 80 ? -29.420 19.904 20.138 1.00 38.07 133 THR D C 1
ATOM 2531 O O . THR D 1 80 ? -28.333 19.341 20.204 1.00 38.85 133 THR D O 1
ATOM 2535 N N . SER D 1 81 ? -30.209 20.045 21.192 1.00 35.76 134 SER D N 1
ATOM 2536 C CA . SER D 1 81 ? -29.829 19.454 22.459 1.00 31.51 134 SER D CA 1
ATOM 2537 C C . SER D 1 81 ? -31.009 18.760 23.096 1.00 42.41 134 SER D C 1
ATOM 2538 O O . SER D 1 81 ? -32.159 19.106 22.830 1.00 51.05 134 SER D O 1
ATOM 2541 N N . ALA D 1 82 ? -30.728 17.773 23.936 1.00 37.13 135 ALA D N 1
ATOM 2542 C CA . ALA D 1 82 ? -31.788 17.075 24.644 1.00 30.55 135 ALA D CA 1
ATOM 2543 C C . ALA D 1 82 ? -31.282 16.539 25.967 1.00 27.90 135 ALA D C 1
ATOM 2544 O O . ALA D 1 82 ? -30.130 16.127 26.089 1.00 38.90 135 ALA D O 1
ATOM 2546 N N . LEU D 1 83 ? -32.156 16.560 26.957 1.00 25.87 136 LEU D N 1
ATOM 2547 C CA . LEU D 1 83 ? -31.855 16.063 28.287 1.00 33.15 136 LEU D CA 1
ATOM 2548 C C . LEU D 1 83 ? -32.683 14.804 28.545 1.00 42.00 136 LEU D C 1
ATOM 2549 O O . LEU D 1 83 ? -33.908 14.845 28.593 1.00 49.32 136 LEU D O 1
ATOM 2554 N N . SER D 1 84 ? -32.003 13.679 28.686 1.00 38.73 137 SER D N 1
ATOM 2555 C CA . SER D 1 84 ? -32.656 12.414 28.991 1.00 46.00 137 SER D CA 1
ATOM 2556 C C . SER D 1 84 ? -33.177 12.425 30.425 1.00 44.60 137 SER D C 1
ATOM 2557 O O . SER D 1 84 ? -32.692 13.189 31.256 1.00 32.05 137 SER D O 1
ATOM 2560 N N . PRO D 1 85 ? -34.164 11.568 30.725 1.00 51.48 138 PRO D N 1
ATOM 2561 C CA . PRO D 1 85 ? -34.650 11.408 32.102 1.00 45.35 138 PRO D CA 1
ATOM 2562 C C . PRO D 1 85 ? -33.517 11.184 33.101 1.00 42.02 138 PRO D C 1
ATOM 2563 O O . PRO D 1 85 ? -33.588 11.690 34.216 1.00 47.60 138 PRO D O 1
ATOM 2567 N N . GLU D 1 86 ? -32.487 10.447 32.688 1.00 37.42 139 GLU D N 1
ATOM 2568 C CA . GLU D 1 86 ? -31.332 10.133 33.532 1.00 35.82 139 GLU D CA 1
ATOM 2569 C C . GLU D 1 86 ? -30.413 11.323 33.820 1.00 41.31 139 GLU D C 1
ATOM 2570 O O . GLU D 1 86 ? -29.451 11.191 34.580 1.00 44.16 139 GLU D O 1
ATOM 2576 N N . GLY D 1 87 ? -30.705 12.473 33.209 1.00 31.37 140 GLY D N 1
ATOM 2577 C CA . GLY D 1 87 ? -29.866 13.655 33.329 1.00 32.58 140 GLY D CA 1
ATOM 2578 C C . GLY D 1 87 ? -28.574 13.620 32.519 1.00 35.64 140 GLY D C 1
ATOM 2579 O O . GLY D 1 87 ? -27.534 14.080 32.982 1.00 39.12 140 GLY D O 1
ATOM 2580 N N . VAL D 1 88 ? -28.637 13.072 31.311 1.00 29.49 141 VAL D N 1
ATOM 2581 C CA . VAL D 1 88 ? -27.512 13.144 30.396 1.00 25.22 141 VAL D CA 1
ATOM 2582 C C . VAL D 1 88 ? -27.900 14.085 29.281 1.00 29.03 141 VAL D C 1
ATOM 2583 O O . VAL D 1 88 ? -28.979 13.970 28.723 1.00 31.67 141 VAL D O 1
ATOM 2587 N N . LEU D 1 89 ? -27.024 15.039 28.987 1.00 30.23 142 LEU D N 1
ATOM 2588 C CA . LEU D 1 89 ? -27.297 16.045 27.981 1.00 23.28 142 LEU D CA 1
ATOM 2589 C C . LEU D 1 89 ? -26.596 15.687 26.672 1.00 29.58 142 LEU D C 1
ATOM 2590 O O . LEU D 1 89 ? -25.394 15.433 26.628 1.00 30.72 142 LEU D O 1
ATOM 2595 N N . SER D 1 90 ? -27.381 15.654 25.615 1.00 23.57 143 SER D N 1
ATOM 2596 C CA . SER D 1 90 ? -26.901 15.325 24.291 1.00 26.84 143 SER D CA 1
ATOM 2597 C C . SER D 1 90 ? -26.944 16.611 23.495 1.00 20.19 143 SER D C 1
ATOM 2598 O O . SER D 1 90 ? -27.952 17.297 23.499 1.00 28.60 143 SER D O 1
ATOM 2601 N N . ILE D 1 91 ? -25.846 16.966 22.854 1.00 20.99 144 ILE D N 1
ATOM 2602 C CA . ILE D 1 91 ? -25.863 18.076 21.911 1.00 26.19 144 ILE D CA 1
ATOM 2603 C C . ILE D 1 91 ? -25.317 17.589 20.585 1.00 28.64 144 ILE D C 1
ATOM 2604 O O . ILE D 1 91 ? -24.274 16.943 20.541 1.00 33.88 144 ILE D O 1
ATOM 2609 N N . GLN D 1 92 ? -26.036 17.874 19.511 1.00 27.32 145 GLN D N 1
ATOM 2610 C CA . GLN D 1 92 ? -25.649 17.421 18.178 1.00 32.34 145 GLN D CA 1
ATOM 2611 C C . GLN D 1 92 ? -25.773 18.539 17.148 1.00 37.99 145 GLN D C 1
ATOM 2612 O O . GLN D 1 92 ? -26.587 19.450 17.291 1.00 39.43 145 GLN D O 1
ATOM 2618 N N . ALA D 1 93 ? -24.960 18.458 16.107 1.00 34.31 146 ALA D N 1
ATOM 2619 C CA . ALA D 1 93 ? -25.009 19.423 15.027 1.00 36.17 146 ALA D CA 1
ATOM 2620 C C . ALA D 1 93 ? -24.821 18.659 13.738 1.00 43.73 146 ALA D C 1
ATOM 2621 O O . ALA D 1 93 ? -23.754 18.702 13.143 1.00 50.89 146 ALA D O 1
ATOM 2623 N N . ALA D 1 94 ? -25.858 17.933 13.328 1.00 53.96 147 ALA D N 1
ATOM 2624 C CA . ALA D 1 94 ? -25.810 17.166 12.088 1.00 67.50 147 ALA D CA 1
ATOM 2625 C C . ALA D 1 94 ? -25.685 18.078 10.858 1.00 68.69 147 ALA D C 1
ATOM 2626 O O . ALA D 1 94 ? -24.663 18.758 10.662 1.00 61.00 147 ALA D O 1
ATOM 2628 N N . ALA E 1 8 ? -4.179 66.055 -1.488 1.00 59.65 61 ALA E N 1
ATOM 2629 C CA . ALA E 1 8 ? -2.720 65.902 -1.463 1.00 68.65 61 ALA E CA 1
ATOM 2630 C C . ALA E 1 8 ? -2.236 64.888 -0.411 1.00 64.15 61 ALA E C 1
ATOM 2631 O O . ALA E 1 8 ? -1.687 65.268 0.625 1.00 63.58 61 ALA E O 1
ATOM 2633 N N . LEU E 1 9 ? -2.429 63.603 -0.703 1.00 55.73 62 LEU E N 1
ATOM 2634 C CA . LEU E 1 9 ? -2.112 62.512 0.217 1.00 63.55 62 LEU E CA 1
ATOM 2635 C C . LEU E 1 9 ? -0.738 61.885 -0.060 1.00 58.90 62 LEU E C 1
ATOM 2636 O O . LEU E 1 9 ? -0.403 61.606 -1.203 1.00 53.93 62 LEU E O 1
ATOM 2641 N N . PRO E 1 10 ? 0.060 61.645 0.990 1.00 61.85 63 PRO E N 1
ATOM 2642 C CA . PRO E 1 10 ? 1.329 60.948 0.741 1.00 57.69 63 PRO E CA 1
ATOM 2643 C C . PRO E 1 10 ? 1.094 59.520 0.250 1.00 61.29 63 PRO E C 1
ATOM 2644 O O . PRO E 1 10 ? 0.051 58.920 0.524 1.00 67.49 63 PRO E O 1
ATOM 2648 N N . VAL E 1 11 ? 2.067 58.992 -0.481 1.00 54.10 64 VAL E N 1
ATOM 2649 C CA . VAL E 1 11 ? 1.927 57.705 -1.140 1.00 54.79 64 VAL E CA 1
ATOM 2650 C C . VAL E 1 11 ? 2.775 56.638 -0.444 1.00 56.29 64 VAL E C 1
ATOM 2651 O O . VAL E 1 11 ? 3.986 56.820 -0.241 1.00 47.88 64 VAL E O 1
ATOM 2655 N N . ALA E 1 12 ? 2.128 55.530 -0.081 1.00 48.53 65 ALA E N 1
ATOM 2656 C CA . ALA E 1 12 ? 2.775 54.459 0.677 1.00 49.40 65 ALA E CA 1
ATOM 2657 C C . ALA E 1 12 ? 3.907 53.779 -0.094 1.00 53.21 65 ALA E C 1
ATOM 2658 O O . ALA E 1 12 ? 3.816 53.608 -1.309 1.00 42.25 65 ALA E O 1
ATOM 2660 N N . GLN E 1 13 ? 4.972 53.394 0.611 1.00 46.19 66 GLN E N 1
ATOM 2661 C CA . GLN E 1 13 ? 6.044 52.634 -0.010 1.00 40.62 66 GLN E CA 1
ATOM 2662 C C . GLN E 1 13 ? 5.797 51.142 0.139 1.00 49.18 66 GLN E C 1
ATOM 2663 O O . GLN E 1 13 ? 5.262 50.686 1.146 1.00 60.57 66 GLN E O 1
ATOM 2669 N N . VAL E 1 14 ? 6.191 50.391 -0.881 1.00 39.96 67 VAL E N 1
ATOM 2670 C CA . VAL E 1 14 ? 6.038 48.951 -0.908 1.00 46.62 67 VAL E CA 1
ATOM 2671 C C . VAL E 1 14 ? 7.334 48.339 -1.421 1.00 52.00 67 VAL E C 1
ATOM 2672 O O . VAL E 1 14 ? 7.880 48.793 -2.419 1.00 57.39 67 VAL E O 1
ATOM 2676 N N . PRO E 1 15 ? 7.842 47.320 -0.720 1.00 51.60 68 PRO E N 1
ATOM 2677 C CA . PRO E 1 15 ? 9.077 46.621 -1.089 1.00 50.11 68 PRO E CA 1
ATOM 2678 C C . PRO E 1 15 ? 9.041 46.101 -2.518 1.00 53.05 68 PRO E C 1
ATOM 2679 O O . PRO E 1 15 ? 7.980 45.713 -3.003 1.00 59.15 68 PRO E O 1
ATOM 2683 N N . THR E 1 16 ? 10.196 46.094 -3.173 1.00 45.15 69 THR E N 1
ATOM 2684 C CA . THR E 1 16 ? 10.327 45.487 -4.483 1.00 56.39 69 THR E CA 1
ATOM 2685 C C . THR E 1 16 ? 9.913 44.031 -4.370 1.00 63.04 69 THR E C 1
ATOM 2686 O O . THR E 1 16 ? 9.056 43.560 -5.122 1.00 56.91 69 THR E O 1
ATOM 2690 N N . ASP E 1 17 ? 10.509 43.331 -3.406 1.00 75.91 70 ASP E N 1
ATOM 2691 C CA . ASP E 1 17 ? 10.141 41.941 -3.130 1.00 90.84 70 ASP E CA 1
ATOM 2692 C C . ASP E 1 17 ? 9.712 41.690 -1.669 1.00 89.68 70 ASP E C 1
ATOM 2693 O O . ASP E 1 17 ? 10.553 41.458 -0.795 1.00 83.15 70 ASP E O 1
ATOM 2698 N N . PRO E 1 18 ? 8.395 41.745 -1.406 1.00 90.02 71 PRO E N 1
ATOM 2699 C CA . PRO E 1 18 ? 7.814 41.287 -0.138 1.00 94.74 71 PRO E CA 1
ATOM 2700 C C . PRO E 1 18 ? 8.054 39.782 -0.003 1.00 98.50 71 PRO E C 1
ATOM 2701 O O . PRO E 1 18 ? 8.312 39.144 -1.022 1.00 103.19 71 PRO E O 1
ATOM 2705 N N . GLY E 1 19 ? 7.964 39.208 1.196 1.00 97.93 72 GLY E N 1
ATOM 2706 C CA . GLY E 1 19 ? 7.533 39.901 2.393 1.00 96.22 72 GLY E CA 1
ATOM 2707 C C . GLY E 1 19 ? 6.200 39.343 2.859 1.00 95.49 72 GLY E C 1
ATOM 2708 O O . GLY E 1 19 ? 5.266 40.100 3.133 1.00 100.47 72 GLY E O 1
ATOM 2709 N N . HIS E 1 20 ? 6.103 38.017 2.927 1.00 87.99 73 HIS E N 1
ATOM 2710 C CA . HIS E 1 20 ? 4.912 37.362 3.467 1.00 83.06 73 HIS E CA 1
ATOM 2711 C C . HIS E 1 20 ? 5.142 36.962 4.919 1.00 76.86 73 HIS E C 1
ATOM 2712 O O . HIS E 1 20 ? 6.099 36.256 5.232 1.00 83.51 73 HIS E O 1
ATOM 2719 N N . PHE E 1 21 ? 4.265 37.424 5.802 1.00 64.92 74 PHE E N 1
ATOM 2720 C CA . PHE E 1 21 ? 4.357 37.087 7.216 1.00 57.93 74 PHE E CA 1
ATOM 2721 C C . PHE E 1 21 ? 3.392 35.956 7.563 1.00 61.08 74 PHE E C 1
ATOM 2722 O O . PHE E 1 21 ? 2.177 36.064 7.327 1.00 56.68 74 PHE E O 1
ATOM 2730 N N . SER E 1 22 ? 3.939 34.876 8.119 1.00 53.02 75 SER E N 1
ATOM 2731 C CA . SER E 1 22 ? 3.138 33.694 8.446 1.00 54.45 75 SER E CA 1
ATOM 2732 C C . SER E 1 22 ? 3.771 32.818 9.541 1.00 55.90 75 SER E C 1
ATOM 2733 O O . SER E 1 22 ? 4.852 32.238 9.360 1.00 47.95 75 SER E O 1
ATOM 2736 N N . VAL E 1 23 ? 3.087 32.722 10.677 1.00 48.01 76 VAL E N 1
ATOM 2737 C CA . VAL E 1 23 ? 3.620 31.998 11.827 1.00 36.52 76 VAL E CA 1
ATOM 2738 C C . VAL E 1 23 ? 2.604 30.987 12.409 1.00 37.24 76 VAL E C 1
ATOM 2739 O O . VAL E 1 23 ? 1.408 31.274 12.478 1.00 35.74 76 VAL E O 1
ATOM 2743 N N . LEU E 1 24 ? 3.081 29.801 12.790 1.00 37.79 77 LEU E N 1
ATOM 2744 C CA . LEU E 1 24 ? 2.265 28.817 13.501 1.00 36.00 77 LEU E CA 1
ATOM 2745 C C . LEU E 1 24 ? 2.823 28.574 14.902 1.00 36.40 77 LEU E C 1
ATOM 2746 O O . LEU E 1 24 ? 4.018 28.354 15.067 1.00 36.03 77 LEU E O 1
ATOM 2751 N N . LEU E 1 25 ? 1.945 28.576 15.899 1.00 30.00 78 LEU E N 1
ATOM 2752 C CA . LEU E 1 25 ? 2.350 28.421 17.300 1.00 31.19 78 LEU E CA 1
ATOM 2753 C C . LEU E 1 25 ? 1.476 27.395 18.002 1.00 24.91 78 LEU E C 1
ATOM 2754 O O . LEU E 1 25 ? 0.254 27.506 17.979 1.00 29.17 78 LEU E O 1
ATOM 2759 N N . ASP E 1 26 ? 2.097 26.411 18.639 1.00 31.60 79 ASP E N 1
ATOM 2760 C CA . ASP E 1 26 ? 1.335 25.438 19.423 1.00 35.86 79 ASP E CA 1
ATOM 2761 C C . ASP E 1 26 ? 0.935 26.024 20.782 1.00 32.32 79 ASP E C 1
ATOM 2762 O O . ASP E 1 26 ? 1.788 26.232 21.630 1.00 34.56 79 ASP E O 1
ATOM 2767 N N . VAL E 1 27 ? -0.353 26.294 20.984 1.00 21.74 80 VAL E N 1
ATOM 2768 C CA . VAL E 1 27 ? -0.792 26.838 22.257 1.00 28.50 80 VAL E CA 1
ATOM 2769 C C . VAL E 1 27 ? -1.814 25.939 22.945 1.00 33.42 80 VAL E C 1
ATOM 2770 O O . VAL E 1 27 ? -2.728 26.430 23.627 1.00 25.89 80 VAL E O 1
ATOM 2774 N N . LYS E 1 28 ? -1.656 24.624 22.794 1.00 28.78 81 LYS E N 1
ATOM 2775 C CA . LYS E 1 28 ? -2.699 23.710 23.251 1.00 30.16 81 LYS E CA 1
ATOM 2776 C C . LYS E 1 28 ? -2.980 23.804 24.754 1.00 29.80 81 LYS E C 1
ATOM 2777 O O . LYS E 1 28 ? -4.069 23.481 25.194 1.00 34.77 81 LYS E O 1
ATOM 2783 N N . HIS E 1 29 ? -2.005 24.279 25.520 1.00 20.60 82 HIS E N 1
ATOM 2784 C CA . HIS E 1 29 ? -2.139 24.337 26.960 1.00 31.04 82 HIS E CA 1
ATOM 2785 C C . HIS E 1 29 ? -2.883 25.585 27.410 1.00 34.56 82 HIS E C 1
ATOM 2786 O O . HIS E 1 29 ? -3.129 25.766 28.605 1.00 29.92 82 HIS E O 1
ATOM 2793 N N . PHE E 1 30 ? -3.261 26.440 26.462 1.00 19.19 83 PHE E N 1
ATOM 2794 C CA . PHE E 1 30 ? -3.869 27.721 26.844 1.00 21.48 83 PHE E CA 1
ATOM 2795 C C . PHE E 1 30 ? -5.306 27.915 26.363 1.00 28.18 83 PHE E C 1
ATOM 2796 O O . PHE E 1 30 ? -5.658 27.579 25.241 1.00 37.58 83 PHE E O 1
ATOM 2804 N N . SER E 1 31 ? -6.135 28.476 27.228 1.00 29.25 84 SER E N 1
ATOM 2805 C CA . SER E 1 31 ? -7.469 28.906 26.824 1.00 35.06 84 SER E CA 1
ATOM 2806 C C . SER E 1 31 ? -7.352 30.197 25.989 1.00 25.36 84 SER E C 1
ATOM 2807 O O . SER E 1 31 ? -6.325 30.865 26.026 1.00 29.21 84 SER E O 1
ATOM 2810 N N . PRO E 1 32 ? -8.404 30.537 25.231 1.00 30.05 85 PRO E N 1
ATOM 2811 C CA . PRO E 1 32 ? -8.418 31.800 24.484 1.00 36.31 85 PRO E CA 1
ATOM 2812 C C . PRO E 1 32 ? -8.140 33.009 25.386 1.00 41.82 85 PRO E C 1
ATOM 2813 O O . PRO E 1 32 ? -7.341 33.873 25.028 1.00 47.07 85 PRO E O 1
ATOM 2817 N N . GLU E 1 33 ? -8.775 33.056 26.551 1.00 32.75 86 GLU E N 1
ATOM 2818 C CA . GLU E 1 33 ? -8.572 34.170 27.473 1.00 34.17 86 GLU E CA 1
ATOM 2819 C C . GLU E 1 33 ? -7.136 34.286 28.002 1.00 33.24 86 GLU E C 1
ATOM 2820 O O . GLU E 1 33 ? -6.761 35.321 28.540 1.00 42.33 86 GLU E O 1
ATOM 2826 N N . GLU E 1 34 ? -6.344 33.222 27.869 1.00 28.47 87 GLU E N 1
ATOM 2827 C CA . GLU E 1 34 ? -4.964 33.226 28.348 1.00 27.58 87 GLU E CA 1
ATOM 2828 C C . GLU E 1 34 ? -3.942 33.643 27.269 1.00 25.77 87 GLU E C 1
ATOM 2829 O O . GLU E 1 34 ? -2.746 33.745 27.535 1.00 30.27 87 GLU E O 1
ATOM 2835 N N . ILE E 1 35 ? -4.427 33.857 26.054 1.00 27.08 88 ILE E N 1
ATOM 2836 C CA . ILE E 1 35 ? -3.591 34.199 24.900 1.00 26.85 88 ILE E CA 1
ATOM 2837 C C . ILE E 1 35 ? -3.945 35.604 24.416 1.00 31.69 88 ILE E C 1
ATOM 2838 O O . ILE E 1 35 ? -5.120 35.933 24.247 1.00 37.33 88 ILE E O 1
ATOM 2843 N N . ALA E 1 36 ? -2.922 36.421 24.197 1.00 29.78 89 ALA E N 1
ATOM 2844 C CA . ALA E 1 36 ? -3.084 37.785 23.709 1.00 31.26 89 ALA E CA 1
ATOM 2845 C C . ALA E 1 36 ? -2.146 38.031 22.522 1.00 27.46 89 ALA E C 1
ATOM 2846 O O . ALA E 1 36 ? -0.938 37.787 22.607 1.00 31.54 89 ALA E O 1
ATOM 2848 N N . VAL E 1 37 ? -2.700 38.504 21.414 1.00 29.50 90 VAL E N 1
ATOM 2849 C CA . VAL E 1 37 ? -1.903 38.819 20.222 1.00 27.67 90 VAL E CA 1
ATOM 2850 C C . VAL E 1 37 ? -2.058 40.302 19.891 1.00 32.79 90 VAL E C 1
ATOM 2851 O O . VAL E 1 37 ? -3.176 40.806 19.773 1.00 34.36 90 VAL E O 1
ATOM 2855 N N . LYS E 1 38 ? -0.947 41.013 19.755 1.00 32.93 91 LYS E N 1
ATOM 2856 C CA . LYS E 1 38 ? -1.041 42.432 19.442 1.00 38.60 91 LYS E CA 1
ATOM 2857 C C . LYS E 1 38 ? 0.112 42.927 18.580 1.00 41.23 91 LYS E C 1
ATOM 2858 O O . LYS E 1 38 ? 1.183 42.325 18.552 1.00 38.00 91 LYS E O 1
ATOM 2864 N N . VAL E 1 39 ? -0.134 44.005 17.842 1.00 43.12 92 VAL E N 1
ATOM 2865 C CA . VAL E 1 39 ? 0.908 44.617 17.031 1.00 47.70 92 VAL E CA 1
ATOM 2866 C C . VAL E 1 39 ? 1.404 45.856 17.760 1.00 43.05 92 VAL E C 1
ATOM 2867 O O . VAL E 1 39 ? 0.615 46.737 18.095 1.00 46.13 92 VAL E O 1
ATOM 2871 N N . VAL E 1 40 ? 2.703 45.922 18.024 1.00 38.28 93 VAL E N 1
ATOM 2872 C CA . VAL E 1 40 ? 3.275 47.117 18.641 1.00 52.58 93 VAL E CA 1
ATOM 2873 C C . VAL E 1 40 ? 4.327 47.719 17.704 1.00 54.22 93 VAL E C 1
ATOM 2874 O O . VAL E 1 40 ? 5.429 47.184 17.564 1.00 53.92 93 VAL E O 1
ATOM 2878 N N . GLY E 1 41 ? 3.973 48.820 17.045 1.00 52.99 94 GLY E N 1
ATOM 2879 C CA . GLY E 1 41 ? 4.848 49.401 16.041 1.00 49.87 94 GLY E CA 1
ATOM 2880 C C . GLY E 1 41 ? 5.055 48.473 14.855 1.00 43.84 94 GLY E C 1
ATOM 2881 O O . GLY E 1 41 ? 4.119 48.195 14.114 1.00 44.14 94 GLY E O 1
ATOM 2882 N N . GLU E 1 42 ? 6.279 47.991 14.677 1.00 46.43 95 GLU E N 1
ATOM 2883 C CA . GLU E 1 42 ? 6.595 47.089 13.573 1.00 60.80 95 GLU E CA 1
ATOM 2884 C C . GLU E 1 42 ? 6.620 45.646 14.054 1.00 57.78 95 GLU E C 1
ATOM 2885 O O . GLU E 1 42 ? 6.929 44.730 13.283 1.00 55.71 95 GLU E O 1
ATOM 2891 N N . HIS E 1 43 ? 6.302 45.448 15.330 1.00 48.25 96 HIS E N 1
ATOM 2892 C CA . HIS E 1 43 ? 6.432 44.131 15.943 1.00 46.96 96 HIS E CA 1
ATOM 2893 C C . HIS E 1 43 ? 5.113 43.481 16.349 1.00 43.56 96 HIS E C 1
ATOM 2894 O O . HIS E 1 43 ? 4.288 44.089 17.040 1.00 47.01 96 HIS E O 1
ATOM 2901 N N . VAL E 1 44 ? 4.933 42.235 15.922 1.00 41.48 97 VAL E N 1
ATOM 2902 C CA . VAL E 1 44 ? 3.841 41.405 16.409 1.00 33.79 97 VAL E CA 1
ATOM 2903 C C . VAL E 1 44 ? 4.223 40.774 17.737 1.00 36.34 97 VAL E C 1
ATOM 2904 O O . VAL E 1 44 ? 5.279 40.160 17.861 1.00 42.01 97 VAL E O 1
ATOM 2908 N N . GLU E 1 45 ? 3.373 40.936 18.742 1.00 43.07 98 GLU E N 1
ATOM 2909 C CA . GLU E 1 45 ? 3.650 40.341 20.051 1.00 42.16 98 GLU E CA 1
ATOM 2910 C C . GLU E 1 45 ? 2.607 39.322 20.505 1.00 40.06 98 GLU E C 1
ATOM 2911 O O . GLU E 1 45 ? 1.403 39.593 20.462 1.00 35.09 98 GLU E O 1
ATOM 2917 N N . VAL E 1 46 ? 3.082 38.154 20.944 1.00 35.52 99 VAL E N 1
ATOM 2918 C CA . VAL E 1 46 ? 2.205 37.105 21.473 1.00 36.26 99 VAL E CA 1
ATOM 2919 C C . VAL E 1 46 ? 2.546 36.819 22.922 1.00 32.97 99 VAL E C 1
ATOM 2920 O O . VAL E 1 46 ? 3.709 36.624 23.273 1.00 34.23 99 VAL E O 1
ATOM 2924 N N . HIS E 1 47 ? 1.525 36.793 23.765 1.00 29.38 100 HIS E N 1
ATOM 2925 C CA . HIS E 1 47 ? 1.725 36.486 25.171 1.00 33.31 100 HIS E CA 1
ATOM 2926 C C . HIS E 1 47 ? 0.735 35.410 25.590 1.00 30.47 100 HIS E C 1
ATOM 2927 O O . HIS E 1 47 ? -0.439 35.462 25.226 1.00 31.70 100 HIS E O 1
ATOM 2934 N N . ALA E 1 48 ? 1.219 34.421 26.329 1.00 29.20 101 ALA E N 1
ATOM 2935 C CA . ALA E 1 48 ? 0.343 33.381 26.848 1.00 30.84 101 ALA E CA 1
ATOM 2936 C C . ALA E 1 48 ? 0.741 32.996 28.257 1.00 26.00 101 ALA E C 1
ATOM 2937 O O . ALA E 1 48 ? 1.913 32.891 28.574 1.00 28.26 101 ALA E O 1
ATOM 2939 N N . ARG E 1 49 ? -0.248 32.765 29.101 1.00 30.67 102 ARG E N 1
ATOM 2940 C CA . ARG E 1 49 ? 0.037 32.428 30.476 1.00 30.39 102 ARG E CA 1
ATOM 2941 C C . ARG E 1 49 ? -1.128 31.666 31.095 1.00 25.35 102 ARG E C 1
ATOM 2942 O O . ARG E 1 49 ? -2.277 32.046 30.943 1.00 21.09 102 ARG E O 1
ATOM 2950 N N . HIS E 1 50 ? -0.834 30.578 31.786 1.00 21.77 103 HIS E N 1
ATOM 2951 C CA . HIS E 1 50 ? -1.862 29.982 32.633 1.00 21.31 103 HIS E CA 1
ATOM 2952 C C . HIS E 1 50 ? -1.288 29.753 34.017 1.00 19.09 103 HIS E C 1
ATOM 2953 O O . HIS E 1 50 ? -0.121 29.446 34.145 1.00 19.12 103 HIS E O 1
ATOM 2960 N N . ALA E 1 51 ? -2.099 29.922 35.051 1.00 17.30 104 ALA E N 1
ATOM 2961 C CA . ALA E 1 51 ? -1.630 29.658 36.406 1.00 26.02 104 ALA E CA 1
ATOM 2962 C C . ALA E 1 51 ? -1.570 28.140 36.646 1.00 30.81 104 ALA E C 1
ATOM 2963 O O . ALA E 1 51 ? -1.864 27.341 35.740 1.00 13.32 104 ALA E O 1
ATOM 2965 N N . ALA E 1 52 ? -1.190 27.746 37.858 1.00 23.17 105 ALA E N 1
ATOM 2966 C CA . ALA E 1 52 ? -0.988 26.336 38.163 1.00 22.37 105 ALA E CA 1
ATOM 2967 C C . ALA E 1 52 ? -2.266 25.499 37.990 1.00 20.08 105 ALA E C 1
ATOM 2968 O O . ALA E 1 52 ? -3.340 25.878 38.426 1.00 20.40 105 ALA E O 1
ATOM 2970 N N . ARG E 1 53 ? -2.140 24.364 37.316 1.00 17.57 106 ARG E N 1
ATOM 2971 C CA . ARG E 1 53 ? -3.270 23.461 37.173 1.00 20.57 106 ARG E CA 1
ATOM 2972 C C . ARG E 1 53 ? -2.729 22.047 37.360 1.00 21.83 106 ARG E C 1
ATOM 2973 O O . ARG E 1 53 ? -1.513 21.824 37.254 1.00 19.48 106 ARG E O 1
ATOM 2981 N N . PRO E 1 54 ? -3.626 21.087 37.649 1.00 19.95 107 PRO E N 1
ATOM 2982 C CA . PRO E 1 54 ? -3.193 19.704 37.858 1.00 23.49 107 PRO E CA 1
ATOM 2983 C C . PRO E 1 54 ? -2.551 19.162 36.595 1.00 28.52 107 PRO E C 1
ATOM 2984 O O . PRO E 1 54 ? -3.005 19.435 35.485 1.00 24.45 107 PRO E O 1
ATOM 2988 N N . ASP E 1 55 ? -1.471 18.428 36.782 1.00 23.00 108 ASP E N 1
ATOM 2989 C CA . ASP E 1 55 ? -0.825 17.720 35.697 1.00 41.28 108 ASP E CA 1
ATOM 2990 C C . ASP E 1 55 ? -0.565 16.291 36.158 1.00 41.98 108 ASP E C 1
ATOM 2991 O O . ASP E 1 55 ? -1.158 15.837 37.140 1.00 36.95 108 ASP E O 1
ATOM 2996 N N . GLU E 1 56 ? 0.320 15.592 35.452 1.00 54.23 109 GLU E N 1
ATOM 2997 C CA . GLU E 1 56 ? 0.792 14.281 35.885 1.00 62.17 109 GLU E CA 1
ATOM 2998 C C . GLU E 1 56 ? 1.674 14.395 37.133 1.00 54.70 109 GLU E C 1
ATOM 2999 O O . GLU E 1 56 ? 2.780 14.952 37.095 1.00 54.93 109 GLU E O 1
ATOM 3005 N N . HIS E 1 57 ? 1.137 13.893 38.242 1.00 51.99 110 HIS E N 1
ATOM 3006 C CA . HIS E 1 57 ? 1.860 13.781 39.512 1.00 50.95 110 HIS E CA 1
ATOM 3007 C C . HIS E 1 57 ? 2.197 15.116 40.188 1.00 49.68 110 HIS E C 1
ATOM 3008 O O . HIS E 1 57 ? 3.073 15.186 41.061 1.00 44.72 110 HIS E O 1
ATOM 3015 N N . GLY E 1 58 ? 1.480 16.164 39.798 1.00 35.57 111 GLY E N 1
ATOM 3016 C CA . GLY E 1 58 ? 1.693 17.472 40.366 1.00 29.39 111 GLY E CA 1
ATOM 3017 C C . GLY E 1 58 ? 0.956 18.600 39.676 1.00 30.07 111 GLY E C 1
ATOM 3018 O O . GLY E 1 58 ? -0.187 18.467 39.234 1.00 32.35 111 GLY E O 1
ATOM 3019 N N . PHE E 1 59 ? 1.612 19.744 39.614 1.00 26.36 112 PHE E N 1
ATOM 3020 C CA . PHE E 1 59 ? 0.971 20.957 39.141 1.00 23.15 112 PHE E CA 1
ATOM 3021 C C . PHE E 1 59 ? 1.969 21.662 38.269 1.00 29.80 112 PHE E C 1
ATOM 3022 O O . PHE E 1 59 ? 3.176 21.573 38.512 1.00 24.49 112 PHE E O 1
ATOM 3030 N N . VAL E 1 60 ? 1.461 22.332 37.238 1.00 23.37 113 VAL E N 1
ATOM 3031 C CA . VAL E 1 60 ? 2.296 23.044 36.296 1.00 19.32 113 VAL E CA 1
ATOM 3032 C C . VAL E 1 60 ? 1.656 24.392 35.953 1.00 21.08 113 VAL E C 1
ATOM 3033 O O . VAL E 1 60 ? 0.441 24.491 35.846 1.00 21.35 113 VAL E O 1
ATOM 3037 N N . ALA E 1 61 ? 2.482 25.427 35.843 1.00 21.91 114 ALA E N 1
ATOM 3038 C CA . ALA E 1 61 ? 2.086 26.752 35.350 1.00 27.86 114 ALA E CA 1
ATOM 3039 C C . ALA E 1 61 ? 3.051 27.126 34.259 1.00 16.28 114 ALA E C 1
ATOM 3040 O O . ALA E 1 61 ? 4.257 26.842 34.373 1.00 23.83 114 ALA E O 1
ATOM 3042 N N . ARG E 1 62 ? 2.557 27.755 33.199 1.00 26.01 115 ARG E N 1
ATOM 3043 C CA . ARG E 1 62 ? 3.435 28.125 32.076 1.00 19.34 115 ARG E CA 1
ATOM 3044 C C . ARG E 1 62 ? 3.191 29.566 31.589 1.00 24.69 115 ARG E C 1
ATOM 3045 O O . ARG E 1 62 ? 2.093 30.099 31.712 1.00 26.03 115 ARG E O 1
ATOM 3053 N N . GLU E 1 63 ? 4.212 30.165 30.986 1.00 28.24 116 GLU E N 1
ATOM 3054 C CA . GLU E 1 63 ? 4.103 31.505 30.411 1.00 25.49 116 GLU E CA 1
ATOM 3055 C C . GLU E 1 63 ? 5.134 31.688 29.319 1.00 21.44 116 GLU E C 1
ATOM 3056 O O . GLU E 1 63 ? 6.285 31.280 29.468 1.00 20.03 116 GLU E O 1
ATOM 3062 N N . PHE E 1 64 ? 4.737 32.285 28.205 1.00 21.72 117 PHE E N 1
ATOM 3063 C CA . PHE E 1 64 ? 5.740 32.649 27.215 1.00 25.65 117 PHE E CA 1
ATOM 3064 C C . PHE E 1 64 ? 5.415 33.988 26.565 1.00 29.81 117 PHE E C 1
ATOM 3065 O O . PHE E 1 64 ? 4.277 34.446 26.647 1.00 23.63 117 PHE E O 1
ATOM 3073 N N . HIS E 1 65 ? 6.426 34.608 25.948 1.00 30.23 118 HIS E N 1
ATOM 3074 C CA . HIS E 1 65 ? 6.256 35.829 25.137 1.00 35.05 118 HIS E CA 1
ATOM 3075 C C . HIS E 1 65 ? 7.016 35.655 23.825 1.00 28.07 118 HIS E C 1
ATOM 3076 O O . HIS E 1 65 ? 8.201 35.384 23.848 1.00 27.42 118 HIS E O 1
ATOM 3083 N N . ARG E 1 66 ? 6.362 35.801 22.682 1.00 29.35 119 ARG E N 1
ATOM 3084 C CA . ARG E 1 66 ? 7.119 35.819 21.425 1.00 34.09 119 ARG E CA 1
ATOM 3085 C C . ARG E 1 66 ? 7.004 37.186 20.803 1.00 36.87 119 ARG E C 1
ATOM 3086 O O . ARG E 1 66 ? 6.019 37.893 21.023 1.00 32.48 119 ARG E O 1
ATOM 3094 N N . ARG E 1 67 ? 8.037 37.589 20.078 1.00 43.69 120 ARG E N 1
ATOM 3095 C CA . ARG E 1 67 ? 7.997 38.861 19.371 1.00 47.20 120 ARG E CA 1
ATOM 3096 C C . ARG E 1 67 ? 8.565 38.636 17.987 1.00 48.85 120 ARG E C 1
ATOM 3097 O O . ARG E 1 67 ? 9.639 38.051 17.843 1.00 49.86 120 ARG E O 1
ATOM 3105 N N . TYR E 1 68 ? 7.817 39.059 16.973 1.00 43.71 121 TYR E N 1
ATOM 3106 C CA . TYR E 1 68 ? 8.271 38.978 15.590 1.00 49.07 121 TYR E CA 1
ATOM 3107 C C . TYR E 1 68 ? 8.297 40.363 14.960 1.00 55.13 121 TYR E C 1
ATOM 3108 O O . TYR E 1 68 ? 7.412 41.187 15.216 1.00 56.35 121 TYR E O 1
ATOM 3117 N N . ARG E 1 69 ? 9.294 40.629 14.125 1.00 60.24 122 ARG E N 1
ATOM 3118 C CA . ARG E 1 69 ? 9.238 41.857 13.342 1.00 64.36 122 ARG E CA 1
ATOM 3119 C C . ARG E 1 69 ? 8.482 41.604 12.052 1.00 46.09 122 ARG E C 1
ATOM 3120 O O . ARG E 1 69 ? 8.745 40.626 11.358 1.00 46.57 122 ARG E O 1
ATOM 3128 N N . LEU E 1 70 ? 7.505 42.468 11.783 1.00 38.37 123 LEU E N 1
ATOM 3129 C CA . LEU E 1 70 ? 6.746 42.464 10.539 1.00 44.47 123 LEU E CA 1
ATOM 3130 C C . LEU E 1 70 ? 7.638 42.868 9.365 1.00 53.10 123 LEU E C 1
ATOM 3131 O O . LEU E 1 70 ? 8.458 43.780 9.500 1.00 52.09 123 LEU E O 1
ATOM 3136 N N . PRO E 1 71 ? 7.471 42.205 8.203 1.00 63.09 124 PRO E N 1
ATOM 3137 C CA . PRO E 1 71 ? 8.211 42.592 6.994 1.00 58.59 124 PRO E CA 1
ATOM 3138 C C . PRO E 1 71 ? 7.855 44.026 6.595 1.00 55.58 124 PRO E C 1
ATOM 3139 O O . PRO E 1 71 ? 6.772 44.504 6.930 1.00 43.70 124 PRO E O 1
ATOM 3143 N N . PRO E 1 72 ? 8.762 44.720 5.896 1.00 59.36 125 PRO E N 1
ATOM 3144 C CA . PRO E 1 72 ? 8.497 46.125 5.556 1.00 58.31 125 PRO E CA 1
ATOM 3145 C C . PRO E 1 72 ? 7.256 46.295 4.696 1.00 51.03 125 PRO E C 1
ATOM 3146 O O . PRO E 1 72 ? 6.957 45.439 3.863 1.00 50.97 125 PRO E O 1
ATOM 3150 N N . GLY E 1 73 ? 6.520 47.375 4.936 1.00 45.84 126 GLY E N 1
ATOM 3151 C CA . GLY E 1 73 ? 5.353 47.688 4.135 1.00 54.24 126 GLY E CA 1
ATOM 3152 C C . GLY E 1 73 ? 4.061 47.072 4.640 1.00 64.36 126 GLY E C 1
ATOM 3153 O O . GLY E 1 73 ? 2.975 47.594 4.368 1.00 56.65 126 GLY E O 1
ATOM 3154 N N . VAL E 1 74 ? 4.174 45.958 5.362 1.00 65.23 127 VAL E N 1
ATOM 3155 C CA . VAL E 1 74 ? 3.013 45.323 5.973 1.00 54.97 127 VAL E CA 1
ATOM 3156 C C . VAL E 1 74 ? 2.329 46.278 6.944 1.00 45.34 127 VAL E C 1
ATOM 3157 O O . VAL E 1 74 ? 2.952 46.826 7.853 1.00 42.50 127 VAL E O 1
ATOM 3161 N N . ASP E 1 75 ? 1.042 46.490 6.720 1.00 43.63 128 ASP E N 1
ATOM 3162 C CA . ASP E 1 75 ? 0.225 47.333 7.574 1.00 52.46 128 ASP E CA 1
ATOM 3163 C C . ASP E 1 75 ? -0.289 46.517 8.772 1.00 62.05 128 ASP E C 1
ATOM 3164 O O . ASP E 1 75 ? -0.855 45.436 8.586 1.00 56.31 128 ASP E O 1
ATOM 3169 N N . PRO E 1 76 ? -0.077 47.029 10.003 1.00 58.73 129 PRO E N 1
ATOM 3170 C CA . PRO E 1 76 ? -0.514 46.369 11.241 1.00 57.08 129 PRO E CA 1
ATOM 3171 C C . PRO E 1 76 ? -1.974 45.931 11.236 1.00 52.75 129 PRO E C 1
ATOM 3172 O O . PRO E 1 76 ? -2.270 44.836 11.711 1.00 52.56 129 PRO E O 1
ATOM 3176 N N . ALA E 1 77 ? -2.866 46.752 10.690 1.00 47.38 130 ALA E N 1
ATOM 3177 C CA . ALA E 1 77 ? -4.282 46.397 10.615 1.00 46.97 130 ALA E CA 1
ATOM 3178 C C . ALA E 1 77 ? -4.564 45.216 9.684 1.00 51.43 130 ALA E C 1
ATOM 3179 O O . ALA E 1 77 ? -5.689 44.717 9.632 1.00 49.11 130 ALA E O 1
ATOM 3181 N N . ALA E 1 78 ? -3.555 44.781 8.935 1.00 44.88 131 ALA E N 1
ATOM 3182 C CA . ALA E 1 78 ? -3.721 43.626 8.057 1.00 48.69 131 ALA E CA 1
ATOM 3183 C C . ALA E 1 78 ? -3.301 42.314 8.743 1.00 46.75 131 ALA E C 1
ATOM 3184 O O . ALA E 1 78 ? -3.430 41.237 8.159 1.00 48.54 131 ALA E O 1
ATOM 3186 N N . VAL E 1 79 ? -2.792 42.420 9.971 1.00 44.68 132 VAL E N 1
ATOM 3187 C CA . VAL E 1 79 ? -2.430 41.253 10.783 1.00 43.56 132 VAL E CA 1
ATOM 3188 C C . VAL E 1 79 ? -3.660 40.563 11.365 1.00 45.96 132 VAL E C 1
ATOM 3189 O O . VAL E 1 79 ? -4.488 41.187 12.029 1.00 43.29 132 VAL E O 1
ATOM 3193 N N . THR E 1 80 ? -3.778 39.269 11.093 1.00 45.02 133 THR E N 1
ATOM 3194 C CA . THR E 1 80 ? -4.859 38.472 11.645 1.00 53.81 133 THR E CA 1
ATOM 3195 C C . THR E 1 80 ? -4.330 37.225 12.338 1.00 41.80 133 THR E C 1
ATOM 3196 O O . THR E 1 80 ? -3.202 36.784 12.095 1.00 36.39 133 THR E O 1
ATOM 3200 N N . SER E 1 81 ? -5.170 36.647 13.186 1.00 35.78 134 SER E N 1
ATOM 3201 C CA . SER E 1 81 ? -4.827 35.399 13.832 1.00 37.49 134 SER E CA 1
ATOM 3202 C C . SER E 1 81 ? -6.039 34.495 13.953 1.00 35.77 134 SER E C 1
ATOM 3203 O O . SER E 1 81 ? -7.183 34.943 13.880 1.00 34.83 134 SER E O 1
ATOM 3206 N N . ALA E 1 82 ? -5.770 33.208 14.107 1.00 33.24 135 ALA E N 1
ATOM 3207 C CA . ALA E 1 82 ? -6.814 32.208 14.187 1.00 35.58 135 ALA E CA 1
ATOM 3208 C C . ALA E 1 82 ? -6.344 31.039 15.060 1.00 43.37 135 ALA E C 1
ATOM 3209 O O . ALA E 1 82 ? -5.146 30.720 15.098 1.00 32.10 135 ALA E O 1
ATOM 3211 N N . LEU E 1 83 ? -7.291 30.416 15.762 1.00 36.66 136 LEU E N 1
ATOM 3212 C CA . LEU E 1 83 ? -6.998 29.277 16.624 1.00 32.33 136 LEU E CA 1
ATOM 3213 C C . LEU E 1 83 ? -7.716 28.032 16.083 1.00 28.37 136 LEU E C 1
ATOM 3214 O O . LEU E 1 83 ? -8.934 28.008 15.986 1.00 32.41 136 LEU E O 1
ATOM 3219 N N . SER E 1 84 ? -6.959 27.009 15.706 1.00 26.68 137 SER E N 1
ATOM 3220 C CA . SER E 1 84 ? -7.569 25.752 15.300 1.00 32.39 137 SER E CA 1
ATOM 3221 C C . SER E 1 84 ? -8.170 25.040 16.527 1.00 41.92 137 SER E C 1
ATOM 3222 O O . SER E 1 84 ? -7.767 25.309 17.668 1.00 23.62 137 SER E O 1
ATOM 3225 N N . PRO E 1 85 ? -9.117 24.111 16.295 1.00 29.15 138 PRO E N 1
ATOM 3226 C CA . PRO E 1 85 ? -9.693 23.316 17.388 1.00 37.90 138 PRO E CA 1
ATOM 3227 C C . PRO E 1 85 ? -8.629 22.465 18.074 1.00 36.48 138 PRO E C 1
ATOM 3228 O O . PRO E 1 85 ? -8.817 22.023 19.206 1.00 38.38 138 PRO E O 1
ATOM 3232 N N . GLU E 1 86 ? -7.500 22.281 17.402 1.00 29.64 139 GLU E N 1
ATOM 3233 C CA . GLU E 1 86 ? -6.425 21.432 17.915 1.00 31.73 139 GLU E CA 1
ATOM 3234 C C . GLU E 1 86 ? -5.306 22.234 18.593 1.00 27.45 139 GLU E C 1
ATOM 3235 O O . GLU E 1 86 ? -4.219 21.721 18.850 1.00 32.46 139 GLU E O 1
ATOM 3241 N N . GLY E 1 87 ? -5.592 23.497 18.885 1.00 25.54 140 GLY E N 1
ATOM 3242 C CA . GLY E 1 87 ? -4.660 24.351 19.596 1.00 28.03 140 GLY E CA 1
ATOM 3243 C C . GLY E 1 87 ? -3.506 24.936 18.804 1.00 29.82 140 GLY E C 1
ATOM 3244 O O . GLY E 1 87 ? -2.471 25.262 19.388 1.00 28.74 140 GLY E O 1
ATOM 3245 N N . VAL E 1 88 ? -3.652 25.075 17.486 1.00 26.71 141 VAL E N 1
ATOM 3246 C CA . VAL E 1 88 ? -2.615 25.782 16.716 1.00 25.47 141 VAL E CA 1
ATOM 3247 C C . VAL E 1 88 ? -3.010 27.259 16.546 1.00 26.72 141 VAL E C 1
ATOM 3248 O O . VAL E 1 88 ? -4.131 27.573 16.120 1.00 24.11 141 VAL E O 1
ATOM 3252 N N . LEU E 1 89 ? -2.110 28.156 16.937 1.00 19.61 142 LEU E N 1
ATOM 3253 C CA . LEU E 1 89 ? -2.334 29.596 16.751 1.00 20.03 142 LEU E CA 1
ATOM 3254 C C . LEU E 1 89 ? -1.594 30.035 15.504 1.00 24.01 142 LEU E C 1
ATOM 3255 O O . LEU E 1 89 ? -0.370 29.958 15.444 1.00 27.86 142 LEU E O 1
ATOM 3260 N N . SER E 1 90 ? -2.335 30.465 14.499 1.00 24.29 143 SER E N 1
ATOM 3261 C CA . SER E 1 90 ? -1.691 31.008 13.313 1.00 32.60 143 SER E CA 1
ATOM 3262 C C . SER E 1 90 ? -1.791 32.522 13.357 1.00 32.09 143 SER E C 1
ATOM 3263 O O . SER E 1 90 ? -2.778 33.072 13.824 1.00 30.31 143 SER E O 1
ATOM 3266 N N . ILE E 1 91 ? -0.740 33.187 12.907 1.00 26.72 144 ILE E N 1
ATOM 3267 C CA . ILE E 1 91 ? -0.736 34.629 12.803 1.00 28.02 144 ILE E CA 1
ATOM 3268 C C . ILE E 1 91 ? -0.183 34.970 11.436 1.00 40.38 144 ILE E C 1
ATOM 3269 O O . ILE E 1 91 ? 0.905 34.524 11.077 1.00 38.54 144 ILE E O 1
ATOM 3274 N N . GLN E 1 92 ? -0.935 35.743 10.662 1.00 38.41 145 GLN E N 1
ATOM 3275 C CA . GLN E 1 92 ? -0.469 36.105 9.336 1.00 47.15 145 GLN E CA 1
ATOM 3276 C C . GLN E 1 92 ? -0.840 37.532 8.944 1.00 44.03 145 GLN E C 1
ATOM 3277 O O . GLN E 1 92 ? -1.623 38.197 9.616 1.00 34.85 145 GLN E O 1
ATOM 3283 N N . ALA E 1 93 ? -0.251 37.988 7.848 1.00 52.04 146 ALA E N 1
ATOM 3284 C CA . ALA E 1 93 ? -0.595 39.266 7.238 1.00 48.26 146 ALA E CA 1
ATOM 3285 C C . ALA E 1 93 ? -0.323 39.136 5.753 1.00 47.44 146 ALA E C 1
ATOM 3286 O O . ALA E 1 93 ? 0.660 38.507 5.358 1.00 51.72 146 ALA E O 1
ATOM 3288 N N . ALA E 1 94 ? -1.201 39.705 4.935 1.00 46.25 147 ALA E N 1
ATOM 3289 C CA . ALA E 1 94 ? -0.952 39.779 3.498 1.00 68.11 147 ALA E CA 1
ATOM 3290 C C . ALA E 1 94 ? 0.240 40.706 3.218 1.00 70.88 147 ALA E C 1
ATOM 3291 O O . ALA E 1 94 ? 0.370 41.761 3.850 1.00 75.41 147 ALA E O 1
ATOM 3293 N N . PRO E 1 95 ? 1.123 40.308 2.281 1.00 70.38 148 PRO E N 1
ATOM 3294 C CA . PRO E 1 95 ? 2.265 41.146 1.875 1.00 72.77 148 PRO E CA 1
ATOM 3295 C C . PRO E 1 95 ? 1.832 42.460 1.215 1.00 68.15 148 PRO E C 1
ATOM 3296 O O . PRO E 1 95 ? 2.430 43.505 1.493 1.00 65.46 148 PRO E O 1
ATOM 3300 N N . LEU F 1 9 ? 23.559 -18.052 21.863 1.00 89.95 62 LEU F N 1
ATOM 3301 C CA . LEU F 1 9 ? 23.567 -16.621 22.152 1.00 92.40 62 LEU F CA 1
ATOM 3302 C C . LEU F 1 9 ? 22.588 -16.302 23.280 1.00 88.70 62 LEU F C 1
ATOM 3303 O O . LEU F 1 9 ? 21.384 -16.179 23.048 1.00 81.80 62 LEU F O 1
ATOM 3308 N N . PRO F 1 10 ? 23.115 -16.145 24.505 1.00 89.87 63 PRO F N 1
ATOM 3309 C CA . PRO F 1 10 ? 22.364 -16.126 25.775 1.00 96.82 63 PRO F CA 1
ATOM 3310 C C . PRO F 1 10 ? 21.339 -14.988 25.944 1.00 97.68 63 PRO F C 1
ATOM 3311 O O . PRO F 1 10 ? 21.534 -13.881 25.436 1.00 92.01 63 PRO F O 1
ATOM 3315 N N . VAL F 1 11 ? 20.257 -15.281 26.669 1.00 96.81 64 VAL F N 1
ATOM 3316 C CA . VAL F 1 11 ? 19.199 -14.306 26.945 1.00 89.41 64 VAL F CA 1
ATOM 3317 C C . VAL F 1 11 ? 18.703 -14.360 28.395 1.00 80.17 64 VAL F C 1
ATOM 3318 O O . VAL F 1 11 ? 18.165 -15.372 28.843 1.00 81.58 64 VAL F O 1
ATOM 3322 N N . ALA F 1 12 ? 18.892 -13.264 29.124 1.00 70.05 65 ALA F N 1
ATOM 3323 C CA . ALA F 1 12 ? 18.442 -13.181 30.513 1.00 65.27 65 ALA F CA 1
ATOM 3324 C C . ALA F 1 12 ? 17.359 -12.103 30.717 1.00 64.86 65 ALA F C 1
ATOM 3325 O O . ALA F 1 12 ? 17.585 -10.919 30.448 1.00 58.26 65 ALA F O 1
ATOM 3327 N N . GLN F 1 13 ? 16.190 -12.520 31.196 1.00 57.56 66 GLN F N 1
ATOM 3328 C CA . GLN F 1 13 ? 15.113 -11.587 31.493 1.00 54.45 66 GLN F CA 1
ATOM 3329 C C . GLN F 1 13 ? 15.394 -10.828 32.789 1.00 59.50 66 GLN F C 1
ATOM 3330 O O . GLN F 1 13 ? 15.750 -11.425 33.806 1.00 64.52 66 GLN F O 1
ATOM 3336 N N . VAL F 1 14 ? 15.250 -9.507 32.739 1.00 47.47 67 VAL F N 1
ATOM 3337 C CA . VAL F 1 14 ? 15.510 -8.667 33.900 1.00 43.17 67 VAL F CA 1
ATOM 3338 C C . VAL F 1 14 ? 14.189 -8.195 34.441 1.00 47.20 67 VAL F C 1
ATOM 3339 O O . VAL F 1 14 ? 13.466 -7.477 33.751 1.00 39.34 67 VAL F O 1
ATOM 3343 N N . PRO F 1 15 ? 13.875 -8.580 35.685 1.00 41.91 68 PRO F N 1
ATOM 3344 C CA . PRO F 1 15 ? 12.641 -8.163 36.364 1.00 44.78 68 PRO F CA 1
ATOM 3345 C C . PRO F 1 15 ? 12.619 -6.641 36.614 1.00 48.65 68 PRO F C 1
ATOM 3346 O O . PRO F 1 15 ? 13.669 -6.086 36.931 1.00 53.67 68 PRO F O 1
ATOM 3350 N N . THR F 1 16 ? 11.468 -5.981 36.461 1.00 41.13 69 THR F N 1
ATOM 3351 C CA . THR F 1 16 ? 11.354 -4.557 36.825 1.00 38.21 69 THR F CA 1
ATOM 3352 C C . THR F 1 16 ? 10.650 -4.391 38.173 1.00 38.06 69 THR F C 1
ATOM 3353 O O . THR F 1 16 ? 9.474 -4.720 38.322 1.00 44.93 69 THR F O 1
ATOM 3357 N N . ASP F 1 17 ? 11.391 -3.897 39.155 1.00 26.00 70 ASP F N 1
ATOM 3358 C CA . ASP F 1 17 ? 10.868 -3.732 40.506 1.00 42.64 70 ASP F CA 1
ATOM 3359 C C . ASP F 1 17 ? 10.255 -2.338 40.622 1.00 50.20 70 ASP F C 1
ATOM 3360 O O . ASP F 1 17 ? 10.624 -1.441 39.872 1.00 39.74 70 ASP F O 1
ATOM 3365 N N . PRO F 1 18 ? 9.296 -2.160 41.541 1.00 57.98 71 PRO F N 1
ATOM 3366 C CA . PRO F 1 18 ? 8.821 -0.803 41.846 1.00 52.13 71 PRO F CA 1
ATOM 3367 C C . PRO F 1 18 ? 9.925 0.022 42.529 1.00 43.89 71 PRO F C 1
ATOM 3368 O O . PRO F 1 18 ? 10.515 -0.428 43.502 1.00 44.55 71 PRO F O 1
ATOM 3372 N N . GLY F 1 19 ? 10.215 1.207 42.005 1.00 33.20 72 GLY F N 1
ATOM 3373 C CA . GLY F 1 19 ? 11.300 2.014 42.536 1.00 34.63 72 GLY F CA 1
ATOM 3374 C C . GLY F 1 19 ? 10.864 3.268 43.271 1.00 31.19 72 GLY F C 1
ATOM 3375 O O . GLY F 1 19 ? 9.685 3.613 43.311 1.00 33.50 72 GLY F O 1
ATOM 3376 N N . HIS F 1 20 ? 11.837 3.966 43.831 1.00 28.29 73 HIS F N 1
ATOM 3377 C CA . HIS F 1 20 ? 11.600 5.195 44.567 1.00 36.53 73 HIS F CA 1
ATOM 3378 C C . HIS F 1 20 ? 11.218 6.313 43.585 1.00 31.39 73 HIS F C 1
ATOM 3379 O O . HIS F 1 20 ? 11.316 6.131 42.381 1.00 21.48 73 HIS F O 1
ATOM 3386 N N . PHE F 1 21 ? 10.800 7.458 44.120 1.00 29.28 74 PHE F N 1
ATOM 3387 C CA . PHE F 1 21 ? 10.520 8.673 43.338 1.00 25.54 74 PHE F CA 1
ATOM 3388 C C . PHE F 1 21 ? 11.581 8.969 42.296 1.00 23.03 74 PHE F C 1
ATOM 3389 O O . PHE F 1 21 ? 12.770 9.037 42.597 1.00 29.92 74 PHE F O 1
ATOM 3397 N N . SER F 1 22 ? 11.163 9.150 41.052 1.00 22.34 75 SER F N 1
ATOM 3398 C CA . SER F 1 22 ? 12.128 9.492 40.020 1.00 20.38 75 SER F CA 1
ATOM 3399 C C . SER F 1 22 ? 11.413 10.103 38.831 1.00 27.60 75 SER F C 1
ATOM 3400 O O . SER F 1 22 ? 10.511 9.485 38.266 1.00 21.32 75 SER F O 1
ATOM 3403 N N . VAL F 1 23 ? 11.776 11.342 38.497 1.00 25.35 76 VAL F N 1
ATOM 3404 C CA . VAL F 1 23 ? 11.144 12.033 37.377 1.00 23.86 76 VAL F CA 1
ATOM 3405 C C . VAL F 1 23 ? 12.165 12.544 36.389 1.00 22.98 76 VAL F C 1
ATOM 3406 O O . VAL F 1 23 ? 13.306 12.776 36.752 1.00 24.59 76 VAL F O 1
ATOM 3410 N N . LEU F 1 24 ? 11.749 12.648 35.130 1.00 23.60 77 LEU F N 1
ATOM 3411 C CA . LEU F 1 24 ? 12.556 13.224 34.055 1.00 19.79 77 LEU F CA 1
ATOM 3412 C C . LEU F 1 24 ? 11.736 14.385 33.445 1.00 28.70 77 LEU F C 1
ATOM 3413 O O . LEU F 1 24 ? 10.574 14.226 33.110 1.00 27.09 77 LEU F O 1
ATOM 3418 N N . LEU F 1 25 ? 12.341 15.557 33.348 1.00 22.83 78 LEU F N 1
ATOM 3419 C CA . LEU F 1 25 ? 11.674 16.730 32.830 1.00 27.24 78 LEU F CA 1
ATOM 3420 C C . LEU F 1 25 ? 12.594 17.357 31.803 1.00 33.24 78 LEU F C 1
ATOM 3421 O O . LEU F 1 25 ? 13.759 17.659 32.094 1.00 36.20 78 LEU F O 1
ATOM 3426 N N . ASP F 1 26 ? 12.083 17.548 30.597 1.00 33.74 79 ASP F N 1
ATOM 3427 C CA . ASP F 1 26 ? 12.873 18.173 29.529 1.00 41.63 79 ASP F CA 1
ATOM 3428 C C . ASP F 1 26 ? 12.942 19.698 29.678 1.00 43.74 79 ASP F C 1
ATOM 3429 O O . ASP F 1 26 ? 11.921 20.384 29.640 1.00 36.36 79 ASP F O 1
ATOM 3434 N N . VAL F 1 27 ? 14.159 20.208 29.842 1.00 43.28 80 VAL F N 1
ATOM 3435 C CA . VAL F 1 27 ? 14.397 21.625 30.029 1.00 37.87 80 VAL F CA 1
ATOM 3436 C C . VAL F 1 27 ? 15.459 22.136 29.054 1.00 39.27 80 VAL F C 1
ATOM 3437 O O . VAL F 1 27 ? 16.287 22.984 29.413 1.00 31.65 80 VAL F O 1
ATOM 3441 N N . LYS F 1 28 ? 15.436 21.633 27.823 1.00 35.70 81 LYS F N 1
ATOM 3442 C CA . LYS F 1 28 ? 16.492 21.963 26.855 1.00 38.51 81 LYS F CA 1
ATOM 3443 C C . LYS F 1 28 ? 16.569 23.456 26.517 1.00 36.87 81 LYS F C 1
ATOM 3444 O O . LYS F 1 28 ? 17.641 23.965 26.190 1.00 40.75 81 LYS F O 1
ATOM 3450 N N . HIS F 1 29 ? 15.439 24.150 26.617 1.00 32.63 82 HIS F N 1
ATOM 3451 C CA . HIS F 1 29 ? 15.376 25.599 26.382 1.00 35.96 82 HIS F CA 1
ATOM 3452 C C . HIS F 1 29 ? 16.050 26.477 27.442 1.00 38.80 82 HIS F C 1
ATOM 3453 O O . HIS F 1 29 ? 16.202 27.688 27.259 1.00 39.92 82 HIS F O 1
ATOM 3460 N N . PHE F 1 30 ? 16.452 25.876 28.550 1.00 37.94 83 PHE F N 1
ATOM 3461 C CA . PHE F 1 30 ? 16.957 26.655 29.665 1.00 29.80 83 PHE F CA 1
ATOM 3462 C C . PHE F 1 30 ? 18.401 26.261 29.959 1.00 39.32 83 PHE F C 1
ATOM 3463 O O . PHE F 1 30 ? 18.770 25.088 29.857 1.00 35.57 83 PHE F O 1
ATOM 3471 N N . SER F 1 31 ? 19.223 27.248 30.301 1.00 38.92 84 SER F N 1
ATOM 3472 C CA . SER F 1 31 ? 20.595 26.971 30.703 1.00 45.10 84 SER F CA 1
ATOM 3473 C C . SER F 1 31 ? 20.590 26.555 32.178 1.00 41.30 84 SER F C 1
ATOM 3474 O O . SER F 1 31 ? 19.633 26.842 32.903 1.00 37.99 84 SER F O 1
ATOM 3477 N N . PRO F 1 32 ? 21.635 25.837 32.617 1.00 41.59 85 PRO F N 1
ATOM 3478 C CA . PRO F 1 32 ? 21.704 25.381 34.014 1.00 39.02 85 PRO F CA 1
ATOM 3479 C C . PRO F 1 32 ? 21.434 26.478 35.037 1.00 43.67 85 PRO F C 1
ATOM 3480 O O . PRO F 1 32 ? 20.891 26.192 36.106 1.00 52.10 85 PRO F O 1
ATOM 3484 N N . GLU F 1 33 ? 21.801 27.713 34.711 1.00 35.56 86 GLU F N 1
ATOM 3485 C CA . GLU F 1 33 ? 21.686 28.815 35.662 1.00 42.67 86 GLU F CA 1
ATOM 3486 C C . GLU F 1 33 ? 20.266 29.358 35.669 1.00 41.76 86 GLU F C 1
ATOM 3487 O O . GLU F 1 33 ? 19.871 30.087 36.569 1.00 41.32 86 GLU F O 1
ATOM 3493 N N . GLU F 1 34 ? 19.504 28.991 34.648 1.00 38.99 87 GLU F N 1
ATOM 3494 C CA . GLU F 1 34 ? 18.139 29.462 34.490 1.00 31.48 87 GLU F CA 1
ATOM 3495 C C . GLU F 1 34 ? 17.129 28.496 35.126 1.00 34.53 87 GLU F C 1
ATOM 3496 O O . GLU F 1 34 ? 15.919 28.684 35.016 1.00 37.94 87 GLU F O 1
ATOM 3502 N N . ILE F 1 35 ? 17.646 27.477 35.805 1.00 37.24 88 ILE F N 1
ATOM 3503 C CA . ILE F 1 35 ? 16.831 26.440 36.426 1.00 32.36 88 ILE F CA 1
ATOM 3504 C C . ILE F 1 35 ? 17.098 26.335 37.919 1.00 39.06 88 ILE F C 1
ATOM 3505 O O . ILE F 1 35 ? 18.236 26.146 38.355 1.00 46.84 88 ILE F O 1
ATOM 3510 N N . ALA F 1 36 ? 16.039 26.448 38.707 1.00 39.33 89 ALA F N 1
ATOM 3511 C CA . ALA F 1 36 ? 16.140 26.250 40.147 1.00 36.43 89 ALA F CA 1
ATOM 3512 C C . ALA F 1 3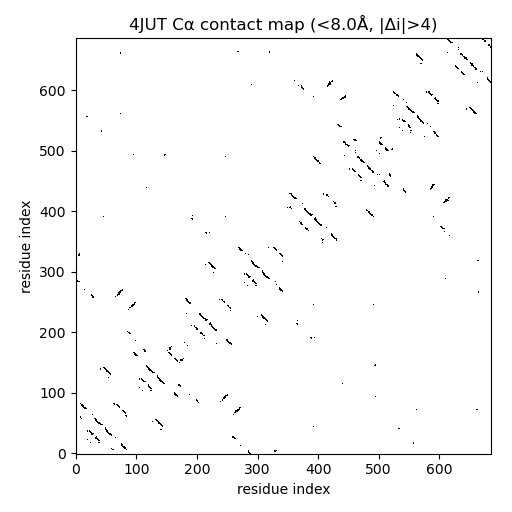6 ? 15.234 25.099 40.604 1.00 37.05 89 ALA F C 1
ATOM 3513 O O . ALA F 1 36 ? 14.077 25.008 40.199 1.00 38.53 89 ALA F O 1
ATOM 3515 N N . VAL F 1 37 ? 15.779 24.229 41.445 1.00 37.82 90 VAL F N 1
ATOM 3516 C CA . VAL F 1 37 ? 15.057 23.103 42.019 1.00 32.90 90 VAL F CA 1
ATOM 3517 C C . VAL F 1 37 ? 15.111 23.216 43.544 1.00 34.20 90 VAL F C 1
ATOM 3518 O O . VAL F 1 37 ? 16.195 23.279 44.110 1.00 40.20 90 VAL F O 1
ATOM 3522 N N . LYS F 1 38 ? 13.960 23.244 44.210 1.00 32.21 91 LYS F N 1
ATOM 3523 C CA . LYS F 1 38 ? 13.922 23.247 45.679 1.00 26.11 91 LYS F CA 1
ATOM 3524 C C . LYS F 1 38 ? 12.833 22.324 46.258 1.00 29.56 91 LYS F C 1
ATOM 3525 O O . LYS F 1 38 ? 11.870 21.983 45.582 1.00 34.22 91 LYS F O 1
ATOM 3531 N N . VAL F 1 39 ? 13.017 21.887 47.498 1.00 26.14 92 VAL F N 1
ATOM 3532 C CA . VAL F 1 39 ? 12.008 21.094 48.183 1.00 28.61 92 VAL F CA 1
ATOM 3533 C C . VAL F 1 39 ? 11.268 22.003 49.135 1.00 39.17 92 VAL F C 1
ATOM 3534 O O . VAL F 1 39 ? 11.871 22.634 50.011 1.00 40.05 92 VAL F O 1
ATOM 3538 N N . VAL F 1 40 ? 9.962 22.103 48.954 1.00 41.16 93 VAL F N 1
ATOM 3539 C CA . VAL F 1 40 ? 9.141 22.921 49.836 1.00 39.97 93 VAL F CA 1
ATOM 3540 C C . VAL F 1 40 ? 7.946 22.117 50.314 1.00 43.95 93 VAL F C 1
ATOM 3541 O O . VAL F 1 40 ? 7.065 21.744 49.522 1.00 35.95 93 VAL F O 1
ATOM 3545 N N . GLY F 1 41 ? 7.920 21.859 51.618 1.00 43.09 94 GLY F N 1
ATOM 3546 C CA . GLY F 1 41 ? 6.902 21.011 52.197 1.00 48.53 94 GLY F CA 1
ATOM 3547 C C . GLY F 1 41 ? 7.159 19.602 51.712 1.00 47.06 94 GLY F C 1
ATOM 3548 O O . GLY F 1 41 ? 8.242 19.043 51.921 1.00 47.73 94 GLY F O 1
ATOM 3549 N N . GLU F 1 42 ? 6.179 19.035 51.027 1.00 37.44 95 GLU F N 1
ATOM 3550 C CA . GLU F 1 42 ? 6.355 17.691 50.497 1.00 47.08 95 GLU F CA 1
ATOM 3551 C C . GLU F 1 42 ? 6.222 17.686 48.975 1.00 42.02 95 GLU F C 1
ATOM 3552 O O . GLU F 1 42 ? 5.740 16.724 48.377 1.00 40.74 95 GLU F O 1
ATOM 3558 N N . HIS F 1 43 ? 6.638 18.793 48.364 1.00 39.48 96 HIS F N 1
ATOM 3559 C CA . HIS F 1 43 ? 6.731 18.900 46.914 1.00 31.06 96 HIS F CA 1
ATOM 3560 C C . HIS F 1 43 ? 8.179 19.244 46.540 1.00 37.50 96 HIS F C 1
ATOM 3561 O O . HIS F 1 43 ? 8.872 19.925 47.301 1.00 37.07 96 HIS F O 1
ATOM 3568 N N . VAL F 1 44 ? 8.648 18.742 45.399 1.00 28.86 97 VAL F N 1
ATOM 3569 C CA . VAL F 1 44 ? 9.820 19.304 44.746 1.00 27.53 97 VAL F CA 1
ATOM 3570 C C . VAL F 1 44 ? 9.318 20.314 43.733 1.00 31.30 97 VAL F C 1
ATOM 3571 O O . VAL F 1 44 ? 8.430 20.001 42.935 1.00 32.91 97 VAL F O 1
ATOM 3575 N N . GLU F 1 45 ? 9.896 21.512 43.760 1.00 32.78 98 GLU F N 1
ATOM 3576 C CA . GLU F 1 45 ? 9.544 22.576 42.834 1.00 29.97 98 GLU F CA 1
ATOM 3577 C C . GLU F 1 45 ? 10.653 22.786 41.829 1.00 33.74 98 GLU F C 1
ATOM 3578 O O . GLU F 1 45 ? 11.816 22.909 42.207 1.00 38.47 98 GLU F O 1
ATOM 3584 N N . VAL F 1 46 ? 10.293 22.839 40.554 1.00 26.69 99 VAL F N 1
ATOM 3585 C CA . VAL F 1 46 ? 11.227 23.224 39.508 1.00 25.57 99 VAL F CA 1
ATOM 3586 C C . VAL F 1 46 ? 10.739 24.572 39.004 1.00 26.82 99 VAL F C 1
ATOM 3587 O O . VAL F 1 46 ? 9.554 24.749 38.728 1.00 26.07 99 VAL F O 1
ATOM 3591 N N . HIS F 1 47 ? 11.656 25.526 38.919 1.00 23.19 100 HIS F N 1
ATOM 3592 C CA . HIS F 1 47 ? 11.363 26.828 38.359 1.00 32.50 100 HIS F CA 1
ATOM 3593 C C . HIS F 1 47 ? 12.394 27.139 37.271 1.00 31.56 100 HIS F C 1
ATOM 3594 O O . HIS F 1 47 ? 13.597 27.067 37.494 1.00 33.24 100 HIS F O 1
ATOM 3601 N N . ALA F 1 48 ? 11.919 27.443 36.074 1.00 35.46 101 ALA F N 1
ATOM 3602 C CA . ALA F 1 48 ? 12.829 27.743 34.980 1.00 35.02 101 ALA F CA 1
ATOM 3603 C C . ALA F 1 48 ? 12.371 29.010 34.272 1.00 33.74 101 ALA F C 1
ATOM 3604 O O . ALA F 1 48 ? 11.176 29.242 34.113 1.00 25.52 101 ALA F O 1
ATOM 3606 N N . ARG F 1 49 ? 13.330 29.837 33.869 1.00 30.08 102 ARG F N 1
ATOM 3607 C CA . ARG F 1 49 ? 13.018 31.155 33.327 1.00 31.28 102 ARG F CA 1
ATOM 3608 C C . ARG F 1 49 ? 14.148 31.649 32.461 1.00 34.79 102 ARG F C 1
ATOM 3609 O O . ARG F 1 49 ? 15.313 31.630 32.868 1.00 33.63 102 ARG F O 1
ATOM 3617 N N . HIS F 1 50 ? 13.821 32.069 31.252 1.00 30.93 103 HIS F N 1
ATOM 3618 C CA . HIS F 1 50 ? 14.815 32.772 30.462 1.00 34.41 103 HIS F CA 1
ATOM 3619 C C . HIS F 1 50 ? 14.251 34.049 29.845 1.00 39.22 103 HIS F C 1
ATOM 3620 O O . HIS F 1 50 ? 13.066 34.127 29.498 1.00 28.39 103 HIS F O 1
ATOM 3627 N N . ALA F 1 51 ? 15.112 35.057 29.754 1.00 35.06 104 ALA F N 1
ATOM 3628 C CA . ALA F 1 51 ? 14.723 36.355 29.243 1.00 34.83 104 ALA F CA 1
ATOM 3629 C C . ALA F 1 51 ? 14.563 36.269 27.740 1.00 31.94 104 ALA F C 1
ATOM 3630 O O . ALA F 1 51 ? 14.991 35.299 27.114 1.00 33.61 104 ALA F O 1
ATOM 3632 N N . ALA F 1 52 ? 13.960 37.300 27.167 1.00 29.99 105 ALA F N 1
ATOM 3633 C CA . ALA F 1 52 ? 13.759 37.356 25.736 1.00 33.84 105 ALA F CA 1
ATOM 3634 C C . ALA F 1 52 ? 15.111 37.227 25.061 1.00 40.97 105 ALA F C 1
ATOM 3635 O O . ALA F 1 52 ? 16.050 37.949 25.366 1.00 49.62 105 ALA F O 1
ATOM 3637 N N . ARG F 1 53 ? 15.210 36.252 24.178 1.00 37.91 106 ARG F N 1
ATOM 3638 C CA . ARG F 1 53 ? 16.410 36.023 23.424 1.00 38.42 106 ARG F CA 1
ATOM 3639 C C . ARG F 1 53 ? 15.892 35.665 22.045 1.00 47.52 106 ARG F C 1
ATOM 3640 O O . ARG F 1 53 ? 14.718 35.337 21.903 1.00 41.42 106 ARG F O 1
ATOM 3648 N N . PRO F 1 54 ? 16.754 35.746 21.020 1.00 57.01 107 PRO F N 1
ATOM 3649 C CA . PRO F 1 54 ? 16.295 35.377 19.677 1.00 52.38 107 PRO F CA 1
ATOM 3650 C C . PRO F 1 54 ? 16.392 33.882 19.390 1.00 55.12 107 PRO F C 1
ATOM 3651 O O . PRO F 1 54 ? 17.225 33.183 19.978 1.00 55.65 107 PRO F O 1
ATOM 3655 N N . ASP F 1 55 ? 15.528 33.396 18.503 1.00 52.09 108 ASP F N 1
ATOM 3656 C CA . ASP F 1 55 ? 15.730 32.081 17.900 1.00 62.94 108 ASP F CA 1
ATOM 3657 C C . ASP F 1 55 ? 15.501 32.153 16.391 1.00 64.95 108 ASP F C 1
ATOM 3658 O O . ASP F 1 55 ? 15.639 33.224 15.800 1.00 62.43 108 ASP F O 1
ATOM 3663 N N . GLU F 1 56 ? 15.159 31.026 15.771 1.00 66.25 109 GLU F N 1
ATOM 3664 C CA . GLU F 1 56 ? 15.125 30.959 14.315 1.00 73.75 109 GLU F CA 1
ATOM 3665 C C . GLU F 1 56 ? 14.150 31.964 13.700 1.00 77.35 109 GLU F C 1
ATOM 3666 O O . GLU F 1 56 ? 14.436 32.541 12.650 1.00 83.05 109 GLU F O 1
ATOM 3672 N N . HIS F 1 57 ? 13.017 32.197 14.356 1.00 75.08 110 HIS F N 1
ATOM 3673 C CA . HIS F 1 57 ? 12.120 33.262 13.907 1.00 79.18 110 HIS F CA 1
ATOM 3674 C C . HIS F 1 57 ? 11.604 34.173 15.027 1.00 70.45 110 HIS F C 1
ATOM 3675 O O . HIS F 1 57 ? 10.597 33.883 15.662 1.00 81.07 110 HIS F O 1
ATOM 3682 N N . GLY F 1 58 ? 12.317 35.273 15.257 1.00 56.64 111 GLY F N 1
ATOM 3683 C CA . GLY F 1 58 ? 11.919 36.286 16.220 1.00 46.53 111 GLY F CA 1
ATOM 3684 C C . GLY F 1 58 ? 12.590 36.164 17.579 1.00 46.34 111 GLY F C 1
ATOM 3685 O O . GLY F 1 58 ? 13.676 35.591 17.705 1.00 43.77 111 GLY F O 1
ATOM 3686 N N . PHE F 1 59 ? 11.940 36.700 18.609 1.00 34.94 112 PHE F N 1
ATOM 3687 C CA . PHE F 1 59 ? 12.443 36.555 19.970 1.00 41.91 112 PHE F CA 1
ATOM 3688 C C . PHE F 1 59 ? 11.481 35.721 20.813 1.00 43.13 112 PHE F C 1
ATOM 3689 O O . PHE F 1 59 ? 10.283 35.686 20.540 1.00 35.88 112 PHE F O 1
ATOM 3697 N N . VAL F 1 60 ? 12.010 35.054 21.834 1.00 36.07 113 VAL F N 1
ATOM 3698 C CA . VAL F 1 60 ? 11.179 34.262 22.722 1.00 32.83 113 VAL F CA 1
ATOM 3699 C C . VAL F 1 60 ? 11.654 34.324 24.178 1.00 29.24 113 VAL F C 1
ATOM 3700 O O . VAL F 1 60 ? 12.838 34.212 24.457 1.00 34.41 113 VAL F O 1
ATOM 3704 N N . ALA F 1 61 ? 10.716 34.540 25.095 1.00 21.56 114 ALA F N 1
ATOM 3705 C CA . ALA F 1 61 ? 10.987 34.448 26.532 1.00 30.24 114 ALA F CA 1
ATOM 3706 C C . ALA F 1 61 ? 10.070 33.350 27.111 1.00 37.32 114 ALA F C 1
ATOM 3707 O O . ALA F 1 61 ? 8.949 33.164 26.623 1.00 29.25 114 ALA F O 1
ATOM 3709 N N . ARG F 1 62 ? 10.543 32.621 28.123 1.00 32.76 115 ARG F N 1
ATOM 3710 C CA . ARG F 1 62 ? 9.793 31.476 28.656 1.00 36.41 115 ARG F CA 1
ATOM 3711 C C . ARG F 1 62 ? 9.879 31.371 30.163 1.00 36.14 115 ARG F C 1
ATOM 3712 O O . ARG F 1 62 ? 10.878 31.735 30.767 1.00 33.42 115 ARG F O 1
ATOM 3720 N N . GLU F 1 63 ? 8.843 30.821 30.773 1.00 31.06 116 GLU F N 1
ATOM 3721 C CA . GLU F 1 63 ? 8.886 30.559 32.208 1.00 31.41 116 GLU F CA 1
ATOM 3722 C C . GLU F 1 63 ? 7.898 29.462 32.571 1.00 25.09 116 GLU F C 1
ATOM 3723 O O . GLU F 1 63 ? 6.750 29.456 32.095 1.00 31.08 116 GLU F O 1
ATOM 3729 N N . PHE F 1 64 ? 8.343 28.509 33.374 1.00 22.92 117 PHE F N 1
ATOM 3730 C CA . PHE F 1 64 ? 7.411 27.527 33.922 1.00 27.94 117 PHE F CA 1
ATOM 3731 C C . PHE F 1 64 ? 7.711 27.231 35.382 1.00 25.77 117 PHE F C 1
ATOM 3732 O O . PHE F 1 64 ? 8.852 27.363 35.832 1.00 27.09 117 PHE F O 1
ATOM 3740 N N . HIS F 1 65 ? 6.658 26.893 36.114 1.00 20.90 118 HIS F N 1
ATOM 3741 C CA . HIS F 1 65 ? 6.765 26.358 37.464 1.00 29.83 118 HIS F CA 1
ATOM 3742 C C . HIS F 1 65 ? 6.156 24.948 37.496 1.00 27.14 118 HIS F C 1
ATOM 3743 O O . HIS F 1 65 ? 4.977 24.760 37.148 1.00 27.08 118 HIS F O 1
ATOM 3750 N N . ARG F 1 66 ? 6.943 23.951 37.886 1.00 23.81 119 ARG F N 1
ATOM 3751 C CA . ARG F 1 66 ? 6.354 22.635 38.136 1.00 24.23 119 ARG F CA 1
ATOM 3752 C C . ARG F 1 66 ? 6.481 22.232 39.591 1.00 24.54 119 ARG F C 1
ATOM 3753 O O . ARG F 1 66 ? 7.417 22.622 40.277 1.00 34.71 119 ARG F O 1
ATOM 3761 N N . ARG F 1 67 ? 5.525 21.448 40.045 1.00 21.47 120 ARG F N 1
ATOM 3762 C CA . ARG F 1 67 ? 5.559 20.850 41.368 1.00 31.91 120 ARG F CA 1
ATOM 3763 C C . ARG F 1 67 ? 5.316 19.348 41.270 1.00 32.78 120 ARG F C 1
ATOM 3764 O O . ARG F 1 67 ? 4.404 18.901 40.566 1.00 26.58 120 ARG F O 1
ATOM 3772 N N . TYR F 1 68 ? 6.115 18.579 42.002 1.00 25.83 121 TYR F N 1
ATOM 3773 C CA . TYR F 1 68 ? 5.999 17.119 42.024 1.00 21.84 121 TYR F CA 1
ATOM 3774 C C . TYR F 1 68 ? 5.761 16.668 43.440 1.00 26.93 121 TYR F C 1
ATOM 3775 O O . TYR F 1 68 ? 6.507 17.042 44.337 1.00 25.06 121 TYR F O 1
ATOM 3784 N N . ARG F 1 69 ? 4.716 15.886 43.664 1.00 26.03 122 ARG F N 1
ATOM 3785 C CA . ARG F 1 69 ? 4.477 15.384 45.008 1.00 30.37 122 ARG F CA 1
ATOM 3786 C C . ARG F 1 69 ? 5.517 14.326 45.391 1.00 33.94 122 ARG F C 1
ATOM 3787 O O . ARG F 1 69 ? 5.740 13.375 44.647 1.00 33.18 122 ARG F O 1
ATOM 3795 N N . LEU F 1 70 ? 6.161 14.520 46.539 1.00 30.75 123 LEU F N 1
ATOM 3796 C CA . LEU F 1 70 ? 7.146 13.580 47.075 1.00 35.51 123 LEU F CA 1
ATOM 3797 C C . LEU F 1 70 ? 6.442 12.496 47.880 1.00 38.41 123 LEU F C 1
ATOM 3798 O O . LEU F 1 70 ? 5.379 12.742 48.439 1.00 43.35 123 LEU F O 1
ATOM 3803 N N . PRO F 1 71 ? 7.031 11.286 47.940 1.00 39.17 124 PRO F N 1
ATOM 3804 C CA . PRO F 1 71 ? 6.407 10.265 48.783 1.00 45.76 124 PRO F CA 1
ATOM 3805 C C . PRO F 1 71 ? 6.688 10.627 50.232 1.00 48.15 124 PRO F C 1
ATOM 3806 O O . PRO F 1 71 ? 7.784 11.120 50.533 1.00 48.09 124 PRO F O 1
ATOM 3810 N N . PRO F 1 72 ? 5.711 10.406 51.118 1.00 60.04 125 PRO F N 1
ATOM 3811 C CA . PRO F 1 72 ? 5.817 10.763 52.539 1.00 67.28 125 PRO F CA 1
ATOM 3812 C C . PRO F 1 72 ? 7.072 10.216 53.236 1.00 70.46 125 PRO F C 1
ATOM 3813 O O . PRO F 1 72 ? 7.437 9.053 53.049 1.00 66.84 125 PRO F O 1
ATOM 3817 N N . GLY F 1 73 ? 7.737 11.071 54.014 1.00 70.27 126 GLY F N 1
ATOM 3818 C CA . GLY F 1 73 ? 8.846 10.650 54.854 1.00 67.55 126 GLY F CA 1
ATOM 3819 C C . GLY F 1 73 ? 10.229 10.745 54.237 1.00 76.61 126 GLY F C 1
ATOM 3820 O O . GLY F 1 73 ? 11.031 9.815 54.353 1.00 79.25 126 GLY F O 1
ATOM 3821 N N . VAL F 1 74 ? 10.526 11.869 53.592 1.00 71.23 127 VAL F N 1
ATOM 3822 C CA . VAL F 1 74 ? 11.829 12.036 52.958 1.00 63.96 127 VAL F CA 1
ATOM 3823 C C . VAL F 1 74 ? 12.533 13.321 53.363 1.00 59.35 127 VAL F C 1
ATOM 3824 O O . VAL F 1 74 ? 12.030 14.426 53.157 1.00 62.18 127 VAL F O 1
ATOM 3828 N N . ASP F 1 75 ? 13.706 13.160 53.953 1.00 69.14 128 ASP F N 1
ATOM 3829 C CA . ASP F 1 75 ? 14.549 14.289 54.315 1.00 79.47 128 ASP F CA 1
ATOM 3830 C C . ASP F 1 75 ? 14.977 15.017 53.051 1.00 78.25 128 ASP F C 1
ATOM 3831 O O . ASP F 1 75 ? 15.769 14.493 52.270 1.00 77.37 128 ASP F O 1
ATOM 3836 N N . PRO F 1 76 ? 14.465 16.241 52.853 1.00 78.52 129 PRO F N 1
ATOM 3837 C CA . PRO F 1 76 ? 14.629 17.010 51.612 1.00 76.49 129 PRO F CA 1
ATOM 3838 C C . PRO F 1 76 ? 16.064 17.013 51.085 1.00 72.30 129 PRO F C 1
ATOM 3839 O O . PRO F 1 76 ? 16.298 17.310 49.910 1.00 67.26 129 PRO F O 1
ATOM 3843 N N . ALA F 1 77 ? 17.009 16.675 51.955 1.00 74.10 130 ALA F N 1
ATOM 3844 C CA . ALA F 1 77 ? 18.404 16.560 51.565 1.00 79.70 130 ALA F CA 1
ATOM 3845 C C . ALA F 1 77 ? 18.635 15.251 50.818 1.00 72.91 130 ALA F C 1
ATOM 3846 O O . ALA F 1 77 ? 19.586 15.132 50.042 1.00 80.21 130 ALA F O 1
ATOM 3848 N N . ALA F 1 78 ? 17.763 14.272 51.048 1.00 57.62 131 ALA F N 1
ATOM 3849 C CA . ALA F 1 78 ? 17.826 13.027 50.290 1.00 58.24 131 ALA F CA 1
ATOM 3850 C C . ALA F 1 78 ? 17.455 13.245 48.814 1.00 56.62 131 ALA F C 1
ATOM 3851 O O . ALA F 1 78 ? 17.811 12.435 47.952 1.00 55.62 131 ALA F O 1
ATOM 3853 N N . VAL F 1 79 ? 16.736 14.329 48.527 1.00 42.02 132 VAL F N 1
ATOM 3854 C CA . VAL F 1 79 ? 16.332 14.615 47.158 1.00 41.70 132 VAL F CA 1
ATOM 3855 C C . VAL F 1 79 ? 17.521 15.088 46.335 1.00 42.03 132 VAL F C 1
ATOM 3856 O O . VAL F 1 79 ? 18.173 16.069 46.672 1.00 48.73 132 VAL F O 1
ATOM 3860 N N . THR F 1 80 ? 17.811 14.353 45.269 1.00 35.11 133 THR F N 1
ATOM 3861 C CA . THR F 1 80 ? 18.889 14.705 44.363 1.00 34.73 133 THR F CA 1
ATOM 3862 C C . THR F 1 80 ? 18.345 15.169 43.028 1.00 38.43 133 THR F C 1
ATOM 3863 O O . THR F 1 80 ? 17.222 14.849 42.633 1.00 40.82 133 THR F O 1
ATOM 3867 N N . SER F 1 81 ? 19.178 15.922 42.333 1.00 29.06 134 SER F N 1
ATOM 3868 C CA . SER F 1 81 ? 18.826 16.493 41.058 1.00 34.40 134 SER F CA 1
ATOM 3869 C C . SER F 1 81 ? 20.087 16.480 40.227 1.00 39.92 134 SER F C 1
ATOM 3870 O O . SER F 1 81 ? 21.192 16.681 40.746 1.00 47.79 134 SER F O 1
ATOM 3873 N N . ALA F 1 82 ? 19.931 16.219 38.943 1.00 25.13 135 ALA F N 1
ATOM 3874 C CA . ALA F 1 82 ? 21.064 16.212 38.037 1.00 29.42 135 ALA F CA 1
ATOM 3875 C C . ALA F 1 82 ? 20.541 16.574 36.656 1.00 29.20 135 ALA F C 1
ATOM 3876 O O . ALA F 1 82 ? 19.424 16.213 36.318 1.00 31.34 135 ALA F O 1
ATOM 3878 N N . LEU F 1 83 ? 21.341 17.279 35.865 1.00 31.39 136 LEU F N 1
ATOM 3879 C CA . LEU F 1 83 ? 20.936 17.691 34.519 1.00 30.10 136 LEU F CA 1
ATOM 3880 C C . LEU F 1 83 ? 21.847 17.074 33.475 1.00 38.57 136 LEU F C 1
ATOM 3881 O O . LEU F 1 83 ? 23.061 17.181 33.578 1.00 53.91 136 LEU F O 1
ATOM 3886 N N . SER F 1 84 ? 21.270 16.409 32.484 1.00 33.01 137 SER F N 1
ATOM 3887 C CA . SER F 1 84 ? 22.059 15.781 31.426 1.00 44.71 137 SER F CA 1
ATOM 3888 C C . SER F 1 84 ? 22.517 16.820 30.409 1.00 51.14 137 SER F C 1
ATOM 3889 O O . SER F 1 84 ? 21.934 17.901 30.320 1.00 48.96 137 SER F O 1
ATOM 3892 N N . PRO F 1 85 ? 23.554 16.484 29.620 1.00 55.16 138 PRO F N 1
ATOM 3893 C CA . PRO F 1 85 ? 23.999 17.358 28.528 1.00 52.38 138 PRO F CA 1
ATOM 3894 C C . PRO F 1 85 ? 22.916 17.563 27.470 1.00 54.18 138 PRO F C 1
ATOM 3895 O O . PRO F 1 85 ? 22.984 18.525 26.700 1.00 45.50 138 PRO F O 1
ATOM 3899 N N . GLU F 1 86 ? 21.926 16.677 27.430 1.00 51.23 139 GLU F N 1
ATOM 3900 C CA . GLU F 1 86 ? 20.826 16.844 26.486 1.00 54.18 139 GLU F CA 1
ATOM 3901 C C . GLU F 1 86 ? 19.747 17.775 27.046 1.00 48.68 139 GLU F C 1
ATOM 3902 O O . GLU F 1 86 ? 18.746 18.045 26.386 1.00 46.79 139 GLU F O 1
ATOM 3908 N N . GLY F 1 87 ? 19.946 18.264 28.267 1.00 36.58 140 GLY F N 1
ATOM 3909 C CA . GLY F 1 87 ? 19.002 19.207 28.846 1.00 27.11 140 GLY F CA 1
ATOM 3910 C C . GLY F 1 87 ? 17.771 18.546 29.440 1.00 34.38 140 GLY F C 1
ATOM 3911 O O . GLY F 1 87 ? 16.690 19.138 29.503 1.00 38.27 140 GLY F O 1
ATOM 3912 N N . VAL F 1 88 ? 17.937 17.304 29.871 1.00 31.42 141 VAL F N 1
ATOM 3913 C CA . VAL F 1 88 ? 16.885 16.586 30.547 1.00 27.82 141 VAL F CA 1
ATOM 3914 C C . VAL F 1 88 ? 17.198 16.600 32.048 1.00 22.45 141 VAL F C 1
ATOM 3915 O O . VAL F 1 88 ? 18.251 16.146 32.437 1.00 25.36 141 VAL F O 1
ATOM 3919 N N . LEU F 1 89 ? 16.293 17.124 32.875 1.00 21.48 142 LEU F N 1
ATOM 3920 C CA . LEU F 1 89 ? 16.481 17.134 34.343 1.00 22.69 142 LEU F CA 1
ATOM 3921 C C . LEU F 1 89 ? 15.953 15.850 35.006 1.00 36.55 142 LEU F C 1
ATOM 3922 O O . LEU F 1 89 ? 14.780 15.512 34.879 1.00 33.34 142 LEU F O 1
ATOM 3927 N N . SER F 1 90 ? 16.832 15.135 35.697 1.00 31.24 143 SER F N 1
ATOM 3928 C CA . SER F 1 90 ? 16.441 14.006 36.529 1.00 25.71 143 SER F CA 1
ATOM 3929 C C . SER F 1 90 ? 16.371 14.398 38.011 1.00 32.35 143 SER F C 1
ATOM 3930 O O . SER F 1 90 ? 17.339 14.900 38.586 1.00 33.20 143 SER F O 1
ATOM 3933 N N . ILE F 1 91 ? 15.221 14.177 38.630 1.00 34.35 144 ILE F N 1
ATOM 3934 C CA . ILE F 1 91 ? 15.083 14.388 40.069 1.00 30.16 144 ILE F CA 1
ATOM 3935 C C . ILE F 1 91 ? 14.660 13.070 40.681 1.00 29.35 144 ILE F C 1
ATOM 3936 O O . ILE F 1 91 ? 13.710 12.450 40.203 1.00 35.79 144 ILE F O 1
ATOM 3941 N N . GLN F 1 92 ? 15.365 12.635 41.723 1.00 29.03 145 GLN F N 1
ATOM 3942 C CA . GLN F 1 92 ? 15.076 11.352 42.371 1.00 27.51 145 GLN F CA 1
ATOM 3943 C C . GLN F 1 92 ? 15.101 11.553 43.866 1.00 33.50 145 GLN F C 1
ATOM 3944 O O . GLN F 1 92 ? 15.779 12.451 44.341 1.00 35.58 145 GLN F O 1
ATOM 3950 N N . ALA F 1 93 ? 14.366 10.723 44.603 1.00 34.17 146 ALA F N 1
ATOM 3951 C CA . ALA F 1 93 ? 14.474 10.684 46.065 1.00 37.78 146 ALA F CA 1
ATOM 3952 C C . ALA F 1 93 ? 14.642 9.246 46.563 1.00 57.60 146 ALA F C 1
ATOM 3953 O O . ALA F 1 93 ? 13.719 8.669 47.150 1.00 52.10 146 ALA F O 1
ATOM 3955 N N . ALA F 1 94 ? 15.833 8.693 46.326 1.00 70.10 147 ALA F N 1
ATOM 3956 C CA . ALA F 1 94 ? 16.180 7.328 46.716 1.00 70.72 147 ALA F CA 1
ATOM 3957 C C . ALA F 1 94 ? 16.087 7.111 48.228 1.00 76.43 147 ALA F C 1
ATOM 3958 O O . ALA F 1 94 ? 16.775 7.774 49.003 1.00 75.65 147 ALA F O 1
ATOM 3960 N N . ALA G 1 8 ? 11.726 25.383 53.282 1.00 54.91 61 ALA G N 1
ATOM 3961 C CA . ALA G 1 8 ? 12.247 25.373 51.915 1.00 50.87 61 ALA G CA 1
ATOM 3962 C C . ALA G 1 8 ? 13.734 25.047 51.883 1.00 53.34 61 ALA G C 1
ATOM 3963 O O . ALA G 1 8 ? 14.525 25.713 52.543 1.00 63.47 61 ALA G O 1
ATOM 3965 N N . LEU G 1 9 ? 14.111 24.027 51.116 1.00 52.39 62 LEU G N 1
ATOM 3966 C CA . LEU G 1 9 ? 15.519 23.643 50.959 1.00 63.55 62 LEU G CA 1
ATOM 3967 C C . LEU G 1 9 ? 15.946 23.502 49.495 1.00 64.54 62 LEU G C 1
ATOM 3968 O O . LEU G 1 9 ? 15.448 22.639 48.775 1.00 60.35 62 LEU G O 1
ATOM 3973 N N . PRO G 1 10 ? 16.883 24.355 49.054 1.00 71.14 63 PRO G N 1
ATOM 3974 C CA . PRO G 1 10 ? 17.387 24.331 47.674 1.00 75.91 63 PRO G CA 1
ATOM 3975 C C . PRO G 1 10 ? 18.179 23.061 47.369 1.00 74.34 63 PRO G C 1
ATOM 3976 O O . PRO G 1 10 ? 18.898 22.557 48.230 1.00 72.75 63 PRO G O 1
ATOM 3980 N N . VAL G 1 11 ? 18.040 22.551 46.149 1.00 71.05 64 VAL G N 1
ATOM 3981 C CA . VAL G 1 11 ? 18.717 21.324 45.746 1.00 67.34 64 VAL G CA 1
ATOM 3982 C C . VAL G 1 11 ? 19.787 21.659 44.699 1.00 68.29 64 VAL G C 1
ATOM 3983 O O . VAL G 1 11 ? 19.481 22.198 43.630 1.00 59.04 64 VAL G O 1
ATOM 3987 N N . ALA G 1 12 ? 21.045 21.371 45.027 1.00 70.24 65 ALA G N 1
ATOM 3988 C CA . ALA G 1 12 ? 22.146 21.588 44.097 1.00 74.46 65 ALA G CA 1
ATOM 3989 C C . ALA G 1 12 ? 22.038 20.603 42.934 1.00 82.38 65 ALA G C 1
ATOM 3990 O O . ALA G 1 12 ? 21.874 19.400 43.153 1.00 89.75 65 ALA G O 1
ATOM 3992 N N . GLN G 1 13 ? 22.129 21.110 41.704 1.00 81.24 66 GLN G N 1
ATOM 3993 C CA . GLN G 1 13 ? 21.981 20.272 40.504 1.00 80.49 66 GLN G CA 1
ATOM 3994 C C . GLN G 1 13 ? 23.301 20.046 39.742 1.00 72.47 66 GLN G C 1
ATOM 3995 O O . GLN G 1 13 ? 24.048 20.991 39.470 1.00 67.55 66 GLN G O 1
ATOM 4001 N N . VAL G 1 14 ? 23.584 18.792 39.394 1.00 68.80 67 VAL G N 1
ATOM 4002 C CA . VAL G 1 14 ? 24.824 18.472 38.681 1.00 72.79 67 VAL G CA 1
ATOM 4003 C C . VAL G 1 14 ? 24.642 18.355 37.165 1.00 76.21 67 VAL G C 1
ATOM 4004 O O . VAL G 1 14 ? 23.809 17.592 36.683 1.00 78.60 67 VAL G O 1
ATOM 4008 N N . HIS G 1 20 ? 30.246 2.459 35.384 1.00 82.75 73 HIS G N 1
ATOM 4009 C CA . HIS G 1 20 ? 28.997 2.048 36.026 1.00 81.83 73 HIS G CA 1
ATOM 4010 C C . HIS G 1 20 ? 27.778 2.224 35.106 1.00 72.05 73 HIS G C 1
ATOM 4011 O O . HIS G 1 20 ? 27.382 3.347 34.782 1.00 68.54 73 HIS G O 1
ATOM 4018 N N . PHE G 1 21 ? 27.191 1.104 34.695 1.00 55.89 74 PHE G N 1
ATOM 4019 C CA . PHE G 1 21 ? 26.017 1.112 33.830 1.00 47.85 74 PHE G CA 1
ATOM 4020 C C . PHE G 1 21 ? 24.794 1.665 34.559 1.00 41.53 74 PHE G C 1
ATOM 4021 O O . PHE G 1 21 ? 24.317 1.087 35.550 1.00 39.26 74 PHE G O 1
ATOM 4029 N N . SER G 1 22 ? 24.308 2.800 34.073 1.00 36.51 75 SER G N 1
ATOM 4030 C CA . SER G 1 22 ? 23.090 3.401 34.608 1.00 40.96 75 SER G CA 1
ATOM 4031 C C . SER G 1 22 ? 22.319 4.106 33.509 1.00 38.18 75 SER G C 1
ATOM 4032 O O . SER G 1 22 ? 22.846 4.977 32.817 1.00 41.47 75 SER G O 1
ATOM 4035 N N . VAL G 1 23 ? 21.066 3.706 33.341 1.00 38.76 76 VAL G N 1
ATOM 4036 C CA . VAL G 1 23 ? 20.229 4.271 32.295 1.00 47.63 76 VAL G CA 1
ATOM 4037 C C . VAL G 1 23 ? 18.915 4.789 32.888 1.00 40.67 76 VAL G C 1
ATOM 4038 O O . VAL G 1 23 ? 18.418 4.235 33.881 1.00 26.93 76 VAL G O 1
ATOM 4042 N N . LEU G 1 24 ? 18.401 5.882 32.316 1.00 29.73 77 LEU G N 1
ATOM 4043 C CA . LEU G 1 24 ? 17.084 6.408 32.662 1.00 27.78 77 LEU G CA 1
ATOM 4044 C C . LEU G 1 24 ? 16.236 6.613 31.409 1.00 22.96 77 LEU G C 1
ATOM 4045 O O . LEU G 1 24 ? 16.663 7.228 30.449 1.00 28.49 77 LEU G O 1
ATOM 4050 N N . LEU G 1 25 ? 15.012 6.117 31.452 1.00 24.68 78 LEU G N 1
ATOM 4051 C CA . LEU G 1 25 ? 14.136 6.139 30.305 1.00 30.96 78 LEU G CA 1
ATOM 4052 C C . LEU G 1 25 ? 12.726 6.560 30.726 1.00 26.98 78 LEU G C 1
ATOM 4053 O O . LEU G 1 25 ? 12.143 5.992 31.641 1.00 24.41 78 LEU G O 1
ATOM 4058 N N . ASP G 1 26 ? 12.177 7.560 30.057 1.00 24.75 79 ASP G N 1
ATOM 4059 C CA . ASP G 1 26 ? 10.788 7.937 30.305 1.00 33.27 79 ASP G CA 1
ATOM 4060 C C . ASP G 1 26 ? 9.808 6.946 29.629 1.00 29.38 79 ASP G C 1
ATOM 4061 O O . ASP G 1 26 ? 9.675 6.902 28.407 1.00 24.25 79 ASP G O 1
ATOM 4066 N N . VAL G 1 27 ? 9.131 6.140 30.430 1.00 23.98 80 VAL G N 1
ATOM 4067 C CA . VAL G 1 27 ? 8.188 5.195 29.861 1.00 19.86 80 VAL G CA 1
ATOM 4068 C C . VAL G 1 27 ? 6.760 5.412 30.389 1.00 24.97 80 VAL G C 1
ATOM 4069 O O . VAL G 1 27 ? 6.005 4.449 30.540 1.00 29.08 80 VAL G O 1
ATOM 4073 N N . LYS G 1 28 ? 6.407 6.674 30.651 1.00 21.00 81 LYS G N 1
ATOM 4074 C CA . LYS G 1 28 ? 5.116 7.039 31.237 1.00 23.38 81 LYS G CA 1
ATOM 4075 C C . LYS G 1 28 ? 3.918 6.606 30.385 1.00 24.53 81 LYS G C 1
ATOM 4076 O O . LYS G 1 28 ? 2.841 6.399 30.894 1.00 28.44 81 LYS G O 1
ATOM 4082 N N . HIS G 1 29 ? 4.127 6.458 29.089 1.00 22.12 82 HIS G N 1
ATOM 4083 C CA . HIS G 1 29 ? 3.042 6.119 28.190 1.00 28.71 82 HIS G CA 1
ATOM 4084 C C . HIS G 1 29 ? 2.712 4.634 28.183 1.00 29.45 82 HIS G C 1
ATOM 4085 O O . HIS G 1 29 ? 1.763 4.233 27.531 1.00 21.40 82 HIS G O 1
ATOM 4092 N N . PHE G 1 30 ? 3.475 3.819 28.912 1.00 12.75 83 PHE G N 1
ATOM 4093 C CA . PHE G 1 30 ? 3.313 2.354 28.800 1.00 15.26 83 PHE G CA 1
ATOM 4094 C C . PHE G 1 30 ? 2.878 1.705 30.111 1.00 28.30 83 PHE G C 1
ATOM 4095 O O . PHE G 1 30 ? 3.299 2.120 31.194 1.00 23.95 83 PHE G O 1
ATOM 4103 N N . SER G 1 31 ? 2.032 0.687 30.022 1.00 24.24 84 SER G N 1
ATOM 4104 C CA . SER G 1 31 ? 1.722 -0.095 31.211 1.00 21.48 84 SER G CA 1
ATOM 4105 C C . SER G 1 31 ? 2.944 -0.950 31.549 1.00 25.22 84 SER G C 1
ATOM 4106 O O . SER G 1 31 ? 3.742 -1.243 30.677 1.00 23.81 84 SER G O 1
ATOM 4109 N N . PRO G 1 32 ? 3.103 -1.320 32.827 1.00 27.49 85 PRO G N 1
ATOM 4110 C CA . PRO G 1 32 ? 4.250 -2.137 33.245 1.00 36.69 85 PRO G CA 1
ATOM 4111 C C . PRO G 1 32 ? 4.445 -3.396 32.382 1.00 40.25 85 PRO G C 1
ATOM 4112 O O . PRO G 1 32 ? 5.580 -3.745 32.046 1.00 43.08 85 PRO G O 1
ATOM 4116 N N . GLU G 1 33 ? 3.351 -4.040 31.994 1.00 37.01 86 GLU G N 1
ATOM 4117 C CA . GLU G 1 33 ? 3.433 -5.240 31.167 1.00 38.43 86 GLU G CA 1
ATOM 4118 C C . GLU G 1 33 ? 3.593 -4.953 29.669 1.00 44.13 86 GLU G C 1
ATOM 4119 O O . GLU G 1 33 ? 3.660 -5.876 28.866 1.00 41.30 86 GLU G O 1
ATOM 4125 N N . GLU G 1 34 ? 3.675 -3.679 29.295 1.00 35.70 87 GLU G N 1
ATOM 4126 C CA . GLU G 1 34 ? 3.973 -3.312 27.914 1.00 32.30 87 GLU G CA 1
ATOM 4127 C C . GLU G 1 34 ? 5.477 -3.034 27.726 1.00 34.01 87 GLU G C 1
ATOM 4128 O O . GLU G 1 34 ? 5.944 -2.742 26.618 1.00 31.16 87 GLU G O 1
ATOM 4134 N N . ILE G 1 35 ? 6.221 -3.134 28.822 1.00 29.64 88 ILE G N 1
ATOM 4135 C CA . ILE G 1 35 ? 7.651 -2.842 28.831 1.00 37.98 88 ILE G CA 1
ATOM 4136 C C . ILE G 1 35 ? 8.469 -4.076 29.212 1.00 39.22 88 ILE G C 1
ATOM 4137 O O . ILE G 1 35 ? 8.257 -4.668 30.279 1.00 35.46 88 ILE G O 1
ATOM 4142 N N . ALA G 1 36 ? 9.418 -4.451 28.361 1.00 26.10 89 ALA G N 1
ATOM 4143 C CA . ALA G 1 36 ? 10.250 -5.616 28.656 1.00 38.59 89 ALA G CA 1
ATOM 4144 C C . ALA G 1 36 ? 11.733 -5.244 28.617 1.00 34.47 89 ALA G C 1
ATOM 4145 O O . ALA G 1 36 ? 12.195 -4.576 27.686 1.00 26.82 89 ALA G O 1
ATOM 4147 N N . VAL G 1 37 ? 12.467 -5.653 29.645 1.00 27.76 90 VAL G N 1
ATOM 4148 C CA . VAL G 1 37 ? 13.915 -5.416 29.708 1.00 24.62 90 VAL G CA 1
ATOM 4149 C C . VAL G 1 37 ? 14.605 -6.774 29.783 1.00 31.60 90 VAL G C 1
ATOM 4150 O O . VAL G 1 37 ? 14.253 -7.606 30.623 1.00 37.55 90 VAL G O 1
ATOM 4154 N N . LYS G 1 38 ? 15.567 -7.023 28.908 1.00 37.90 91 LYS G N 1
ATOM 4155 C CA . LYS G 1 38 ? 16.311 -8.282 29.007 1.00 44.31 91 LYS G CA 1
ATOM 4156 C C . LYS G 1 38 ? 17.775 -8.123 28.605 1.00 37.01 91 LYS G C 1
ATOM 4157 O O . LYS G 1 38 ? 18.146 -7.137 27.976 1.00 35.58 91 LYS G O 1
ATOM 4163 N N . VAL G 1 39 ? 18.617 -9.077 28.986 1.00 49.45 92 VAL G N 1
ATOM 4164 C CA . VAL G 1 39 ? 20.010 -9.028 28.555 1.00 47.34 92 VAL G CA 1
ATOM 4165 C C . VAL G 1 39 ? 20.276 -10.100 27.513 1.00 44.82 92 VAL G C 1
ATOM 4166 O O . VAL G 1 39 ? 19.969 -11.270 27.729 1.00 44.56 92 VAL G O 1
ATOM 4170 N N . VAL G 1 40 ? 20.830 -9.693 26.377 1.00 47.54 93 VAL G N 1
ATOM 4171 C CA . VAL G 1 40 ? 21.168 -10.630 25.305 1.00 53.96 93 VAL G CA 1
ATOM 4172 C C . VAL G 1 40 ? 22.649 -10.496 24.956 1.00 49.41 93 VAL G C 1
ATOM 4173 O O . VAL G 1 40 ? 23.095 -9.452 24.475 1.00 51.84 93 VAL G O 1
ATOM 4177 N N . GLY G 1 41 ? 23.411 -11.555 25.193 1.00 52.37 94 GLY G N 1
ATOM 4178 C CA . GLY G 1 41 ? 24.846 -11.488 24.990 1.00 49.64 94 GLY G CA 1
ATOM 4179 C C . GLY G 1 41 ? 25.409 -10.527 26.011 1.00 52.93 94 GLY G C 1
ATOM 4180 O O . GLY G 1 41 ? 25.315 -10.764 27.219 1.00 56.63 94 GLY G O 1
ATOM 4181 N N . GLU G 1 42 ? 25.972 -9.428 25.528 1.00 50.69 95 GLU G N 1
ATOM 4182 C CA . GLU G 1 42 ? 26.496 -8.396 26.416 1.00 60.68 95 GLU G CA 1
ATOM 4183 C C . GLU G 1 42 ? 25.685 -7.101 26.303 1.00 58.42 95 GLU G C 1
ATOM 4184 O O . GLU G 1 42 ? 26.091 -6.056 26.810 1.00 49.68 95 GLU G O 1
ATOM 4190 N N . HIS G 1 43 ? 24.532 -7.198 25.643 1.00 57.76 96 HIS G N 1
ATOM 4191 C CA . HIS G 1 43 ? 23.658 -6.057 25.385 1.00 52.50 96 HIS G CA 1
ATOM 4192 C C . HIS G 1 43 ? 22.381 -6.094 26.218 1.00 51.34 96 HIS G C 1
ATOM 4193 O O . HIS G 1 43 ? 21.729 -7.137 26.337 1.00 53.02 96 HIS G O 1
ATOM 4200 N N . VAL G 1 44 ? 22.013 -4.953 26.784 1.00 48.07 97 VAL G N 1
ATOM 4201 C CA . VAL G 1 44 ? 20.701 -4.825 27.404 1.00 40.39 97 VAL G CA 1
ATOM 4202 C C . VAL G 1 44 ? 19.679 -4.385 26.357 1.00 33.26 97 VAL G C 1
ATOM 4203 O O . VAL G 1 44 ? 19.914 -3.438 25.599 1.00 35.52 97 VAL G O 1
ATOM 4207 N N . GLU G 1 45 ? 18.556 -5.087 26.295 1.00 29.41 98 GLU G N 1
ATOM 4208 C CA . GLU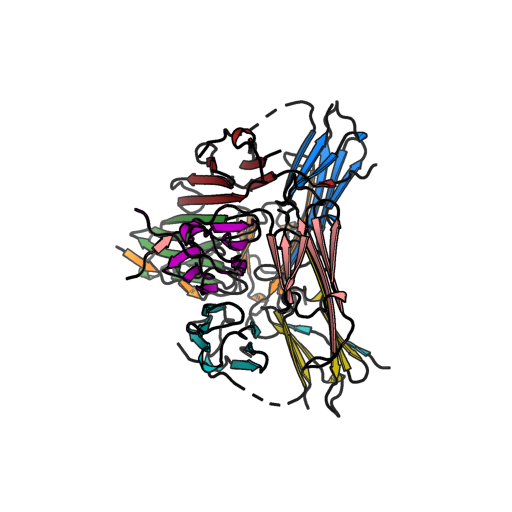 G 1 45 ? 17.497 -4.716 25.358 1.00 39.32 98 GLU G CA 1
ATOM 4209 C C . GLU G 1 45 ? 16.268 -4.207 26.097 1.00 35.18 98 GLU G C 1
ATOM 4210 O O . GLU G 1 45 ? 15.848 -4.785 27.095 1.00 36.74 98 GLU G O 1
ATOM 4216 N N . VAL G 1 46 ? 15.720 -3.095 25.632 1.00 40.39 99 VAL G N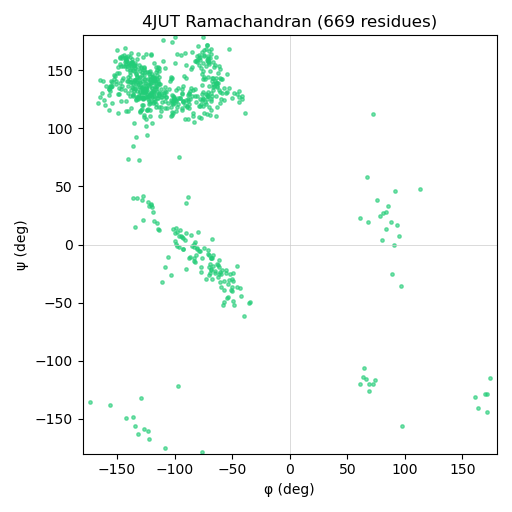 1
ATOM 4217 C CA . VAL G 1 46 ? 14.465 -2.595 26.177 1.00 33.07 99 VAL G CA 1
ATOM 4218 C C . VAL G 1 46 ? 13.441 -2.521 25.058 1.00 33.31 99 VAL G C 1
ATOM 4219 O O . VAL G 1 46 ? 13.715 -2.019 23.967 1.00 33.10 99 VAL G O 1
ATOM 4223 N N . HIS G 1 47 ? 12.266 -3.061 25.324 1.00 31.99 100 HIS G N 1
ATOM 4224 C CA . HIS G 1 47 ? 11.190 -3.034 24.345 1.00 35.94 100 HIS G CA 1
ATOM 4225 C C . HIS G 1 47 ? 9.903 -2.490 24.992 1.00 31.57 100 HIS G C 1
ATOM 4226 O O . HIS G 1 47 ? 9.497 -2.939 26.069 1.00 22.68 100 HIS G O 1
ATOM 4233 N N . ALA G 1 48 ? 9.293 -1.499 24.350 1.00 29.19 101 ALA G N 1
ATOM 4234 C CA . ALA G 1 48 ? 8.009 -0.961 24.802 1.00 25.80 101 ALA G CA 1
ATOM 4235 C C . ALA G 1 48 ? 7.084 -0.800 23.623 1.00 27.05 101 ALA G C 1
ATOM 4236 O O . ALA G 1 48 ? 7.484 -0.287 22.586 1.00 26.79 101 ALA G O 1
ATOM 4238 N N . ARG G 1 49 ? 5.842 -1.237 23.784 1.00 28.49 102 ARG G N 1
ATOM 4239 C CA . ARG G 1 49 ? 4.853 -1.057 22.743 1.00 31.64 102 ARG G CA 1
ATOM 4240 C C . ARG G 1 49 ? 3.485 -0.888 23.364 1.00 29.01 102 ARG G C 1
ATOM 4241 O O . ARG G 1 49 ? 3.131 -1.632 24.262 1.00 21.88 102 ARG G O 1
ATOM 4249 N N . HIS G 1 50 ? 2.712 0.082 22.887 1.00 26.92 103 HIS G N 1
ATOM 4250 C CA . HIS G 1 50 ? 1.288 0.089 23.212 1.00 26.87 103 HIS G CA 1
ATOM 4251 C C . HIS G 1 50 ? 0.423 0.255 21.982 1.00 18.44 103 HIS G C 1
ATOM 4252 O O . HIS G 1 50 ? 0.810 0.896 21.015 1.00 25.59 103 HIS G O 1
ATOM 4259 N N . ALA G 1 51 ? -0.764 -0.335 22.048 1.00 36.76 104 ALA G N 1
ATOM 4260 C CA . ALA G 1 51 ? -1.741 -0.230 20.982 1.00 40.03 104 ALA G CA 1
ATOM 4261 C C . ALA G 1 51 ? -2.407 1.150 20.963 1.00 40.10 104 ALA G C 1
ATOM 4262 O O . ALA G 1 51 ? -2.359 1.903 21.954 1.00 26.03 104 ALA G O 1
ATOM 4264 N N . ALA G 1 52 ? -3.041 1.446 19.829 1.00 31.25 105 ALA G N 1
ATOM 4265 C CA . ALA G 1 52 ? -3.773 2.689 19.615 1.00 31.66 105 ALA G CA 1
ATOM 4266 C C . ALA G 1 52 ? -4.741 3.030 20.765 1.00 21.37 105 ALA G C 1
ATOM 4267 O O . ALA G 1 52 ? -5.530 2.201 21.218 1.00 19.26 105 ALA G O 1
ATOM 4269 N N . ARG G 1 53 ? -4.653 4.261 21.245 1.00 27.41 106 ARG G N 1
ATOM 4270 C CA . ARG G 1 53 ? -5.495 4.710 22.346 1.00 23.57 106 ARG G CA 1
ATOM 4271 C C . ARG G 1 53 ? -5.832 6.184 22.110 1.00 26.10 106 ARG G C 1
ATOM 4272 O O . ARG G 1 53 ? -5.083 6.886 21.443 1.00 27.15 106 ARG G O 1
ATOM 4280 N N . PRO G 1 54 ? -6.967 6.656 22.649 1.00 26.05 107 PRO G N 1
ATOM 4281 C CA . PRO G 1 54 ? -7.330 8.053 22.422 1.00 25.22 107 PRO G CA 1
ATOM 4282 C C . PRO G 1 54 ? -6.322 8.994 23.046 1.00 28.85 107 PRO G C 1
ATOM 4283 O O . PRO G 1 54 ? -5.856 8.772 24.158 1.00 35.82 107 PRO G O 1
ATOM 4287 N N . ASP G 1 55 ? -6.005 10.045 22.317 1.00 31.02 108 ASP G N 1
ATOM 4288 C CA . ASP G 1 55 ? -5.135 11.093 22.809 1.00 51.80 108 ASP G CA 1
ATOM 4289 C C . ASP G 1 55 ? -5.886 12.388 22.554 1.00 65.91 108 ASP G C 1
ATOM 4290 O O . ASP G 1 55 ? -7.075 12.493 22.854 1.00 67.61 108 ASP G O 1
ATOM 4295 N N . GLU G 1 56 ? -5.215 13.371 21.976 1.00 74.93 109 GLU G N 1
ATOM 4296 C CA . GLU G 1 56 ? -5.903 14.615 21.673 1.00 73.14 109 GLU G CA 1
ATOM 4297 C C . GLU G 1 56 ? -6.362 14.683 20.224 1.00 60.98 109 GLU G C 1
ATOM 4298 O O . GLU G 1 56 ? -5.566 14.612 19.279 1.00 56.91 109 GLU G O 1
ATOM 4304 N N . HIS G 1 57 ? -7.675 14.787 20.076 1.00 54.07 110 HIS G N 1
ATOM 4305 C CA . HIS G 1 57 ? -8.312 14.896 18.775 1.00 59.79 110 HIS G CA 1
ATOM 4306 C C . HIS G 1 57 ? -8.029 13.666 17.887 1.00 50.83 110 HIS G C 1
ATOM 4307 O O . HIS G 1 57 ? -8.125 13.722 16.664 1.00 43.58 110 HIS G O 1
ATOM 4314 N N . GLY G 1 58 ? -7.697 12.551 18.532 1.00 40.24 111 GLY G N 1
ATOM 4315 C CA . GLY G 1 58 ? -7.562 11.289 17.837 1.00 38.97 111 GLY G CA 1
ATOM 4316 C C . GLY G 1 58 ? -6.989 10.139 18.648 1.00 28.88 111 GLY G C 1
ATOM 4317 O O . GLY G 1 58 ? -7.451 9.814 19.743 1.00 34.80 111 GLY G O 1
ATOM 4318 N N . PHE G 1 59 ? -5.973 9.507 18.089 1.00 19.54 112 PHE G N 1
ATOM 4319 C CA . PHE G 1 59 ? -5.507 8.233 18.592 1.00 17.78 112 PHE G CA 1
ATOM 4320 C C . PHE G 1 59 ? -4.025 8.126 18.344 1.00 24.06 112 PHE G C 1
ATOM 4321 O O . PHE G 1 59 ? -3.484 8.769 17.435 1.00 25.43 112 PHE G O 1
ATOM 4329 N N . VAL G 1 60 ? -3.352 7.359 19.189 1.00 17.71 113 VAL G N 1
ATOM 4330 C CA . VAL G 1 60 ? -1.913 7.247 19.073 1.00 18.22 113 VAL G CA 1
ATOM 4331 C C . VAL G 1 60 ? -1.469 5.865 19.473 1.00 23.34 113 VAL G C 1
ATOM 4332 O O . VAL G 1 60 ? -1.929 5.324 20.491 1.00 29.68 113 VAL G O 1
ATOM 4336 N N . ALA G 1 61 ? -0.594 5.285 18.655 1.00 22.31 114 ALA G N 1
ATOM 4337 C CA . ALA G 1 61 ? 0.097 4.036 18.992 1.00 21.17 114 ALA G CA 1
ATOM 4338 C C . ALA G 1 61 ? 1.605 4.266 18.969 1.00 24.00 114 ALA G C 1
ATOM 4339 O O . ALA G 1 61 ? 2.091 4.980 18.110 1.00 27.52 114 ALA G O 1
ATOM 4341 N N . ARG G 1 62 ? 2.339 3.683 19.924 1.00 24.59 115 ARG G N 1
ATOM 4342 C CA . ARG G 1 62 ? 3.792 3.918 20.049 1.00 21.46 115 ARG G CA 1
ATOM 4343 C C . ARG G 1 62 ? 4.585 2.633 20.248 1.00 28.18 115 ARG G C 1
ATOM 4344 O O . ARG G 1 62 ? 4.125 1.704 20.912 1.00 25.17 115 ARG G O 1
ATOM 4352 N N . GLU G 1 63 ? 5.808 2.602 19.730 1.00 30.18 116 GLU G N 1
ATOM 4353 C CA . GLU G 1 63 ? 6.700 1.465 19.973 1.00 31.01 116 GLU G CA 1
ATOM 4354 C C . GLU G 1 63 ? 8.141 1.921 19.881 1.00 33.91 116 GLU G C 1
ATOM 4355 O O . GLU G 1 63 ? 8.471 2.783 19.053 1.00 25.75 116 GLU G O 1
ATOM 4361 N N . PHE G 1 64 ? 8.997 1.367 20.739 1.00 27.81 117 PHE G N 1
ATOM 4362 C CA . PHE G 1 64 ? 10.438 1.571 20.605 1.00 23.69 117 PHE G CA 1
ATOM 4363 C C . PHE G 1 64 ? 11.243 0.368 21.056 1.00 22.54 117 PHE G C 1
ATOM 4364 O O . PHE G 1 64 ? 10.753 -0.498 21.783 1.00 26.48 117 PHE G O 1
ATOM 4372 N N . HIS G 1 65 ? 12.485 0.324 20.602 1.00 22.95 118 HIS G N 1
ATOM 4373 C CA . HIS G 1 65 ? 13.433 -0.712 21.001 1.00 33.67 118 HIS G CA 1
ATOM 4374 C C . HIS G 1 65 ? 14.719 0.001 21.279 1.00 27.42 118 HIS G C 1
ATOM 4375 O O . HIS G 1 65 ? 15.178 0.797 20.466 1.00 31.10 118 HIS G O 1
ATOM 4382 N N . ARG G 1 66 ? 15.314 -0.261 22.426 1.00 33.81 119 ARG G N 1
ATOM 4383 C CA . ARG G 1 66 ? 16.613 0.322 22.690 1.00 31.35 119 ARG G CA 1
ATOM 4384 C C . ARG G 1 66 ? 17.580 -0.779 23.062 1.00 37.27 119 ARG G C 1
ATOM 4385 O O . ARG G 1 66 ? 17.194 -1.750 23.728 1.00 37.09 119 ARG G O 1
ATOM 4393 N N . ARG G 1 67 ? 18.823 -0.651 22.603 1.00 38.07 120 ARG G N 1
ATOM 4394 C CA . ARG G 1 67 ? 19.867 -1.588 23.032 1.00 46.91 120 ARG G CA 1
ATOM 4395 C C . ARG G 1 67 ? 21.131 -0.874 23.520 1.00 44.80 120 ARG G C 1
ATOM 4396 O O . ARG G 1 67 ? 21.627 0.058 22.888 1.00 46.08 120 ARG G O 1
ATOM 4404 N N . TYR G 1 68 ? 21.609 -1.300 24.682 1.00 41.21 121 TYR G N 1
ATOM 4405 C CA . TYR G 1 68 ? 22.792 -0.716 25.304 1.00 46.11 121 TYR G CA 1
ATOM 4406 C C . TYR G 1 68 ? 23.863 -1.785 25.472 1.00 49.35 121 TYR G C 1
ATOM 4407 O O . TYR G 1 68 ? 23.576 -2.895 25.937 1.00 42.02 121 TYR G O 1
ATOM 4416 N N . ARG G 1 69 ? 25.098 -1.448 25.114 1.00 56.29 122 ARG G N 1
ATOM 4417 C CA . ARG G 1 69 ? 26.219 -2.325 25.407 1.00 47.13 122 ARG G CA 1
ATOM 4418 C C . ARG G 1 69 ? 26.616 -2.200 26.876 1.00 33.65 122 ARG G C 1
ATOM 4419 O O . ARG G 1 69 ? 26.862 -1.095 27.362 1.00 36.27 122 ARG G O 1
ATOM 4427 N N . LEU G 1 70 ? 26.649 -3.323 27.590 1.00 34.10 123 LEU G N 1
ATOM 4428 C CA . LEU G 1 70 ? 27.168 -3.326 28.962 1.00 39.90 123 LEU G CA 1
ATOM 4429 C C . LEU G 1 70 ? 28.657 -3.004 28.957 1.00 36.72 123 LEU G C 1
ATOM 4430 O O . LEU G 1 70 ? 29.340 -3.256 27.970 1.00 36.10 123 LEU G O 1
ATOM 4435 N N . PRO G 1 71 ? 29.161 -2.431 30.058 1.00 38.84 124 PRO G N 1
ATOM 4436 C CA . PRO G 1 71 ? 30.599 -2.133 30.114 1.00 47.51 124 PRO G CA 1
ATOM 4437 C C . PRO G 1 71 ? 31.421 -3.422 30.237 1.00 42.55 124 PRO G C 1
ATOM 4438 O O . PRO G 1 71 ? 30.875 -4.475 30.595 1.00 37.75 124 PRO G O 1
ATOM 4442 N N . PRO G 1 72 ? 32.715 -3.354 29.908 1.00 28.85 125 PRO G N 1
ATOM 4443 C CA . PRO G 1 72 ? 33.535 -4.569 29.957 1.00 28.51 125 PRO G CA 1
ATOM 4444 C C . PRO G 1 72 ? 33.521 -5.214 31.346 1.00 31.15 125 PRO G C 1
ATOM 4445 O O . PRO G 1 72 ? 33.622 -4.537 32.368 1.00 31.71 125 PRO G O 1
ATOM 4449 N N . GLY G 1 73 ? 33.347 -6.525 31.372 1.00 35.25 126 GLY G N 1
ATOM 4450 C CA . GLY G 1 73 ? 33.443 -7.264 32.613 1.00 43.18 126 GLY G CA 1
ATOM 4451 C C . GLY G 1 73 ? 32.247 -7.254 33.545 1.00 52.28 126 GLY G C 1
ATOM 4452 O O . GLY G 1 73 ? 32.335 -7.810 34.638 1.00 60.74 126 GLY G O 1
ATOM 4453 N N . VAL G 1 74 ? 31.136 -6.634 33.158 1.00 53.59 127 VAL G N 1
ATOM 4454 C CA . VAL G 1 74 ? 29.950 -6.725 34.014 1.00 53.61 127 VAL G CA 1
ATOM 4455 C C . VAL G 1 74 ? 29.055 -7.888 33.574 1.00 42.72 127 VAL G C 1
ATOM 4456 O O . VAL G 1 74 ? 28.839 -8.104 32.380 1.00 36.44 127 VAL G O 1
ATOM 4460 N N . ASP G 1 75 ? 28.599 -8.673 34.545 1.00 41.13 128 ASP G N 1
ATOM 4461 C CA . ASP G 1 75 ? 27.805 -9.862 34.238 1.00 54.35 128 ASP G CA 1
ATOM 4462 C C . ASP G 1 75 ? 26.363 -9.464 34.025 1.00 42.68 128 ASP G C 1
ATOM 4463 O O . ASP G 1 75 ? 25.817 -8.700 34.810 1.00 46.45 128 ASP G O 1
ATOM 4468 N N . PRO G 1 76 ? 25.745 -9.976 32.956 1.00 42.61 129 PRO G N 1
ATOM 4469 C CA . PRO G 1 76 ? 24.314 -9.819 32.680 1.00 32.19 129 PRO G CA 1
ATOM 4470 C C . PRO G 1 76 ? 23.440 -10.069 33.914 1.00 39.86 129 PRO G C 1
ATOM 4471 O O . PRO G 1 76 ? 22.432 -9.388 34.091 1.00 46.60 129 PRO G O 1
ATOM 4475 N N . ALA G 1 77 ? 23.832 -11.022 34.754 1.00 33.60 130 ALA G N 1
ATOM 4476 C CA . ALA G 1 77 ? 23.087 -11.354 35.974 1.00 38.19 130 ALA G CA 1
ATOM 4477 C C . ALA G 1 77 ? 23.124 -10.244 37.019 1.00 38.24 130 ALA G C 1
ATOM 4478 O O . ALA G 1 77 ? 22.390 -10.290 38.003 1.00 45.63 130 ALA G O 1
ATOM 4480 N N . ALA G 1 78 ? 23.994 -9.260 36.820 1.00 36.44 131 ALA G N 1
ATOM 4481 C CA . ALA G 1 78 ? 24.080 -8.133 37.745 1.00 37.06 131 ALA G CA 1
ATOM 4482 C C . ALA G 1 78 ? 23.080 -7.031 37.388 1.00 36.43 131 ALA G C 1
ATOM 4483 O O . ALA G 1 78 ? 22.899 -6.093 38.150 1.00 30.57 131 ALA G O 1
ATOM 4485 N N . VAL G 1 79 ? 22.465 -7.130 36.214 1.00 37.36 132 VAL G N 1
ATOM 4486 C CA . VAL G 1 79 ? 21.569 -6.088 35.726 1.00 35.93 132 VAL G CA 1
ATOM 4487 C C . VAL G 1 79 ? 20.197 -6.107 36.427 1.00 43.16 132 VAL G C 1
ATOM 4488 O O . VAL G 1 79 ? 19.515 -7.133 36.434 1.00 39.68 132 VAL G O 1
ATOM 4492 N N . THR G 1 80 ? 19.806 -4.978 37.024 1.00 36.23 133 THR G N 1
ATOM 4493 C CA . THR G 1 80 ? 18.449 -4.834 37.555 1.00 38.39 133 THR G CA 1
ATOM 4494 C C . THR G 1 80 ? 17.707 -3.668 36.894 1.00 43.96 133 THR G C 1
ATOM 4495 O O . THR G 1 80 ? 18.315 -2.805 36.252 1.00 37.61 133 THR G O 1
ATOM 4499 N N . SER G 1 81 ? 16.385 -3.655 37.035 1.00 35.53 134 SER G N 1
ATOM 4500 C CA . SER G 1 81 ? 15.611 -2.535 36.530 1.00 38.11 134 SER G CA 1
ATOM 4501 C C . SER G 1 81 ? 14.531 -2.133 37.504 1.00 32.20 134 SER G C 1
ATOM 4502 O O . SER G 1 81 ? 14.051 -2.949 38.300 1.00 36.33 134 SER G O 1
ATOM 4505 N N . ALA G 1 82 ? 14.160 -0.863 37.461 1.00 24.51 135 ALA G N 1
ATOM 4506 C CA . ALA G 1 82 ? 13.094 -0.378 38.335 1.00 29.83 135 ALA G CA 1
ATOM 4507 C C . ALA G 1 82 ? 12.198 0.644 37.637 1.00 26.49 135 ALA G C 1
ATOM 4508 O O . ALA G 1 82 ? 12.621 1.286 36.672 1.00 28.36 135 ALA G O 1
ATOM 4510 N N . LEU G 1 83 ? 10.956 0.755 38.119 1.00 25.09 136 LEU G N 1
ATOM 4511 C CA . LEU G 1 83 ? 9.966 1.685 37.585 1.00 26.13 136 LEU G CA 1
ATOM 4512 C C . LEU G 1 83 ? 9.438 2.603 38.698 1.00 20.57 136 LEU G C 1
ATOM 4513 O O . LEU G 1 83 ? 8.823 2.148 39.652 1.00 27.42 136 LEU G O 1
ATOM 4518 N N . SER G 1 84 ? 9.693 3.900 38.581 1.00 17.39 137 SER G N 1
ATOM 4519 C CA . SER G 1 84 ? 9.123 4.858 39.528 1.00 23.08 137 SER G CA 1
ATOM 4520 C C . SER G 1 84 ? 7.608 5.000 39.325 1.00 24.21 137 SER G C 1
ATOM 4521 O O . SER G 1 84 ? 7.100 4.714 38.222 1.00 22.60 137 SER G O 1
ATOM 4524 N N . PRO G 1 85 ? 6.887 5.452 40.382 1.00 15.28 138 PRO G N 1
ATOM 4525 C CA . PRO G 1 85 ? 5.474 5.842 40.313 1.00 15.76 138 PRO G CA 1
ATOM 4526 C C . PRO G 1 85 ? 5.194 6.849 39.209 1.00 22.22 138 PRO G C 1
ATOM 4527 O O . PRO G 1 85 ? 4.070 6.897 38.732 1.00 29.85 138 PRO G O 1
ATOM 4531 N N . GLU G 1 86 ? 6.198 7.626 38.815 1.00 22.91 139 GLU G N 1
ATOM 4532 C CA . GLU G 1 86 ? 6.010 8.689 37.836 1.00 30.56 139 GLU G CA 1
ATOM 4533 C C . GLU G 1 86 ? 6.494 8.276 36.441 1.00 28.53 139 GLU G C 1
ATOM 4534 O O . GLU G 1 86 ? 6.651 9.112 35.559 1.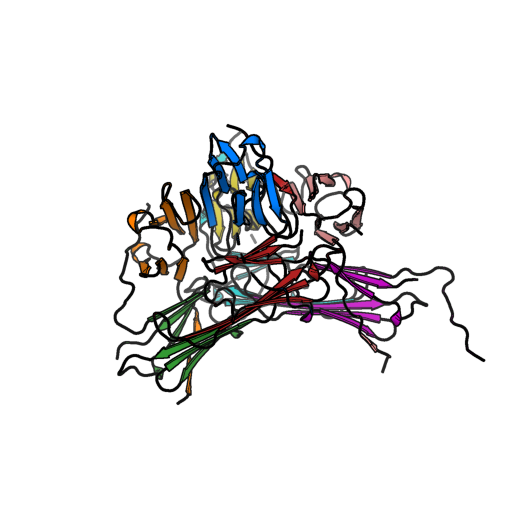00 35.47 139 GLU G O 1
ATOM 4540 N N . GLY G 1 87 ? 6.748 6.984 36.258 1.00 28.44 140 GLY G N 1
ATOM 4541 C CA . GLY G 1 87 ? 6.988 6.450 34.930 1.00 23.37 140 GLY G CA 1
ATOM 4542 C C . GLY G 1 87 ? 8.411 6.469 34.409 1.00 29.88 140 GLY G C 1
ATOM 4543 O O . GLY G 1 87 ? 8.624 6.349 33.197 1.00 23.52 140 GLY G O 1
ATOM 4544 N N . VAL G 1 88 ? 9.393 6.589 35.298 1.00 23.67 141 VAL G N 1
ATOM 4545 C CA . VAL G 1 88 ? 10.792 6.507 34.844 1.00 20.84 141 VAL G CA 1
ATOM 4546 C C . VAL G 1 88 ? 11.308 5.086 35.019 1.00 25.38 141 VAL G C 1
ATOM 4547 O O . VAL G 1 88 ? 11.190 4.511 36.113 1.00 23.55 141 VAL G O 1
ATOM 4551 N N . LEU G 1 89 ? 11.827 4.506 33.934 1.00 23.04 142 LEU G N 1
ATOM 4552 C CA . LEU G 1 89 ? 12.488 3.196 34.012 1.00 28.05 142 LEU G CA 1
ATOM 4553 C C . LEU G 1 89 ? 13.993 3.366 34.204 1.00 30.50 142 LEU G C 1
ATOM 4554 O O . LEU G 1 89 ? 14.668 3.948 33.360 1.00 24.08 142 LEU G O 1
ATOM 4559 N N . SER G 1 90 ? 14.514 2.889 35.327 1.00 17.81 143 SER G N 1
ATOM 4560 C CA . SER G 1 90 ? 15.966 2.855 35.498 1.00 25.03 143 SER G CA 1
ATOM 4561 C C . SER G 1 90 ? 16.507 1.455 35.286 1.00 28.63 143 SER G C 1
ATOM 4562 O O . SER G 1 90 ? 15.863 0.465 35.627 1.00 27.74 143 SER G O 1
ATOM 4565 N N . ILE G 1 91 ? 17.682 1.379 34.675 1.00 34.25 144 ILE G N 1
ATOM 4566 C CA . ILE G 1 91 ? 18.372 0.108 34.514 1.00 32.37 144 ILE G CA 1
ATOM 4567 C C . ILE G 1 91 ? 19.797 0.294 34.981 1.00 33.69 144 ILE G C 1
ATOM 4568 O O . ILE G 1 91 ? 20.456 1.263 34.610 1.00 34.96 144 ILE G O 1
ATOM 4573 N N . GLN G 1 92 ? 20.276 -0.617 35.814 1.00 32.51 145 GLN G N 1
ATOM 4574 C CA . GLN G 1 92 ? 21.622 -0.456 36.321 1.00 41.48 145 GLN G CA 1
ATOM 4575 C C . GLN G 1 92 ? 22.337 -1.773 36.566 1.00 40.02 145 GLN G C 1
ATOM 4576 O O . GLN G 1 92 ? 21.715 -2.822 36.671 1.00 34.78 145 GLN G O 1
ATOM 4582 N N . ALA G 1 93 ? 23.657 -1.697 36.655 1.00 38.99 146 ALA G N 1
ATOM 4583 C CA . ALA G 1 93 ? 24.478 -2.845 37.027 1.00 42.94 146 ALA G CA 1
ATOM 4584 C C . ALA G 1 93 ? 25.728 -2.345 37.724 1.00 58.71 146 ALA G C 1
ATOM 4585 O O . ALA G 1 93 ? 26.330 -1.353 37.300 1.00 54.41 146 ALA G O 1
ATOM 4587 N N . ALA G 1 94 ? 26.113 -3.029 38.796 1.00 75.32 147 ALA G N 1
ATOM 4588 C CA . ALA G 1 94 ? 27.341 -2.699 39.514 1.00 82.41 147 ALA G CA 1
ATOM 4589 C C . ALA G 1 94 ? 28.588 -3.002 38.671 1.00 77.96 147 ALA G C 1
ATOM 4590 O O . ALA G 1 94 ? 28.611 -3.981 37.919 1.00 77.27 147 ALA G O 1
ATOM 4592 N N . PRO G 1 95 ? 29.625 -2.155 38.791 1.00 76.50 148 PRO G N 1
ATOM 4593 C CA . PRO G 1 95 ? 30.919 -2.406 38.139 1.00 76.50 148 PRO G CA 1
ATOM 4594 C C . PRO G 1 95 ? 31.557 -3.709 38.611 1.00 69.20 148 PRO G C 1
ATOM 4595 O O . PRO G 1 95 ? 32.158 -4.398 37.787 1.00 73.08 148 PRO G O 1
ATOM 4599 N N . ALA H 1 8 ? 5.341 56.824 22.782 1.00 96.30 61 ALA H N 1
ATOM 4600 C CA . ALA H 1 8 ? 5.130 55.386 22.649 1.00 97.75 61 ALA H CA 1
ATOM 4601 C C . ALA H 1 8 ? 4.642 55.019 21.248 1.00 97.49 61 ALA H C 1
ATOM 4602 O O . ALA H 1 8 ? 4.219 55.887 20.480 1.00 95.55 61 ALA H O 1
ATOM 4604 N N . LEU H 1 9 ? 4.702 53.727 20.931 1.00 95.80 62 LEU H N 1
ATOM 4605 C CA . LEU H 1 9 ? 4.337 53.216 19.608 1.00 88.49 62 LEU H CA 1
ATOM 4606 C C . LEU H 1 9 ? 2.822 53.023 19.455 1.00 75.55 62 LEU H C 1
ATOM 4607 O O . LEU H 1 9 ? 2.105 52.895 20.445 1.00 72.48 62 LEU H O 1
ATOM 4612 N N . PRO H 1 10 ? 2.323 53.013 18.210 1.00 72.70 63 PRO H N 1
ATOM 4613 C CA . PRO H 1 10 ? 0.904 52.686 18.025 1.00 76.53 63 PRO H CA 1
ATOM 4614 C C . PRO H 1 10 ? 0.645 51.196 18.305 1.00 80.92 63 PRO H C 1
ATOM 4615 O O . PRO H 1 10 ? 1.493 50.357 17.995 1.00 76.38 63 PRO H O 1
ATOM 4619 N N . VAL H 1 11 ? -0.507 50.880 18.895 1.00 79.29 64 VAL H N 1
ATOM 4620 C CA . VAL H 1 11 ? -0.807 49.513 19.324 1.00 72.25 64 VAL H CA 1
ATOM 4621 C C . VAL H 1 11 ? -2.141 49.022 18.776 1.00 68.23 64 VAL H C 1
ATOM 4622 O O . VAL H 1 11 ? -3.168 49.670 18.963 1.00 65.02 64 VAL H O 1
ATOM 4626 N N . ALA H 1 12 ? -2.117 47.868 18.112 1.00 62.25 65 ALA H N 1
ATOM 4627 C CA . ALA H 1 12 ? -3.318 47.279 17.514 1.00 56.21 65 ALA H CA 1
ATOM 4628 C C . ALA H 1 12 ? -3.612 45.879 18.075 1.00 58.26 65 ALA H C 1
ATOM 4629 O O . ALA H 1 12 ? -2.824 44.953 17.892 1.00 54.37 65 ALA H O 1
ATOM 4631 N N . GLN H 1 13 ? -4.736 45.730 18.771 1.00 66.05 66 GLN H N 1
ATOM 4632 C CA . GLN H 1 13 ? -5.141 44.419 19.279 1.00 58.83 66 GLN H CA 1
ATOM 4633 C C . GLN H 1 13 ? -5.597 43.565 18.105 1.00 45.83 66 GLN H C 1
ATOM 4634 O O . GLN H 1 13 ? -6.413 43.996 17.291 1.00 43.27 66 GLN H O 1
ATOM 4640 N N . VAL H 1 14 ? -5.046 42.361 18.011 1.00 43.62 67 VAL H N 1
ATOM 4641 C CA . VAL H 1 14 ? -5.406 41.431 16.954 1.00 44.11 67 VAL H CA 1
ATOM 4642 C C . VAL H 1 14 ? -6.338 40.371 17.512 1.00 43.82 67 VAL H C 1
ATOM 4643 O O . VAL H 1 14 ? -5.926 39.531 18.300 1.00 48.78 67 VAL H O 1
ATOM 4647 N N . PRO H 1 15 ? -7.602 40.402 17.098 1.00 46.95 68 PRO H N 1
ATOM 4648 C CA . PRO H 1 15 ? -8.546 39.381 17.554 1.00 45.77 68 PRO H CA 1
ATOM 4649 C C . PRO H 1 15 ? -8.100 38.002 17.065 1.00 44.82 68 PRO H C 1
ATOM 4650 O O . PRO H 1 15 ? -7.697 37.865 15.903 1.00 46.77 68 PRO H O 1
ATOM 4654 N N . THR H 1 16 ? -8.143 37.005 17.944 1.00 36.12 69 THR H N 1
ATOM 4655 C CA . THR H 1 16 ? -7.896 35.618 17.547 1.00 37.69 69 THR H CA 1
ATOM 4656 C C . THR H 1 16 ? -9.217 34.963 17.103 1.00 44.41 69 THR H C 1
ATOM 4657 O O . THR H 1 16 ? -10.100 34.710 17.925 1.00 36.15 69 THR H O 1
ATOM 4661 N N . ASP H 1 17 ? -9.356 34.725 15.796 1.00 37.24 70 ASP H N 1
ATOM 4662 C CA . ASP H 1 17 ? -10.587 34.163 15.234 1.00 41.02 70 ASP H CA 1
ATOM 4663 C C . ASP H 1 17 ? -10.602 32.622 15.321 1.00 46.57 70 ASP H C 1
ATOM 4664 O O . ASP H 1 17 ? -9.573 32.012 15.579 1.00 45.13 70 ASP H O 1
ATOM 4669 N N . PRO H 1 18 ? -11.775 31.989 15.123 1.00 51.53 71 PRO H N 1
ATOM 4670 C CA . PRO H 1 18 ? -11.815 30.520 15.113 1.00 44.43 71 PRO H CA 1
ATOM 4671 C C . PRO H 1 18 ? -11.302 29.969 13.794 1.00 49.41 71 PRO H C 1
ATOM 4672 O O . PRO H 1 18 ? -11.892 30.246 12.749 1.00 47.56 71 PRO H O 1
ATOM 4676 N N . GLY H 1 19 ? -10.228 29.186 13.845 1.00 51.91 72 GLY H N 1
ATOM 4677 C CA . GLY H 1 19 ? -9.578 28.707 12.636 1.00 54.13 72 GLY H CA 1
ATOM 4678 C C . GLY H 1 19 ? -9.958 27.308 12.191 1.00 44.97 72 GLY H C 1
ATOM 4679 O O . GLY H 1 19 ? -10.520 26.517 12.950 1.00 41.09 72 GLY H O 1
ATOM 4680 N N . HIS H 1 20 ? -9.633 27.007 10.940 1.00 32.52 73 HIS H N 1
ATOM 4681 C CA . HIS H 1 20 ? -9.832 25.684 10.375 1.00 38.75 73 HIS H CA 1
ATOM 4682 C C . HIS H 1 20 ? -8.866 24.661 10.987 1.00 33.53 73 HIS H C 1
ATOM 4683 O O . HIS H 1 20 ? -7.896 25.031 11.646 1.00 31.15 73 HIS H O 1
ATOM 4690 N N . PHE H 1 21 ? -9.140 23.380 10.755 1.00 31.19 74 PHE H N 1
ATOM 4691 C CA . PHE H 1 21 ? -8.261 22.280 11.176 1.00 24.78 74 PHE H CA 1
ATOM 4692 C C . PHE H 1 21 ? -6.775 22.580 10.944 1.00 32.69 74 PHE H C 1
ATOM 4693 O O . PHE H 1 21 ? -6.364 22.937 9.836 1.00 40.80 74 PHE H O 1
ATOM 4701 N N . SER H 1 22 ? -5.975 22.411 11.990 1.00 27.62 75 SER H N 1
ATOM 4702 C CA . SER H 1 22 ? -4.536 22.653 11.916 1.00 25.52 75 SER H CA 1
ATOM 4703 C C . SER H 1 22 ? -3.852 22.027 13.125 1.00 23.42 75 SER H C 1
ATOM 4704 O O . SER H 1 22 ? -4.233 22.288 14.258 1.00 29.00 75 SER H O 1
ATOM 4707 N N . VAL H 1 23 ? -2.844 21.211 12.859 1.00 29.55 76 VAL H N 1
ATOM 4708 C CA . VAL H 1 23 ? -2.146 20.431 13.868 1.00 32.02 76 VAL H CA 1
ATOM 4709 C C . VAL H 1 23 ? -0.631 20.604 13.735 1.00 27.09 76 VAL H C 1
ATOM 4710 O O . VAL H 1 23 ? -0.116 20.679 12.630 1.00 28.77 76 VAL H O 1
ATOM 4714 N N . LEU H 1 24 ? 0.074 20.703 14.861 1.00 31.58 77 LEU H N 1
ATOM 4715 C CA . LEU H 1 24 ? 1.533 20.666 14.860 1.00 25.07 77 LEU H CA 1
ATOM 4716 C C . LEU H 1 24 ? 1.978 19.419 15.597 1.00 28.40 77 LEU H C 1
ATOM 4717 O O . LEU H 1 24 ? 1.420 19.089 16.633 1.00 29.66 77 LEU H O 1
ATOM 4722 N N . LEU H 1 25 ? 2.965 18.716 15.058 1.00 29.19 78 LEU H N 1
ATOM 4723 C CA . LEU H 1 25 ? 3.404 17.452 15.644 1.00 33.02 78 LEU H CA 1
ATOM 4724 C C . LEU H 1 25 ? 4.900 17.366 15.526 1.00 39.43 78 LEU H C 1
ATOM 4725 O O . LEU H 1 25 ? 5.434 17.483 14.432 1.00 40.29 78 LEU H O 1
ATOM 4730 N N . ASP H 1 26 ? 5.579 17.184 16.654 1.00 42.57 79 ASP H N 1
ATOM 4731 C CA . ASP H 1 26 ? 7.032 17.048 16.660 1.00 40.91 79 ASP H CA 1
ATOM 4732 C C . ASP H 1 26 ? 7.449 15.661 16.168 1.00 42.70 79 ASP H C 1
ATOM 4733 O O . ASP H 1 26 ? 7.096 14.646 16.763 1.00 42.37 79 ASP H O 1
ATOM 4738 N N . VAL H 1 27 ? 8.207 15.626 15.078 1.00 38.82 80 VAL H N 1
ATOM 4739 C CA . VAL H 1 27 ? 8.708 14.376 14.528 1.00 35.48 80 VAL H CA 1
ATOM 4740 C C . VAL H 1 27 ? 10.200 14.485 14.215 1.00 42.03 80 VAL H C 1
ATOM 4741 O O . VAL H 1 27 ? 10.672 13.968 13.198 1.00 38.44 80 VAL H O 1
ATOM 4745 N N . LYS H 1 28 ? 10.938 15.147 15.099 1.00 35.93 81 LYS H N 1
ATOM 4746 C CA . LYS H 1 28 ? 12.342 15.482 14.854 1.00 41.09 81 LYS H CA 1
ATOM 4747 C C . LYS H 1 28 ? 13.269 14.269 14.748 1.00 39.17 81 LYS H C 1
ATOM 4748 O O . LYS H 1 28 ? 14.345 14.352 14.157 1.00 41.03 81 LYS H O 1
ATOM 4754 N N . HIS H 1 29 ? 12.859 13.143 15.323 1.00 32.04 82 HIS H N 1
ATOM 4755 C CA . HIS H 1 29 ? 13.679 11.944 15.261 1.00 32.20 82 HIS H CA 1
ATOM 4756 C C . HIS H 1 29 ? 13.584 11.222 13.926 1.00 33.50 82 HIS H C 1
ATOM 4757 O O . HIS H 1 29 ? 14.287 10.249 13.699 1.00 34.61 82 HIS H O 1
ATOM 4764 N N . PHE H 1 30 ? 12.699 11.689 13.054 1.00 34.31 83 PHE H N 1
ATOM 4765 C CA . PHE H 1 30 ? 12.468 11.006 11.793 1.00 32.43 83 PHE H CA 1
ATOM 4766 C C . PHE H 1 30 ? 12.855 11.879 10.616 1.00 39.01 83 PHE H C 1
ATOM 4767 O O . PHE H 1 30 ? 12.585 13.083 10.593 1.00 42.97 83 PHE H O 1
ATOM 4775 N N . SER H 1 31 ? 13.484 11.256 9.628 1.00 45.38 84 SER H N 1
ATOM 4776 C CA . SER H 1 31 ? 13.794 11.914 8.372 1.00 42.32 84 SER H CA 1
ATOM 4777 C C . SER H 1 31 ? 12.520 12.019 7.552 1.00 42.19 84 SER H C 1
ATOM 4778 O O . SER H 1 31 ? 11.590 11.239 7.742 1.00 47.75 84 SER H O 1
ATOM 4781 N N . PRO H 1 32 ? 12.470 12.988 6.633 1.00 49.33 85 PRO H N 1
ATOM 4782 C CA . PRO H 1 32 ? 11.302 13.195 5.775 1.00 43.58 85 PRO H CA 1
ATOM 4783 C C . PRO H 1 32 ? 10.836 11.915 5.100 1.00 48.15 85 PRO H C 1
ATOM 4784 O O . PRO H 1 32 ? 9.639 11.760 4.834 1.00 53.96 85 PRO H O 1
ATOM 4788 N N . GLU H 1 33 ? 11.764 10.998 4.847 1.00 37.68 86 GLU H N 1
ATOM 4789 C CA . GLU H 1 33 ? 11.425 9.771 4.131 1.00 47.88 86 GLU H CA 1
ATOM 4790 C C . GLU H 1 33 ? 10.848 8.698 5.052 1.00 51.78 86 GLU H C 1
ATOM 4791 O O . GLU H 1 33 ? 10.268 7.720 4.585 1.00 53.85 86 GLU H O 1
ATOM 4797 N N . GLU H 1 34 ? 10.999 8.890 6.359 1.00 44.46 87 GLU H N 1
ATOM 4798 C CA . GLU H 1 34 ? 10.552 7.905 7.336 1.00 40.56 87 GLU H CA 1
ATOM 4799 C C . GLU H 1 34 ? 9.132 8.208 7.848 1.00 39.94 87 GLU H C 1
ATOM 4800 O O . GLU H 1 34 ? 8.622 7.540 8.752 1.00 38.63 87 GLU H O 1
ATOM 4806 N N . ILE H 1 35 ? 8.499 9.201 7.234 1.00 33.93 88 ILE H N 1
ATOM 4807 C CA . ILE H 1 35 ? 7.182 9.687 7.643 1.00 38.04 88 ILE H CA 1
ATOM 4808 C C . ILE H 1 35 ? 6.166 9.728 6.503 1.00 40.60 88 ILE H C 1
ATOM 4809 O O . ILE H 1 35 ? 6.356 10.461 5.527 1.00 50.34 88 ILE H O 1
ATOM 4814 N N . ALA H 1 36 ? 5.070 8.992 6.656 1.00 35.01 89 ALA H N 1
ATOM 4815 C CA . ALA H 1 36 ? 3.974 9.015 5.685 1.00 35.36 89 ALA H CA 1
ATOM 4816 C C . ALA H 1 36 ? 2.696 9.661 6.230 1.00 35.06 89 ALA H C 1
ATOM 4817 O O . ALA H 1 36 ? 2.177 9.262 7.280 1.00 38.43 89 ALA H O 1
ATOM 4819 N N . VAL H 1 37 ? 2.176 10.638 5.493 1.00 35.85 90 VAL H N 1
ATOM 4820 C CA . VAL H 1 37 ? 0.929 11.306 5.851 1.00 33.19 90 VAL H CA 1
ATOM 4821 C C . VAL H 1 37 ? -0.192 10.991 4.834 1.00 42.02 90 VAL H C 1
ATOM 4822 O O . VAL H 1 37 ? -0.127 11.433 3.684 1.00 48.25 90 VAL H O 1
ATOM 4826 N N . LYS H 1 38 ? -1.198 10.218 5.257 1.00 34.43 91 LYS H N 1
ATOM 4827 C CA . LYS H 1 38 ? -2.345 9.834 4.405 1.00 42.12 91 LYS H CA 1
ATOM 4828 C C . LYS H 1 38 ? -3.683 10.359 4.958 1.00 44.85 91 LYS H C 1
ATOM 4829 O O . LYS H 1 38 ? -3.809 10.594 6.155 1.00 36.61 91 LYS H O 1
ATOM 4835 N N . VAL H 1 39 ? -4.690 10.519 4.100 1.00 34.07 92 VAL H N 1
ATOM 4836 C CA . VAL H 1 39 ? -6.063 10.702 4.584 1.00 22.47 92 VAL H CA 1
ATOM 4837 C C . VAL H 1 39 ? -6.826 9.400 4.415 1.00 31.54 92 VAL H C 1
ATOM 4838 O O . VAL H 1 39 ? -6.964 8.894 3.310 1.00 36.05 92 VAL H O 1
ATOM 4842 N N . VAL H 1 40 ? -7.292 8.841 5.523 1.00 30.30 93 VAL H N 1
ATOM 4843 C CA . VAL H 1 40 ? -7.960 7.550 5.508 1.00 31.02 93 VAL H CA 1
ATOM 4844 C C . VAL H 1 40 ? -9.323 7.670 6.185 1.00 38.32 93 VAL H C 1
ATOM 4845 O O . VAL H 1 40 ? -9.411 7.875 7.397 1.00 46.38 93 VAL H O 1
ATOM 4849 N N . GLY H 1 41 ? -10.385 7.552 5.403 1.00 34.86 94 GLY H N 1
ATOM 4850 C CA . GLY H 1 41 ? -11.721 7.729 5.940 1.00 35.65 94 GLY H CA 1
ATOM 4851 C C . GLY H 1 41 ? -11.912 9.206 6.216 1.00 40.40 94 GLY H C 1
ATOM 4852 O O . GLY H 1 41 ? -11.814 10.034 5.307 1.00 40.27 94 GLY H O 1
ATOM 4853 N N . GLU H 1 42 ? -12.164 9.547 7.472 1.00 36.71 95 GLU H N 1
ATOM 4854 C CA . GLU H 1 42 ? -12.240 10.951 7.845 1.00 51.20 95 GLU H CA 1
ATOM 4855 C C . GLU H 1 42 ? -11.184 11.317 8.885 1.00 49.70 95 GLU H C 1
ATOM 4856 O O . GLU H 1 42 ? -11.369 12.237 9.675 1.00 45.27 95 GLU H O 1
ATOM 4862 N N . HIS H 1 43 ? -10.075 10.579 8.858 1.00 48.95 96 HIS H N 1
ATOM 4863 C CA . HIS H 1 43 ? -8.908 10.858 9.683 1.00 37.36 96 HIS H CA 1
ATOM 4864 C C . HIS H 1 43 ? -7.674 11.147 8.822 1.00 35.51 96 HIS H C 1
ATOM 4865 O O . HIS H 1 43 ? -7.494 10.554 7.762 1.00 48.34 96 HIS H O 1
ATOM 4872 N N . VAL H 1 44 ? -6.826 12.055 9.286 1.00 23.20 97 VAL H N 1
ATOM 4873 C CA . VAL H 1 44 ? -5.466 12.168 8.779 1.00 28.28 97 VAL H CA 1
ATOM 4874 C C . VAL H 1 44 ? -4.596 11.214 9.562 1.00 33.71 97 VAL H C 1
ATOM 4875 O O . VAL H 1 44 ? -4.574 11.262 10.799 1.00 31.61 97 VAL H O 1
ATOM 4879 N N . GLU H 1 45 ? -3.891 10.332 8.864 1.00 32.99 98 GLU H N 1
ATOM 4880 C CA . GLU H 1 45 ? -2.979 9.415 9.544 1.00 34.18 98 GLU H CA 1
ATOM 4881 C C . GLU H 1 45 ? -1.554 9.854 9.351 1.00 35.03 98 GLU H C 1
ATOM 4882 O O . GLU H 1 45 ? -1.179 10.328 8.278 1.00 31.63 98 GLU H O 1
ATOM 4888 N N . VAL H 1 46 ? -0.766 9.720 10.407 1.00 30.17 99 VAL H N 1
ATOM 4889 C CA . VAL H 1 46 ? 0.662 9.956 10.326 1.00 24.99 99 VAL H CA 1
ATOM 4890 C C . VAL H 1 46 ? 1.350 8.695 10.789 1.00 29.74 99 VAL H C 1
ATOM 4891 O O . VAL H 1 46 ? 1.183 8.278 11.938 1.00 30.64 99 VAL H O 1
ATOM 4895 N N . HIS H 1 47 ? 2.100 8.070 9.890 1.00 23.08 100 HIS H N 1
ATOM 4896 C CA . HIS H 1 47 ? 2.899 6.904 10.248 1.00 29.04 100 HIS H CA 1
ATOM 4897 C C . HIS H 1 47 ? 4.371 7.261 10.122 1.00 36.73 100 HIS H C 1
ATOM 4898 O O . HIS H 1 47 ? 4.799 7.802 9.103 1.00 37.09 100 HIS H O 1
ATOM 4905 N N . ALA H 1 48 ? 5.128 6.994 11.181 1.00 33.28 101 ALA H N 1
ATOM 4906 C CA . ALA H 1 48 ? 6.555 7.282 11.222 1.00 29.57 101 ALA H CA 1
ATOM 4907 C C . ALA H 1 48 ? 7.279 6.077 11.783 1.00 33.12 101 ALA H C 1
ATOM 4908 O O . ALA H 1 48 ? 6.784 5.414 12.695 1.00 32.08 101 ALA H O 1
ATOM 4910 N N . ARG H 1 49 ? 8.446 5.787 11.215 1.00 38.10 102 ARG H N 1
ATOM 4911 C CA . ARG H 1 49 ? 9.234 4.623 11.607 1.00 39.15 102 ARG H CA 1
ATOM 4912 C C . ARG H 1 49 ? 10.677 4.759 11.127 1.00 40.01 102 ARG H C 1
ATOM 4913 O O . ARG H 1 49 ? 10.931 5.079 9.960 1.00 39.10 102 ARG H O 1
ATOM 4921 N N . HIS H 1 50 ? 11.611 4.530 12.040 1.00 24.71 103 HIS H N 1
ATOM 4922 C CA . HIS H 1 50 ? 13.023 4.412 11.703 1.00 25.36 103 HIS H CA 1
ATOM 4923 C C . HIS H 1 50 ? 13.646 3.192 12.357 1.00 33.63 103 HIS H C 1
ATOM 4924 O O . HIS H 1 50 ? 13.287 2.810 13.480 1.00 28.06 103 HIS H O 1
ATOM 4931 N N . ALA H 1 51 ? 14.563 2.577 11.613 1.00 41.15 104 ALA H N 1
ATOM 4932 C CA . ALA H 1 51 ? 15.319 1.408 12.054 1.00 38.84 104 ALA H CA 1
ATOM 4933 C C . ALA H 1 51 ? 16.343 1.729 13.141 1.00 28.51 104 ALA H C 1
ATOM 4934 O O . ALA H 1 51 ? 16.720 2.883 13.348 1.00 33.67 104 ALA H O 1
ATOM 4936 N N . ALA H 1 52 ? 16.785 0.683 13.821 1.00 36.26 105 ALA H N 1
ATOM 4937 C CA . ALA H 1 52 ? 17.803 0.780 14.860 1.00 34.73 105 ALA H CA 1
ATOM 4938 C C . ALA H 1 52 ? 19.023 1.562 14.382 1.00 41.83 105 ALA H C 1
ATOM 4939 O O . ALA H 1 52 ? 19.600 1.265 13.336 1.00 53.56 105 ALA H O 1
ATOM 4941 N N . ARG H 1 53 ? 19.388 2.579 15.149 1.00 35.93 106 ARG H N 1
ATOM 4942 C CA . ARG H 1 53 ? 20.495 3.444 14.804 1.00 40.28 106 ARG H CA 1
ATOM 4943 C C . ARG H 1 53 ? 21.094 3.991 16.096 1.00 54.68 106 ARG H C 1
ATOM 4944 O O . ARG H 1 53 ? 20.428 4.004 17.141 1.00 49.44 106 ARG H O 1
ATOM 4952 N N . PRO H 1 54 ? 22.363 4.427 16.041 1.00 57.97 107 PRO H N 1
ATOM 4953 C CA . PRO H 1 54 ? 23.005 4.920 17.258 1.00 50.93 107 PRO H CA 1
ATOM 4954 C C . PRO H 1 54 ? 22.501 6.290 17.653 1.00 43.09 107 PRO H C 1
ATOM 4955 O O . PRO H 1 54 ? 22.207 7.099 16.776 1.00 46.49 107 PRO H O 1
ATOM 4959 N N . ASP H 1 55 ? 22.390 6.535 18.955 1.00 37.71 108 ASP H N 1
ATOM 4960 C CA . ASP H 1 55 ? 22.417 7.904 19.474 1.00 52.07 108 ASP H CA 1
ATOM 4961 C C . ASP H 1 55 ? 23.498 8.007 20.561 1.00 48.33 108 ASP H C 1
ATOM 4962 O O . ASP H 1 55 ? 24.411 7.183 20.610 1.00 48.55 108 ASP H O 1
ATOM 4967 N N . GLU H 1 56 ? 23.387 9.009 21.423 1.00 52.91 109 GLU H N 1
ATOM 4968 C CA . GLU H 1 56 ? 24.387 9.258 22.460 1.00 56.12 109 GLU H CA 1
ATOM 4969 C C . GLU H 1 56 ? 24.527 8.098 23.451 1.00 59.88 109 GLU H C 1
ATOM 4970 O O . GLU H 1 56 ? 25.579 7.919 24.052 1.00 58.29 109 GLU H O 1
ATOM 4976 N N . HIS H 1 57 ? 23.465 7.310 23.608 1.00 65.44 110 HIS H N 1
ATOM 4977 C CA . HIS H 1 57 ? 23.388 6.312 24.671 1.00 64.61 110 HIS H CA 1
ATOM 4978 C C . HIS H 1 57 ? 23.507 4.879 24.167 1.00 57.86 110 HIS H C 1
ATOM 4979 O O . HIS H 1 57 ? 23.800 3.970 24.938 1.00 57.55 110 HIS H O 1
ATOM 4986 N N . GLY H 1 58 ? 23.264 4.657 22.884 1.00 40.86 111 GLY H N 1
ATOM 4987 C CA . GLY H 1 58 ? 23.324 3.300 22.383 1.00 34.71 111 GLY H CA 1
ATOM 4988 C C . GLY H 1 58 ? 22.589 3.150 21.072 1.00 46.78 111 GLY H C 1
ATOM 4989 O O . GLY H 1 58 ? 22.797 3.938 20.150 1.00 52.35 111 GLY H O 1
ATOM 4990 N N . PHE H 1 59 ? 21.731 2.139 20.981 1.00 34.31 112 PHE H N 1
ATOM 4991 C CA . PHE H 1 59 ? 20.903 1.972 19.786 1.00 41.36 112 PHE H CA 1
ATOM 4992 C C . PHE H 1 59 ? 19.398 2.151 20.057 1.00 39.89 112 PHE H C 1
ATOM 4993 O O . PHE H 1 59 ? 18.875 1.687 21.074 1.00 39.32 112 PHE H O 1
ATOM 5001 N N . VAL H 1 60 ? 18.716 2.824 19.138 1.00 37.55 113 VAL H N 1
ATOM 5002 C CA . VAL H 1 60 ? 17.287 3.068 19.280 1.00 40.61 113 VAL H CA 1
ATOM 5003 C C . VAL H 1 60 ? 16.547 2.859 17.958 1.00 34.25 113 VAL H C 1
ATOM 5004 O O . VAL H 1 60 ? 16.987 3.323 16.912 1.00 35.79 113 VAL H O 1
ATOM 5008 N N . ALA H 1 61 ? 15.437 2.128 18.017 1.00 25.31 114 ALA H N 1
ATOM 5009 C CA . ALA H 1 61 ? 14.488 2.062 16.909 1.00 34.40 114 ALA H CA 1
ATOM 5010 C C . ALA H 1 61 ? 13.143 2.614 17.381 1.00 34.08 114 ALA H C 1
ATOM 5011 O O . ALA H 1 61 ? 12.725 2.352 18.511 1.00 37.20 114 ALA H O 1
ATOM 5013 N N . ARG H 1 62 ? 12.470 3.369 16.522 1.00 26.75 115 ARG H N 1
ATOM 5014 C CA . ARG H 1 62 ? 11.183 3.987 16.872 1.00 32.57 115 ARG H CA 1
ATOM 5015 C C . ARG H 1 62 ? 10.080 3.824 15.804 1.00 38.72 115 ARG H C 1
ATOM 5016 O O . ARG H 1 62 ? 10.344 3.855 14.592 1.00 37.84 115 ARG H O 1
ATOM 5024 N N . GLU H 1 63 ? 8.840 3.708 16.270 1.00 31.08 116 GLU H N 1
ATOM 5025 C CA . GLU H 1 63 ? 7.667 3.712 15.401 1.00 39.57 116 GLU H CA 1
ATOM 5026 C C . GLU H 1 63 ? 6.451 4.326 16.110 1.00 40.98 116 GLU H C 1
ATOM 5027 O O . GLU H 1 63 ? 6.111 3.939 17.240 1.00 39.34 116 GLU H O 1
ATOM 5033 N N . PHE H 1 64 ? 5.788 5.280 15.471 1.00 27.04 117 PHE H N 1
ATOM 5034 C CA . PHE H 1 64 ? 4.482 5.689 15.994 1.00 39.31 117 PHE H CA 1
ATOM 5035 C C . PHE H 1 64 ? 3.438 5.840 14.900 1.00 33.37 117 PHE H C 1
ATOM 5036 O O . PHE H 1 64 ? 3.777 6.190 13.771 1.00 31.45 117 PHE H O 1
ATOM 5044 N N . HIS H 1 65 ? 2.178 5.580 15.260 1.00 31.25 118 HIS H N 1
ATOM 5045 C CA . HIS H 1 65 ? 1.012 5.863 14.408 1.00 38.89 118 HIS H CA 1
ATOM 5046 C C . HIS H 1 65 ? 0.056 6.794 15.142 1.00 34.49 118 HIS H C 1
ATOM 5047 O O . HIS H 1 65 ? -0.432 6.463 16.224 1.00 35.08 118 HIS H O 1
ATOM 5054 N N . ARG H 1 66 ? -0.213 7.951 14.554 1.00 20.55 119 ARG H N 1
ATOM 5055 C CA . ARG H 1 66 ? -1.289 8.814 15.026 1.00 23.06 119 ARG H CA 1
ATOM 5056 C C . ARG H 1 66 ? -2.384 8.985 13.995 1.00 31.46 119 ARG H C 1
ATOM 5057 O O . ARG H 1 66 ? -2.120 8.999 12.791 1.00 35.25 119 ARG H O 1
ATOM 5065 N N . ARG H 1 67 ? -3.608 9.162 14.485 1.00 30.46 120 ARG H N 1
ATOM 5066 C CA . ARG H 1 67 ? -4.720 9.626 13.658 1.00 26.00 120 ARG H CA 1
ATOM 5067 C C . ARG H 1 67 ? -5.344 10.883 14.232 1.00 30.04 120 ARG H C 1
ATOM 5068 O O . ARG H 1 67 ? -5.598 10.990 15.445 1.00 33.38 120 ARG H O 1
ATOM 5076 N N . TYR H 1 68 ? -5.633 11.821 13.352 1.00 27.82 121 TYR H N 1
ATOM 5077 C CA . TYR H 1 68 ? -6.357 13.024 13.734 1.00 24.70 121 TYR H CA 1
ATOM 5078 C C . TYR H 1 68 ? -7.680 13.023 13.001 1.00 34.32 121 TYR H C 1
ATOM 5079 O O . TYR H 1 68 ? -7.720 12.830 11.783 1.00 33.52 121 TYR H O 1
ATOM 5088 N N . ARG H 1 69 ? -8.765 13.210 13.737 1.00 29.04 122 ARG H N 1
ATOM 5089 C CA . ARG H 1 69 ? -10.090 13.221 13.139 1.00 34.07 122 ARG H CA 1
ATOM 5090 C C . ARG H 1 69 ? -10.366 14.530 12.393 1.00 33.62 122 ARG H C 1
ATOM 5091 O O . ARG H 1 69 ? -10.232 15.611 12.948 1.00 29.85 122 ARG H O 1
ATOM 5099 N N . LEU H 1 70 ? -10.741 14.426 11.127 1.00 33.62 123 LEU H N 1
ATOM 5100 C CA . LEU H 1 70 ? -11.070 15.610 10.347 1.00 34.31 123 LEU H CA 1
ATOM 5101 C C . LEU H 1 70 ? -12.452 16.125 10.746 1.00 28.41 123 LEU H C 1
ATOM 5102 O O . LEU H 1 70 ? -13.319 15.341 11.119 1.00 35.61 123 LEU H O 1
ATOM 5107 N N . PRO H 1 71 ? -12.644 17.452 10.703 1.00 38.93 124 PRO H N 1
ATOM 5108 C CA . PRO H 1 71 ? -13.919 18.048 11.116 1.00 44.50 124 PRO H CA 1
ATOM 5109 C C . PRO H 1 71 ? -15.009 17.642 10.149 1.00 41.79 124 PRO H C 1
ATOM 5110 O O . PRO H 1 71 ? -14.776 17.745 8.948 1.00 44.22 124 PRO H O 1
ATOM 5114 N N . PRO H 1 72 ? -16.168 17.192 10.659 1.00 37.18 125 PRO H N 1
ATOM 5115 C CA . PRO H 1 72 ? -17.295 16.803 9.798 1.00 45.59 125 PRO H CA 1
ATOM 5116 C C . PRO H 1 72 ? -17.553 17.823 8.694 1.00 43.57 125 PRO H C 1
ATOM 5117 O O . PRO H 1 72 ? -17.631 19.019 8.963 1.00 39.92 125 PRO H O 1
ATOM 5121 N N . GLY H 1 73 ? -17.651 17.346 7.459 1.00 57.52 126 GLY H N 1
ATOM 5122 C CA . GLY H 1 73 ? -17.940 18.216 6.336 1.00 63.79 126 GLY H CA 1
ATOM 5123 C C . GLY H 1 73 ? -16.697 18.684 5.614 1.00 61.88 126 GLY H C 1
ATOM 5124 O O . GLY H 1 73 ? -16.767 19.530 4.727 1.00 62.15 126 GLY H O 1
ATOM 5125 N N . VAL H 1 74 ? -15.553 18.131 5.992 1.00 64.95 127 VAL H N 1
ATOM 5126 C CA . VAL H 1 74 ? -14.294 18.495 5.357 1.00 66.72 127 VAL H CA 1
ATOM 5127 C C . VAL H 1 74 ? -14.133 17.790 3.998 1.00 63.29 127 VAL H C 1
ATOM 5128 O O . VAL H 1 74 ? -14.721 16.727 3.746 1.00 56.38 127 VAL H O 1
ATOM 5132 N N . ASP H 1 75 ? -13.351 18.411 3.123 1.00 54.78 128 ASP H N 1
ATOM 5133 C CA . ASP H 1 75 ? -13.037 17.861 1.814 1.00 45.82 128 ASP H CA 1
ATOM 5134 C C . ASP H 1 75 ? -11.774 17.051 1.975 1.00 47.33 128 ASP H C 1
ATOM 5135 O O . ASP H 1 75 ? -10.690 17.614 2.134 1.00 51.49 128 ASP H O 1
ATOM 5140 N N . PRO H 1 76 ? -11.901 15.717 1.927 1.00 47.01 129 PRO H N 1
ATOM 5141 C CA . PRO H 1 76 ? -10.746 14.853 2.209 1.00 56.79 129 PRO H CA 1
ATOM 5142 C C . PRO H 1 76 ? -9.644 14.939 1.151 1.00 51.55 129 PRO H C 1
ATOM 5143 O O . PRO H 1 76 ? -8.664 14.198 1.236 1.00 65.45 129 PRO H O 1
ATOM 5147 N N . ALA H 1 77 ? -9.797 15.832 0.177 1.00 38.11 130 ALA H N 1
ATOM 5148 C CA . ALA H 1 77 ? -8.764 16.030 -0.837 1.00 47.35 130 ALA H CA 1
ATOM 5149 C C . ALA H 1 77 ? -8.023 17.338 -0.589 1.00 47.59 130 ALA H C 1
ATOM 5150 O O . ALA H 1 77 ? -6.972 17.592 -1.180 1.00 48.25 130 ALA H O 1
ATOM 5152 N N . ALA H 1 78 ? -8.573 18.147 0.316 1.00 48.10 131 ALA H N 1
ATOM 5153 C CA . ALA H 1 78 ? -8.052 19.477 0.611 1.00 55.46 131 ALA H CA 1
ATOM 5154 C C . ALA H 1 78 ? -6.992 19.527 1.730 1.00 56.07 131 ALA H C 1
ATOM 5155 O O . ALA H 1 78 ? -6.606 20.601 2.187 1.00 58.53 131 ALA H O 1
ATOM 5157 N N . VAL H 1 79 ? -6.520 18.367 2.161 1.00 51.67 132 VAL H N 1
ATOM 5158 C CA . VAL H 1 79 ? -5.573 18.285 3.261 1.00 47.33 132 VAL H CA 1
ATOM 5159 C C . VAL H 1 79 ? -4.129 18.442 2.774 1.00 51.05 132 VAL H C 1
ATOM 5160 O O . VAL H 1 79 ? -3.726 17.800 1.807 1.00 60.15 132 VAL H O 1
ATOM 5164 N N . THR H 1 80 ? -3.361 19.296 3.450 1.00 40.17 133 THR H N 1
ATOM 5165 C CA . THR H 1 80 ? -1.952 19.539 3.119 1.00 36.26 133 THR H CA 1
ATOM 5166 C C . THR H 1 80 ? -1.026 19.350 4.323 1.00 40.24 133 THR H C 1
ATOM 5167 O O . THR H 1 80 ? -1.420 19.575 5.470 1.00 43.76 133 THR H O 1
ATOM 5171 N N . SER H 1 81 ? 0.211 18.945 4.071 1.00 36.04 134 SER H N 1
ATOM 5172 C CA . SER H 1 81 ? 1.201 18.917 5.143 1.00 34.70 134 SER H CA 1
ATOM 5173 C C . SER H 1 81 ? 2.513 19.577 4.743 1.00 39.90 134 SER H C 1
ATOM 5174 O O . SER H 1 81 ? 2.785 19.797 3.565 1.00 45.87 134 SER H O 1
ATOM 5177 N N . ALA H 1 82 ? 3.326 19.885 5.742 1.00 33.53 135 ALA H N 1
ATOM 5178 C CA . ALA H 1 82 ? 4.616 20.524 5.528 1.00 33.44 135 ALA H CA 1
ATOM 5179 C C . ALA H 1 82 ? 5.513 20.198 6.719 1.00 41.67 135 ALA H C 1
ATOM 5180 O O . ALA H 1 82 ? 5.058 20.237 7.868 1.00 44.93 135 ALA H O 1
ATOM 5182 N N . LEU H 1 83 ? 6.770 19.855 6.451 1.00 45.29 136 LEU H N 1
ATOM 5183 C CA . LEU H 1 83 ? 7.731 19.541 7.514 1.00 47.29 136 LEU H CA 1
ATOM 5184 C C . LEU H 1 83 ? 8.776 20.639 7.554 1.00 50.62 136 LEU H C 1
ATOM 5185 O O . LEU H 1 83 ? 9.426 20.917 6.547 1.00 49.37 136 LEU H O 1
ATOM 5190 N N . SER H 1 84 ? 8.913 21.281 8.712 1.00 44.38 137 SER H N 1
ATOM 5191 C CA . SER H 1 84 ? 9.850 22.384 8.874 1.00 47.04 137 SER H CA 1
ATOM 5192 C C . SER H 1 84 ? 11.259 21.804 8.974 1.00 50.97 137 SER H C 1
ATOM 5193 O O . SER H 1 84 ? 11.410 20.594 9.151 1.00 42.02 137 SER H O 1
ATOM 5196 N N . PRO H 1 85 ? 12.299 22.651 8.834 1.00 55.60 138 PRO H N 1
ATOM 5197 C CA . PRO H 1 85 ? 13.652 22.094 8.941 1.00 50.14 138 PRO H CA 1
ATOM 5198 C C . PRO H 1 85 ? 13.909 21.632 10.358 1.00 53.25 138 PRO H C 1
ATOM 5199 O O . PRO H 1 85 ? 14.671 20.683 10.581 1.00 57.23 138 PRO H O 1
ATOM 5203 N N . GLU H 1 86 ? 13.254 22.293 11.309 1.00 53.32 139 GLU H N 1
ATOM 5204 C CA . GLU H 1 86 ? 13.412 21.958 12.721 1.00 62.11 139 GLU H CA 1
ATOM 5205 C C . GLU H 1 86 ? 12.595 20.732 13.158 1.00 57.59 139 GLU H C 1
ATOM 5206 O O . GLU H 1 86 ? 12.474 20.451 14.348 1.00 57.60 139 GLU H O 1
ATOM 5212 N N . GLY H 1 87 ? 12.045 20.003 12.192 1.00 50.32 140 GLY H N 1
ATOM 5213 C CA . GLY H 1 87 ? 11.465 18.701 12.465 1.00 53.32 140 GLY H CA 1
ATOM 5214 C C . GLY H 1 87 ? 10.034 18.696 12.976 1.00 46.48 140 GLY H C 1
ATOM 5215 O O . GLY H 1 87 ? 9.555 17.679 13.471 1.00 41.92 140 GLY H O 1
ATOM 5216 N N . VAL H 1 88 ? 9.358 19.832 12.863 1.00 39.31 141 VAL H N 1
ATOM 5217 C CA . VAL H 1 88 ? 7.966 19.917 13.244 1.00 35.04 141 VAL H CA 1
ATOM 5218 C C . VAL H 1 88 ? 7.061 19.769 12.026 1.00 41.36 141 VAL H C 1
ATOM 5219 O O . VAL H 1 88 ? 7.191 20.494 11.045 1.00 45.54 141 VAL H O 1
ATOM 5223 N N . LEU H 1 89 ? 6.130 18.825 12.117 1.00 39.78 142 LEU H N 1
ATOM 5224 C CA . LEU H 1 89 ? 5.145 18.575 11.084 1.00 29.45 142 LEU H CA 1
ATOM 5225 C C . LEU H 1 89 ? 3.883 19.428 11.258 1.00 37.92 142 LEU H C 1
ATOM 5226 O O . LEU H 1 89 ? 3.279 19.465 12.335 1.00 39.73 142 LEU H O 1
ATOM 5231 N N . SER H 1 90 ? 3.493 20.109 10.184 1.00 23.63 143 SER H N 1
ATOM 5232 C CA . SER H 1 90 ? 2.261 20.870 10.151 1.00 22.99 143 SER H CA 1
ATOM 5233 C C . SER H 1 90 ? 1.249 20.227 9.206 1.00 39.55 143 SER H C 1
ATOM 5234 O O . SER H 1 90 ? 1.535 19.963 8.035 1.00 34.93 143 SER H O 1
ATOM 5237 N N . ILE H 1 91 ? 0.057 19.978 9.716 1.00 34.20 144 ILE H N 1
ATOM 5238 C CA . ILE H 1 91 ? -1.010 19.480 8.873 1.00 27.65 144 ILE H CA 1
ATOM 5239 C C . ILE H 1 91 ? -2.210 20.397 8.992 1.00 34.74 144 ILE H C 1
ATOM 5240 O O . ILE H 1 91 ? -2.600 20.775 10.097 1.00 39.55 144 ILE H O 1
ATOM 5245 N N . GLN H 1 92 ? -2.787 20.749 7.851 1.00 35.19 145 GLN H N 1
ATOM 5246 C CA . GLN H 1 92 ? -3.915 21.673 7.790 1.00 36.59 145 GLN H CA 1
ATOM 5247 C C . GLN H 1 92 ? -4.937 21.222 6.770 1.00 37.78 145 GLN H C 1
ATOM 5248 O O . GLN H 1 92 ? -4.615 20.496 5.837 1.00 36.58 145 GLN H O 1
ATOM 5254 N N . ALA H 1 93 ? -6.173 21.663 6.962 1.00 46.14 146 ALA H N 1
ATOM 5255 C CA . ALA H 1 93 ? -7.226 21.483 5.978 1.00 37.67 146 ALA H CA 1
ATOM 5256 C C . ALA H 1 93 ? -8.014 22.778 5.831 1.00 51.00 146 ALA H C 1
ATOM 5257 O O . ALA H 1 93 ? -9.047 22.966 6.469 1.00 47.39 146 ALA H O 1
ATOM 5259 N N . ALA H 1 94 ? -7.515 23.675 4.987 1.00 65.59 147 ALA H N 1
ATOM 5260 C CA . ALA H 1 94 ? -8.178 24.955 4.754 1.00 65.20 147 ALA H CA 1
ATOM 5261 C C . ALA H 1 94 ? -9.468 24.785 3.943 1.00 65.49 147 ALA H C 1
ATOM 5262 O O . ALA H 1 94 ? -10.416 25.567 4.078 1.00 65.46 147 ALA H O 1
#

B-factor: mean 43.75, std 19.36, range [8.38, 127.93]

Organism: Homo sapiens (NCBI:txid9606)

Solvent-accessible surface area: 33770 Å² total; per-residue (Å²): 104,70,95,19,92,85,170,30,105,13,80,21,64,13,64,2,71,64,10,1,42,112,43,19,42,1,81,6,46,49,99,50,0,29,0,69,0,147,5,69,22,26,34,58,85,45,12,29,2,14,52,42,30,56,27,72,10,125,3,29,135,52,13,80,57,95,43,8,73,4,21,20,6,30,25,10,4,0,18,0,92,10,64,98,144,115,42,156,11,89,58,67,59,12,85,3,5,6,39,13,86,2,111,70,20,43,92,147,46,22,51,19,68,4,54,60,61,35,0,26,0,49,2,134,3,56,70,81,92,48,122,101,17,81,4,23,50,47,28,69,44,42,19,36,7,23,82,79,33,90,50,74,56,1,39,5,10,61,17,126,71,10,49,7,13,0,43,35,187,50,66,101,8,57,158,66,103,79,105,77,73,55,21,43,13,56,21,64,2,80,62,11,2,40,121,48,22,45,8,65,2,50,29,89,22,0,26,0,47,2,134,3,57,19,24,30,52,92,48,13,30,2,16,49,43,28,60,32,78,6,147,13,45,136,72,20,77,49,87,38,6,68,4,22,17,5,37,27,11,5,0,18,0,65,2,62,88,110,148,55,125,6,82,58,67,67,12,54,1,6,4,38,19,95,1,114,71,22,43,71,152,57,10,43,2,59,3,53,61,51,24,0,30,0,56,2,150,3,66,71,76,92,53,117,128,12,84,2,15,41,44,23,64,39,46,15,41,11,14,91,89,36,86,52,71,57,4,79,11,54,42,39,136,71,10,51,0,11,0,49,2,108,160,147,130,128,90,167,111,38,150,128,51,29,114,13,72,17,63,15,66,1,79,66,12,1,42,119,46,18,53,7,66,1,28,14,112,46,0,46,1,58,0,128,3,61,21,24,36,53,87,42,10,24,5,17,56,44,27,84,49,70,13,170,11,28,106,51,14,79,46,89,39,8,65,4,25,18,5,45,22,11,3,0,35,1,91,1,74,87,185,93,89,40,131,12,89,57,73,61,15,82,4,7,5,36,25,80,1,118,68,18,36,75,149,58,9,58,6,79,3,37,65,56,25,0,55,1,60,0,123,4,57,65,85,90,62,144,138,23,76,1,16,44,47,26,86,25,44,13,24,2,23,53,76,40,98,40,93,33,5,82,4,39,32,36,136,70,12,48,0,12,0,46,5,98,90,93,112,19,99,52,133,139,16,69,18,59,18,66,2,78,64,12,2,38,114,42,20,53,7,73,2,25,20,108,35,0,46,1,63,0,120,2,52,18,23,35,68,82,39,10,24,2,17,52,43,28,82,38,82,7,175,10,44,135,81,18,98,46,101,43,7,64,3,26,22,6,48,27,11,5,0,30,0,91,2,70,130,159,111,101,90,35,144,10,98,54,75,67,9,81,4,7,5,35,25,78,2,114,73,17,39,88,154,57,24,44,52,132,52,71,59,42,27,0,53,1,49,0,138,6,83,70,80,92,43,133,98,19,85,2,17,44,42,26,81,26,45,12,22,0,19,25,78,29,82,74,90,42,32,87,59,66,63,34,138,108,10,47,6,11,0,51,7,112

GO terms:
  GO:0005576 extracellular region (C, IDA)
  GO:0005634 nucleus (C, IDA)
  GO:0005737 cytoplasm (C, IDA)
  GO:0045766 positive regulation of angiogenesis (P, IDA)
  GO:0006457 protein folding (P, IDA)
  GO:0051087 protein-folding chaperone binding (F, IPI)
  GO:0005829 cytosol (C, IDA)
  GO:0016607 nuclear speck (C, IDA)
  GO:0071889 14-3-3 protein binding (F, EXP)
  GO:0044183 protein folding chaperone (F, IMP)

Secondary structure (DSSP, 8-state):
-EE------EEEEEE-TTS-GGGEEEEEETTEEEEEEEEEEEE-SSEEEEEEEEEEEEPPTT--GGG-EEEE-TTSEEEEEE--/-EEE--EEEPP-EEEEE-TTS-GGGEEEEEETTEEEEEEEEEEEE-SSSEEEEEEEEEEEPPTT--GGG-EEEE-TTSEEEEE-/--EEPB---S--SSEEEEEE-TTS-GGGEEEEEETTEEEEEEEEEEEEETTEEEEEEEEEEEEPPTT--GGGEEEEE-TTSEEEEEE---/-EEPPEEE--EEEEEE-TTS-GGGEEEEEETTEEEEEEEEEEEE-SSSEEEEEEEEEEEPPSS--TTT-EEEE-TTSEEEEEE-/--------SS---EEEEEE-TT--GGGEEEEEETTEEEEEEEEEEEEETTEEEEEEEEEEEEPPTT--GGGEEEEE-TTSEEEEEE--/--EEE--EEE-S-EEEEE-TTS-GGGEEEEEETTEEEEEEEEEEEEETTEEEEEEEEEEEEPPSS--TTT-EEEE-TTSEEEEE--/-EE--B--EEEEEE-TTS-GGGEEEEEETTEEEEEEEEEEEE-SSEEEEEEEEEEEEPPTT--GGG-EEEE-TTSEEEEEE--/---EEE--EEEPP-EEEEE-TTS-GGGEEEEEETTEEEEEEEEEEEE-SSSEEEEEEEEEEEPPTT--TT--EEEE-TTSEEEEE--

Foldseek 3Di:
DDDDDDPLKDKDKDFQVPADPVQWDWDQDPQKIKIWGWDDWDQDPDGIDTDIDMDIDGRRPPWDSVQWDWDADPNRMIMITTDD/DDDDDDDDDDFDKDKDAAQVADPVQWDWADDDQKIKIKGWDDWDDDPPGTDTDIDIDIDGHDDPDDRVPWDWDADPNRMIMIGD/DDDDDDDDDPDPPFDKDKDAQQVADPVQWDWADDDQKIKIKGWDDWDDDDPGIDIDIDMDIDGHDPPFDRVQWDWDADPNRMIMIGGDHD/DDDDDDDDDFDKDKDAPQVFDPVQWDWADDPFKIKIWGWDDWDDDDPGTDIDIDMDIDGHDPPFDRVQWDWDADPNRMIMITGD/DDDDADDDPDDDWDKDKDAQQVFDPVQWDWAADDQKIKIKGWDQWDDDVPGIDIDIDMDIDGGGPRFDRVQWDWDADPNRMIMITGDD/DDDDDDDDDDDFDKDKAAQQVADPVQWDWFQDDQKIKIWGWDDWDDDPPGTDTDIDIDIHGHDPDADRVLWDWDADPNRMIMIGRD/DDDDDDDQDKDKDAQQVADPVQWDWADDDQKIKIKGWDDWDDDPPGTDTDIDMDIDGHDPPFDRVQWDWDADPNRMIMIHGDD/DDDDDDDDDDDDFDKDKDAQQVADPVQWDWACDDQKIKIWGWDDWDDDPPGTDTDIDIDIDGHDPPADRVQKDWDADPNRMIMIGRD

Radius of gyration: 27.44 Å; Cα contacts (8 Å, |Δi|>4): 1674; chains: 8; bounding box: 75×82×76 Å

Sequence (686 aa):
ALPVAQPGHFSVLLDVKHFSPEEIAVKVVGEHVEVHARHAARPDEHGFVAREFHRRYRLPPGVDPAAVTSALSPEGVLSIQAAPPVAQVPTDPGHFSVLLDVKHFSPEEIAVKVVGEHVEVHARHAARRPDEHGFVAREFHRRYRLPPGVDPAAVTSALSPEGVLSIQAVALPVAQVPTDPGHFSVLLDVKHFSPEEIAVKVVGEHVEVHARHAARPDEHGFVAREFHRRYRLPPGVDPAAVTSALSPEGVLSIQAAPAVAQVPTDPGHFSVLLDVKHFSPEEIAVKVVGEHVEVHARHAARPDEHGFVAREFHRRYRLPPGVDPAAVTSALSPEGVLSIQAAALPVAQVPTDPGHFSVLLDVKHFSPEEIAVKVVGEHVEVHARHAARPDEHGFVAREFHRRYRLPPGVDPAAVTSALSPEGVLSIQAAPLPVAQVPTDPGHFSVLLDVKHFSPEEIAVKVVGEHVEVHARHAARPDEHGFVAREFHRRYRLPPGVDPAAVTSALSPEGVLSIQAAALPVAQVHFSVLLDVKHFSPEEIAVKVVGEHVEVHARHAARPDEHGFVAREFHRRYRLPPGVDPAAVTSALSPEGVLSIQAAPALPVAQVPTDPGHFSVLLDVKHFSPEEIAVKVVGEHVEVHARHAARPDEHGFVAREFHRRYRLPPGVDPAAVTSALSPEGVLSIQAA